Protein AF-0000000071183618 (afdb_homodimer)

Foldseek 3Di:
DCLPPPFPCPPDPPDPPPDDDDDDDDDDDDDDDDDDDPPDPPDCPPPPPPPPPPPPPVPLCVLLEADFDADPQLETEHEPVPRDPDDDDPLRSVVVNLVVSVVVVRFKYKYKAAPVRVVCVVSCVVVPWDWADADPVRRITMIMDTNDPPGDDSDDHDDFEWEKEFEFEAEPVQWTKWFFWDDDPAGAIATFITGDDPPHDRQRRHQVRCCQFWVWGKGWFAWQDWDWAACPPPRGIYIYTYTYIYTPDDHTDGDPVTTPDIDTGHLVCQLPPPRYDPVRSVSSVSVVVCVVQQKGFGWDWDADPPPRDIDIDTDIDGRD/DCLPQPFPPPVPPDPDDPDDPDPDDPPPDDDDDDDDDDDDDPDPPPPPPPPPPPPPPVPLVVLLEADFDADPQLETEHEPVPRDPDDDDPLRSVVVNLVVSVVVVRFKYKYKAAPVRVVCVVSCVVVPWDWADADPVRRITMIMDTNDPPGDDSDDHDDFEWEKEFEFEAEPVQWTKWFFWDDDPAGAIATFITGDDPPHDRQRRHQVRCCQFWVWGKGWFAWQDWDWAACPPPRGIYIYTYTYIYTPDDDTDGDPVTTPDIDTGHLVCQLPPPRYDPVRSVSSVSVVVCVVQQKGFGWDWDADPPPRDIDIDTDIDGRD

Organism: Bemisia tabaci (NCBI:txid7038)

pLDDT: mean 79.9, std 28.64, range [15.19, 98.81]

Secondary structur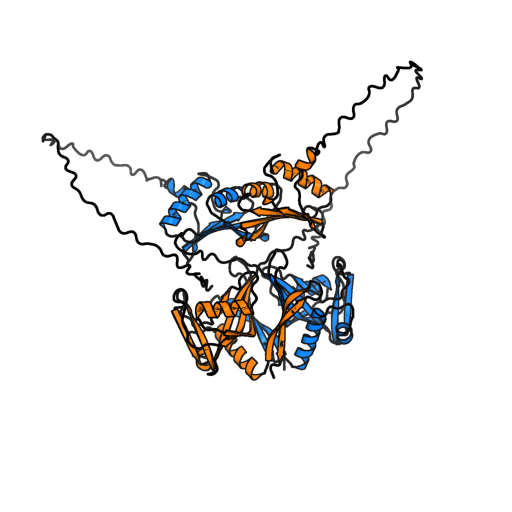e (DSSP, 8-state):
-----------------------------------------------------------TTTTTSPP-EE-TTS-EEEEGGGS-SSSS-HHHHHHHHHHHHHHTT--EEEEEEEGGGTTHHHHHHHTT-EEEEEETTTTEEEEEEE--SSS---PPPPP-EEEEEEEEEB-TTSEEEEEEESS-SS--EE--EEEPPTT--HHHHHHHHHHHHH---EEEEEEEEEEEESS-GGG-EEEEEEEEEEES-------TTTEEEEEEEEHHHHHH-TTB-HHHHHHHHHHHHHHHHTEEEEEEEEE-TTT--EEEEEEEEE--/-----------------------------------------------------------TTTTTSPP-EE-TTS-EEEEGGGS-SSSS-HHHHHHHHHHHHHHTT--EEEEEEEGGGTTHHHHHHHTT-EEEEEETTTTEEEEEEE--SSS---PPPPP-EEEEEEEEEB-TTSEEEEEEESS-SS--EE--EEEPPTT--HHHHHHHHHHHHH---EEEEEEEEEEEESS-GGG-EEEEEEEEEEES-------TTTEEEEEEEEHHHHHH-TTB-HHHHHHHHHHHHHHHHTEEEEEEEEE-TTT--EEEEEEEEE--

Solvent-accessible surface area (backbone atoms only — not comparable to full-atom values): 36632 Å² total; per-residue (Å²): 133,77,77,70,66,78,74,79,78,74,83,74,88,77,82,74,87,74,75,90,76,86,85,83,74,90,72,88,82,83,90,84,89,84,83,76,82,78,65,80,78,74,80,77,74,78,72,77,72,71,73,69,69,71,62,73,63,66,50,76,61,65,75,37,44,73,75,61,48,74,47,99,78,37,25,38,37,29,55,52,85,75,53,71,84,73,75,71,57,63,66,60,25,48,54,53,30,51,54,50,37,54,75,69,61,34,33,42,39,33,38,41,35,34,67,90,46,32,74,49,51,35,53,42,40,75,70,64,33,38,43,43,40,37,33,59,91,72,31,24,39,32,33,37,33,66,59,55,85,91,49,83,79,71,77,76,81,66,44,44,30,37,50,33,30,31,36,51,32,43,48,94,83,51,22,33,47,34,28,25,53,58,83,53,98,65,84,34,52,39,58,41,43,41,67,55,55,86,75,52,51,71,60,58,33,37,40,49,30,33,29,63,49,29,49,32,45,56,42,74,66,30,47,55,36,39,34,43,35,54,72,39,78,96,65,17,20,33,38,39,35,30,27,36,30,38,56,76,50,81,66,74,46,65,27,76,87,56,35,64,43,69,45,79,34,45,47,70,55,51,65,66,36,87,48,37,52,69,68,62,36,48,54,54,48,48,50,54,51,27,61,74,66,35,42,41,31,36,67,42,79,47,59,37,89,82,80,58,42,62,31,33,42,29,31,77,40,76,57,126,133,82,73,74,59,76,72,77,80,74,81,74,77,82,78,83,82,84,73,78,83,75,81,80,79,78,80,73,80,89,84,86,79,80,74,80,72,86,72,82,80,77,80,77,76,77,71,76,72,71,74,68,71,72,61,74,62,67,50,76,60,66,75,36,44,73,75,60,49,74,48,99,80,37,24,37,38,29,55,51,86,73,54,72,84,73,74,70,57,63,67,59,26,48,53,52,30,49,54,51,36,54,76,66,60,34,32,41,41,33,39,43,35,34,67,91,46,32,74,48,50,35,54,42,40,75,69,62,32,40,44,45,40,38,33,58,89,72,32,24,40,34,32,37,32,67,59,54,83,89,49,76,74,60,77,75,80,65,46,45,31,36,50,33,29,30,37,50,33,43,47,96,83,51,23,33,47,33,30,22,53,59,86,51,99,62,86,36,51,39,59,40,42,37,67,55,54,84,76,52,51,70,60,58,33,37,41,49,29,32,29,63,48,30,50,32,45,55,42,75,66,30,47,54,34,39,34,43,36,53,71,39,78,97,65,15,20,33,37,38,35,30,28,36,30,38,56,78,49,82,68,76,47,64,28,74,87,52,34,66,43,70,47,77,34,46,48,72,53,51,66,66,35,88,48,39,51,68,66,62,36,47,54,54,48,48,50,54,49,28,62,74,67,34,41,41,31,37,66,44,82,49,59,37,89,82,82,58,43,64,30,33,43,28,32,76,40,74,58,124

Nearest PDB structures (foldseek):
  2b0v-assembly1_A  TM=8.229E-01  e=2.351E-10  Nitrosomonas europaea
  4dyw-assembly1_A  TM=8.103E-01  e=3.765E-10  Burkholderia pseudomallei 1710b
  3i7u-assembly1_B  TM=8.218E-01  e=3.765E-10  Aquifex aeolicus VF5
  7r0d-assembly1_AAA  TM=7.259E-01  e=2.313E-08  Homo sapiens
  5hzx-assembly2_B  TM=6.938E-01  e=1.814E-07  Danio rerio

Structure (mmCIF, N/CA/C/O backbone):
data_AF-0000000071183618-model_v1
#
loop_
_entity.id
_entity.type
_entity.pdbx_description
1 polymer 'Nudix hydrolase domain-containing protein'
#
loop_
_atom_site.group_PDB
_atom_site.id
_atom_site.type_symbol
_atom_site.label_atom_id
_atom_site.label_alt_id
_atom_sit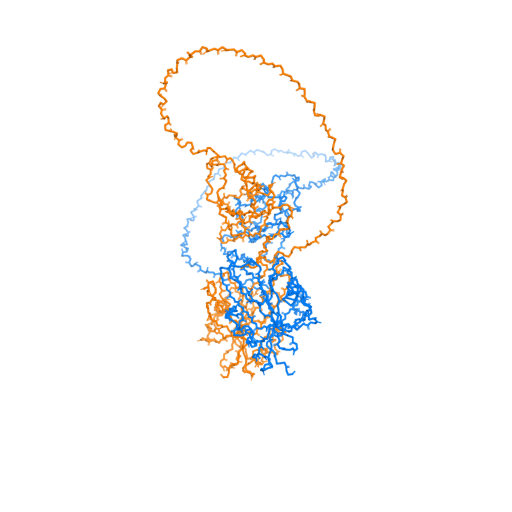e.label_comp_id
_atom_site.label_asym_id
_atom_site.label_entity_id
_atom_site.label_seq_id
_atom_site.pdbx_PDB_ins_code
_atom_site.Cartn_x
_atom_site.Cartn_y
_atom_site.Cartn_z
_atom_site.occupancy
_atom_site.B_iso_or_equiv
_atom_site.auth_seq_id
_atom_site.auth_comp_id
_atom_site.auth_asym_id
_atom_site.auth_atom_id
_atom_site.pdbx_PDB_model_num
ATOM 1 N N . MET A 1 1 ? 16.75 -2.088 4.363 1 19.55 1 MET A N 1
ATOM 2 C CA . MET A 1 1 ? 15.836 -1.023 3.967 1 19.55 1 MET A CA 1
ATOM 3 C C . MET A 1 1 ? 16.484 -0.1 2.941 1 19.55 1 MET A C 1
ATOM 5 O O . MET A 1 1 ? 17.312 0.74 3.293 1 19.55 1 MET A O 1
ATOM 9 N N . VAL A 1 2 ? 16.891 -0.734 1.795 1 20.14 2 VAL A N 1
ATOM 10 C CA . VAL A 1 2 ? 17.906 -0.373 0.812 1 20.14 2 VAL A CA 1
ATOM 11 C C . VAL A 1 2 ? 17.453 0.867 0.04 1 20.14 2 VAL A C 1
ATOM 13 O O . VAL A 1 2 ? 16.469 0.823 -0.701 1 20.14 2 VAL A O 1
ATOM 16 N N . PHE A 1 3 ? 17.438 2.074 0.747 1 21.05 3 PHE A N 1
ATOM 17 C CA . PHE A 1 3 ? 17.047 3.396 0.271 1 21.05 3 PHE A CA 1
ATOM 18 C C . PHE A 1 3 ? 17.844 3.779 -0.972 1 21.05 3 PHE A C 1
ATOM 20 O O . PHE A 1 3 ? 18.984 4.215 -0.872 1 21.05 3 PHE A O 1
ATOM 27 N N . LEU A 1 4 ? 17.828 2.947 -1.972 1 22.39 4 LEU A N 1
ATOM 28 C CA . LEU A 1 4 ? 18.672 3.193 -3.141 1 22.39 4 LEU A CA 1
ATOM 29 C C . LEU A 1 4 ? 18.219 4.453 -3.873 1 22.39 4 LEU A C 1
ATOM 31 O O . LEU A 1 4 ? 17.062 4.547 -4.312 1 22.39 4 LEU A O 1
ATOM 35 N N . LEU A 1 5 ? 18.75 5.602 -3.449 1 22.02 5 LEU A N 1
ATOM 36 C CA . LEU A 1 5 ? 18.625 6.984 -3.895 1 22.02 5 LEU A CA 1
ATOM 37 C C . LEU A 1 5 ? 18.969 7.109 -5.375 1 22.02 5 LEU A C 1
ATOM 39 O O . LEU A 1 5 ? 20.062 6.734 -5.801 1 22.02 5 LEU A O 1
ATOM 43 N N . SER A 1 6 ? 18.078 6.785 -6.176 1 22.16 6 SER A N 1
ATOM 44 C CA . SER A 1 6 ? 18.281 6.977 -7.609 1 22.16 6 SER A CA 1
ATOM 45 C C . SER A 1 6 ? 18.578 8.438 -7.938 1 22.16 6 SER A C 1
ATOM 47 O O . SER A 1 6 ? 17.766 9.32 -7.66 1 22.16 6 SER A O 1
ATOM 49 N N . LEU A 1 7 ? 19.781 8.945 -7.613 1 23.47 7 LEU A N 1
ATOM 50 C CA . LEU A 1 7 ? 20.266 10.305 -7.855 1 23.47 7 LEU A CA 1
ATOM 51 C C . LEU A 1 7 ? 20.172 10.648 -9.336 1 23.47 7 LEU A C 1
ATOM 53 O O . LEU A 1 7 ? 20.719 9.938 -10.18 1 23.47 7 LEU A O 1
ATOM 57 N N . ARG A 1 8 ? 19.047 11.219 -9.75 1 21.84 8 ARG A N 1
ATOM 58 C CA . ARG A 1 8 ? 18.938 11.812 -11.078 1 21.84 8 ARG A CA 1
ATOM 59 C C . ARG A 1 8 ? 19.984 12.906 -11.281 1 21.84 8 ARG A C 1
ATOM 61 O O . ARG A 1 8 ? 20.047 13.859 -10.5 1 21.84 8 ARG A O 1
ATOM 68 N N . THR A 1 9 ? 21.25 12.656 -11.633 1 22.17 9 THR A N 1
ATOM 69 C CA . THR A 1 9 ? 22.438 13.469 -11.922 1 22.17 9 THR A CA 1
ATOM 70 C C . THR A 1 9 ? 22.078 14.586 -12.906 1 22.17 9 THR A C 1
ATOM 72 O O . THR A 1 9 ? 21.797 14.328 -14.07 1 22.17 9 THR A O 1
ATOM 75 N N . THR A 1 10 ? 21.156 15.516 -12.539 1 20.42 10 THR A N 1
ATOM 76 C CA . THR A 1 10 ? 21.062 16.625 -13.484 1 20.42 10 THR A CA 1
ATOM 77 C C . THR A 1 10 ? 22.375 17.391 -13.547 1 20.42 10 THR A C 1
ATOM 79 O O . THR A 1 10 ? 22.922 17.781 -12.516 1 20.42 10 THR A O 1
ATOM 82 N N . PHE A 1 11 ? 23.281 17.219 -14.438 1 19.95 11 PHE A N 1
ATOM 83 C CA . PHE A 1 11 ? 24.609 17.703 -14.805 1 19.95 11 PHE A CA 1
ATOM 84 C C . PHE A 1 11 ? 24.609 19.219 -14.969 1 19.95 11 PHE A C 1
ATOM 86 O O . PHE A 1 11 ? 24.234 19.719 -16.031 1 19.95 11 PHE A O 1
ATOM 93 N N . GLN A 1 12 ? 23.969 20.016 -14.008 1 18.56 12 GLN A N 1
ATOM 94 C CA . GLN A 1 12 ? 24.078 21.422 -14.43 1 18.56 12 GLN A CA 1
ATOM 95 C C . GLN A 1 12 ? 25.516 21.906 -14.32 1 18.56 12 GLN A C 1
ATOM 97 O O . GLN A 1 12 ? 26.234 21.531 -13.398 1 18.56 12 GLN A O 1
ATOM 102 N N . SER A 1 13 ? 26.172 22.594 -15.328 1 19.38 13 SER A N 1
ATOM 103 C CA . SER A 1 13 ? 27.453 23.156 -15.797 1 19.38 13 SER A CA 1
ATOM 104 C C . SER A 1 13 ? 27.906 24.312 -14.906 1 19.38 13 SER A C 1
ATOM 106 O O . SER A 1 13 ? 27.25 25.359 -14.852 1 19.38 13 SER A O 1
ATOM 108 N N . HIS A 1 14 ? 28.219 24.016 -13.594 1 19.69 14 HIS A N 1
ATOM 109 C CA . HIS A 1 14 ? 28.609 25.031 -12.633 1 19.69 14 HIS A CA 1
ATOM 110 C C . HIS A 1 14 ? 29.906 25.719 -13.047 1 19.69 14 HIS A C 1
ATOM 112 O O . HIS A 1 14 ? 30.922 25.062 -13.273 1 19.69 14 HIS A O 1
ATOM 118 N N . HIS A 1 15 ? 29.875 26.938 -13.656 1 18.53 15 HIS A N 1
ATOM 119 C CA . HIS A 1 15 ? 31 27.75 -14.094 1 18.53 15 HIS A CA 1
ATOM 120 C C . HIS A 1 15 ? 31.781 28.297 -12.906 1 18.53 15 HIS A C 1
ATOM 122 O O . HIS A 1 15 ? 31.188 28.734 -11.914 1 18.53 15 HIS A O 1
ATOM 128 N N . SER A 1 16 ? 33.031 27.906 -12.578 1 17.59 16 SER A N 1
ATOM 129 C CA . SER A 1 16 ? 34.094 27.984 -11.594 1 17.59 16 SER A CA 1
ATOM 130 C C . SER A 1 16 ? 34.625 29.406 -11.492 1 17.59 16 SER A C 1
ATOM 132 O O . SER A 1 16 ? 35.719 29.625 -10.969 1 17.59 16 SER A O 1
ATOM 134 N N . ARG A 1 17 ? 33.812 30.531 -11.273 1 17.3 17 ARG A N 1
ATOM 135 C CA . ARG A 1 17 ? 34.594 31.766 -11.438 1 17.3 17 ARG A CA 1
ATOM 136 C C . ARG A 1 17 ? 35.531 31.969 -10.273 1 17.3 17 ARG A C 1
ATOM 138 O O . ARG A 1 17 ? 35.125 31.984 -9.117 1 17.3 17 ARG A O 1
ATOM 145 N N . PHE A 1 18 ? 36.906 31.828 -10.305 1 17.12 18 PHE A N 1
ATOM 146 C CA . PHE A 1 18 ? 38.125 31.766 -9.508 1 17.12 18 PHE A CA 1
ATOM 147 C C . PHE A 1 18 ? 38.5 33.125 -8.93 1 17.12 18 PHE A C 1
ATOM 149 O O . PHE A 1 18 ? 39.281 33.219 -7.996 1 17.12 18 PHE A O 1
ATOM 156 N N . HIS A 1 19 ? 37.875 34.312 -9.219 1 15.19 19 HIS A N 1
ATOM 157 C CA . HIS A 1 19 ? 38.969 35.281 -9.367 1 15.19 19 HIS A CA 1
ATOM 158 C C . HIS A 1 19 ? 39.562 35.625 -8.016 1 15.19 19 HIS A C 1
ATOM 160 O O . HIS A 1 19 ? 40.781 35.594 -7.848 1 15.19 19 HIS A O 1
ATOM 166 N N . LYS A 1 20 ? 39 36.656 -7.148 1 16.36 20 LYS A N 1
ATOM 167 C CA . LYS A 1 20 ? 39.719 37.938 -6.984 1 16.36 20 LYS A CA 1
ATOM 168 C C . LYS A 1 20 ? 40.531 37.938 -5.691 1 16.36 20 LYS A C 1
ATOM 170 O O . LYS A 1 20 ? 39.969 37.812 -4.598 1 16.36 20 LYS A O 1
ATOM 175 N N . PHE A 1 21 ? 41.844 37.688 -5.637 1 16.64 21 PHE A N 1
ATOM 176 C CA . PHE A 1 21 ? 42.906 37.5 -4.652 1 16.64 21 PHE A CA 1
ATOM 177 C C . PHE A 1 21 ? 43.219 38.781 -3.896 1 16.64 21 PHE A C 1
ATOM 179 O O . PHE A 1 21 ? 43.906 38.781 -2.887 1 16.64 21 PHE A O 1
ATOM 186 N N . PHE A 1 22 ? 42.656 40.062 -4.184 1 15.56 22 PHE A N 1
ATOM 187 C CA . PHE A 1 22 ? 43.75 41.031 -4.008 1 15.56 22 PHE A CA 1
ATOM 188 C C . PHE A 1 22 ? 44.125 41.156 -2.541 1 15.56 22 PHE A C 1
ATOM 190 O O . PHE A 1 22 ? 43.344 40.812 -1.653 1 15.56 22 PHE A O 1
ATOM 197 N N . PRO A 1 23 ? 45.188 42.062 -2.244 1 15.72 23 PRO A N 1
ATOM 198 C CA . PRO A 1 23 ? 46.5 42.219 -1.602 1 15.72 23 PRO A CA 1
ATOM 199 C C . PRO A 1 23 ? 46.406 42.75 -0.174 1 15.72 23 PRO A C 1
ATOM 201 O O . PRO A 1 23 ? 46.969 42.156 0.75 1 15.72 23 PRO A O 1
ATOM 204 N N . TYR A 1 24 ? 46.219 44.156 -0.044 1 15.38 24 TYR A N 1
ATOM 205 C CA . TYR A 1 24 ? 47.312 45.031 0.382 1 15.38 24 TYR A CA 1
ATOM 206 C C . TYR A 1 24 ? 47.312 45.219 1.895 1 15.38 24 TYR A C 1
ATOM 208 O O . TYR A 1 24 ? 46.312 44.938 2.555 1 15.38 24 TYR A O 1
ATOM 216 N N . LEU A 1 25 ? 47.844 46.344 2.428 1 16.86 25 LEU A N 1
ATOM 217 C CA . LEU A 1 25 ? 49 46.875 3.146 1 16.86 25 LEU A CA 1
ATOM 218 C C . LEU A 1 25 ? 48.562 47.531 4.457 1 16.86 25 LEU A C 1
ATOM 220 O O . LEU A 1 25 ? 49.406 48.125 5.156 1 16.86 25 LEU A O 1
ATOM 224 N N . PHE A 1 26 ? 47.281 47.156 5.008 1 15.77 26 PHE A N 1
ATOM 225 C CA . PHE A 1 26 ? 46.969 48.375 5.789 1 15.77 26 PHE A CA 1
ATOM 226 C C . PHE A 1 26 ? 47.969 48.531 6.93 1 15.77 26 PHE A C 1
ATOM 228 O O . PHE A 1 26 ? 48.344 47.562 7.598 1 15.77 26 PHE A O 1
ATOM 235 N N . LYS A 1 27 ? 48.438 49.781 7.148 1 16.66 27 LYS A N 1
ATOM 236 C CA . LYS A 1 27 ? 49.5 50.594 7.699 1 16.66 27 LYS A CA 1
ATOM 237 C C . LYS A 1 27 ? 49.375 50.719 9.219 1 16.66 27 LYS A C 1
ATOM 239 O O . LYS A 1 27 ? 50.406 50.781 9.914 1 16.66 27 LYS A O 1
ATOM 244 N N . SER A 1 28 ? 48.094 50.781 9.828 1 15.9 28 SER A N 1
ATOM 245 C CA . SER A 1 28 ? 48.156 52 10.633 1 15.9 28 SER A CA 1
ATOM 246 C C . SER A 1 28 ? 48.969 51.812 11.898 1 15.9 28 SER A C 1
ATOM 248 O O . SER A 1 28 ? 49.125 50.656 12.367 1 15.9 28 SER A O 1
ATOM 250 N N . GLN A 1 29 ? 49.219 52.906 12.617 1 15.84 29 GLN A N 1
ATOM 251 C CA . GLN A 1 29 ? 50.25 53.688 13.297 1 15.84 29 GLN A CA 1
ATOM 252 C C . GLN A 1 29 ? 50.312 53.344 14.781 1 15.84 29 GLN A C 1
ATOM 254 O O . GLN A 1 29 ? 51.406 53.031 15.297 1 15.84 29 GLN A O 1
ATOM 259 N N . SER A 1 30 ? 49.562 54.031 15.695 1 15.55 30 SER A N 1
ATOM 260 C CA . SER A 1 30 ? 50.281 55 16.516 1 15.55 30 SER A CA 1
ATOM 261 C C . SER A 1 30 ? 50.594 54.406 17.891 1 15.55 30 SER A C 1
ATOM 263 O O . SER A 1 30 ? 51.75 54.438 18.312 1 15.55 30 SER A O 1
ATOM 265 N N . SER A 1 31 ? 49.688 54.531 19 1 16.66 31 SER A N 1
ATOM 266 C CA . SER A 1 31 ? 50 55.5 20.031 1 16.66 31 SER A CA 1
ATOM 267 C C . SER A 1 31 ? 50.719 54.875 21.219 1 16.66 31 SER A C 1
ATOM 269 O O . SER A 1 31 ? 50.75 53.656 21.359 1 16.66 31 SER A O 1
ATOM 271 N N . ILE A 1 32 ? 50.406 55.406 22.531 1 17.36 32 ILE A N 1
ATOM 272 C CA . ILE A 1 32 ? 51.156 56.156 23.516 1 17.36 32 ILE A CA 1
ATOM 273 C C . ILE A 1 32 ? 51.594 55.219 24.656 1 17.36 32 ILE A C 1
ATOM 275 O O . ILE A 1 32 ? 52.781 55.094 24.953 1 17.36 32 ILE A O 1
ATOM 279 N N . PRO A 1 33 ? 51.094 55.438 26.016 1 19.41 33 PRO A N 1
ATOM 280 C CA . PRO A 1 33 ? 51.906 56 27.094 1 19.41 33 PRO A CA 1
ATOM 281 C C . PRO A 1 33 ? 52.469 54.938 28.031 1 19.41 33 PRO A C 1
ATOM 283 O O . PRO A 1 33 ? 52.031 53.781 27.984 1 19.41 33 PRO A O 1
ATOM 286 N N . ILE A 1 34 ? 52.781 55.438 29.344 1 21.05 34 ILE A N 1
ATOM 287 C CA . ILE A 1 34 ? 53.875 55.469 30.312 1 21.05 34 ILE A CA 1
ATOM 288 C C . ILE A 1 34 ? 53.688 54.312 31.297 1 21.05 34 ILE A C 1
ATOM 290 O O . ILE A 1 34 ? 52.594 53.875 31.578 1 21.05 34 ILE A O 1
ATOM 294 N N . PRO A 1 35 ? 54.781 54.031 32.125 1 21.19 35 PRO A N 1
ATOM 295 C CA . PRO A 1 35 ? 55.375 52.812 32.688 1 21.19 35 PRO A CA 1
ATOM 296 C C . PRO A 1 35 ? 54.781 52.438 34.031 1 21.19 35 PRO A C 1
ATOM 298 O O . PRO A 1 35 ? 55.062 51.344 34.562 1 21.19 35 PRO A O 1
ATOM 301 N N . LEU A 1 36 ? 53.781 53.25 34.594 1 22.48 36 LEU A N 1
ATOM 302 C CA . LEU A 1 36 ? 54.156 53.5 36 1 22.48 36 LEU A CA 1
ATOM 303 C C . LEU A 1 36 ? 54.062 52.219 36.812 1 22.48 36 LEU A C 1
ATOM 305 O O . LEU A 1 36 ? 53.281 51.312 36.469 1 22.48 36 LEU A O 1
ATOM 309 N N . ASN A 1 37 ? 54.812 52.188 38 1 21.25 37 ASN A N 1
ATOM 310 C CA . ASN A 1 37 ? 55.531 51.25 38.875 1 21.25 37 ASN A CA 1
ATOM 311 C C . ASN A 1 37 ? 54.562 50.531 39.812 1 21.25 37 ASN A C 1
ATOM 313 O O . ASN A 1 37 ? 54.125 51.094 40.812 1 21.25 37 ASN A O 1
ATOM 317 N N . LYS A 1 38 ? 53.531 49.844 39.406 1 19.75 38 LYS A N 1
ATOM 318 C CA . LYS A 1 38 ? 52.312 49.5 40.156 1 19.75 38 LYS A CA 1
ATOM 319 C C . LYS A 1 38 ? 52.594 48.406 41.188 1 19.75 38 LYS A C 1
ATOM 321 O O . LYS A 1 38 ? 52.25 47.25 41 1 19.75 38 LYS A O 1
ATOM 326 N N . ASN A 1 39 ? 53.719 48.594 42 1 19.7 39 ASN A N 1
ATOM 327 C CA . ASN A 1 39 ? 54.062 47.344 42.625 1 19.7 39 ASN A CA 1
ATOM 328 C C . ASN A 1 39 ? 52.969 46.844 43.594 1 19.7 39 ASN A C 1
ATOM 330 O O . ASN A 1 39 ? 53.062 45.719 44.094 1 19.7 39 ASN A O 1
ATOM 334 N N . GLN A 1 40 ? 52.281 47.75 44.188 1 23.31 40 GLN A N 1
ATOM 335 C CA . GLN A 1 40 ? 51.969 47.531 45.594 1 23.31 40 GLN A CA 1
ATOM 336 C C . GLN A 1 40 ? 51.125 46.25 45.75 1 23.31 40 GLN A C 1
ATOM 338 O O . GLN A 1 40 ? 50.031 46.125 45.156 1 23.31 40 GLN A O 1
ATOM 343 N N . LEU A 1 41 ? 51.75 45.125 46.156 1 21.5 41 LEU A N 1
ATOM 344 C CA . LEU A 1 41 ? 51.219 43.75 46.25 1 21.5 41 LEU A CA 1
ATOM 345 C C . LEU A 1 41 ? 50.031 43.719 47.219 1 21.5 41 LEU A C 1
ATOM 347 O O . LEU A 1 41 ? 50.188 44.031 48.406 1 21.5 41 LEU A O 1
ATOM 351 N N . CYS A 1 42 ? 48.844 44.156 46.781 1 20.69 42 CYS A N 1
ATOM 352 C CA . CYS A 1 42 ? 47.594 44.094 47.562 1 20.69 42 CYS A CA 1
ATOM 353 C C . CYS A 1 42 ? 47.375 42.688 48.094 1 20.69 42 CYS A C 1
ATOM 355 O O . CYS A 1 42 ? 47.438 41.719 47.344 1 20.69 42 CYS A O 1
ATOM 357 N N . THR A 1 43 ? 47.531 42.5 49.438 1 24.47 43 THR A N 1
ATOM 358 C CA . THR A 1 43 ? 47.344 41.344 50.312 1 24.47 43 THR A CA 1
ATOM 359 C C . THR A 1 43 ? 46.062 40.625 50 1 24.47 43 THR A C 1
ATOM 361 O O . THR A 1 43 ? 45 41.25 49.844 1 24.47 43 THR A O 1
ATOM 364 N N . SER A 1 44 ? 46.062 39.375 49.438 1 21.95 44 SER A N 1
ATOM 365 C CA . SER A 1 44 ? 45.062 38.469 48.844 1 21.95 44 SER A CA 1
ATOM 366 C C . SER A 1 44 ? 44.094 37.969 49.875 1 21.95 44 SER A C 1
ATOM 368 O O . SER A 1 44 ? 44.469 37.219 50.781 1 21.95 44 SER A O 1
ATOM 370 N N . SER A 1 45 ? 43.438 38.844 50.688 1 24.42 45 SER A N 1
ATOM 371 C CA . SER A 1 45 ? 42.438 38.219 51.562 1 24.42 45 SER A CA 1
ATOM 372 C C . SER A 1 45 ? 41.625 37.188 50.781 1 24.42 45 SER A C 1
ATOM 374 O O . SER A 1 45 ? 41.031 37.5 49.75 1 24.42 45 SER A O 1
ATOM 376 N N . ALA A 1 46 ? 41.906 35.906 50.969 1 24.09 46 ALA A N 1
ATOM 377 C CA . ALA A 1 46 ? 41.25 34.781 50.312 1 24.09 46 ALA A CA 1
ATOM 378 C C . ALA A 1 46 ? 39.75 34.781 50.625 1 24.09 46 ALA A C 1
ATOM 380 O O . ALA A 1 46 ? 39.375 34.562 51.75 1 24.09 46 ALA A O 1
ATOM 381 N N . LEU A 1 47 ? 38.938 35.75 50.156 1 26.27 47 LEU A N 1
ATOM 382 C CA . LEU A 1 47 ? 37.5 35.562 50.281 1 26.27 47 LEU A CA 1
ATOM 383 C C . LEU A 1 47 ? 37.094 34.125 49.906 1 26.27 47 LEU A C 1
ATOM 385 O O . LEU A 1 47 ? 37.5 33.656 48.844 1 26.27 47 LEU A O 1
ATOM 389 N N . SER A 1 48 ? 36.875 33.312 50.875 1 27.88 48 SER A N 1
ATOM 390 C CA . SER A 1 48 ? 36.312 31.953 50.719 1 27.88 48 SER A CA 1
ATOM 391 C C . SER A 1 48 ? 35.156 31.969 49.75 1 27.88 48 SER A C 1
ATOM 393 O O . SER A 1 48 ? 34.156 32.688 49.938 1 27.88 48 SER A O 1
ATOM 395 N N . PHE A 1 49 ? 35.406 31.859 48.469 1 26.55 49 PHE A N 1
ATOM 396 C CA . PHE A 1 49 ? 34.344 31.75 47.469 1 26.55 49 PHE A CA 1
ATOM 397 C C . PHE A 1 49 ? 33.406 30.609 47.812 1 26.55 49 PHE A C 1
ATOM 399 O O . PHE A 1 49 ? 33.812 29.453 47.844 1 26.55 49 PHE A O 1
ATOM 406 N N . ARG A 1 50 ? 32.469 30.875 48.75 1 29.42 50 ARG A N 1
ATOM 407 C CA . ARG A 1 50 ? 31.312 30 48.812 1 29.42 50 ARG A CA 1
ATOM 408 C C . ARG A 1 50 ? 30.891 29.547 47.406 1 29.42 50 ARG A C 1
ATOM 410 O O . ARG A 1 50 ? 30.734 30.375 46.5 1 29.42 50 ARG A O 1
ATOM 417 N N . ASN A 1 51 ? 31.344 28.406 47.062 1 29.67 51 ASN A N 1
ATOM 418 C CA . ASN A 1 51 ? 30.953 27.766 45.812 1 29.67 51 ASN A CA 1
ATOM 419 C C . ASN A 1 51 ? 29.453 27.953 45.531 1 29.67 51 ASN A C 1
ATOM 421 O O . ASN A 1 51 ? 28.609 27.5 46.312 1 29.67 51 ASN A O 1
ATOM 425 N N . PHE A 1 52 ? 29.031 29.203 45.188 1 27.56 52 PHE A N 1
ATOM 426 C CA . PHE A 1 52 ? 27.703 29.203 44.594 1 27.56 52 PHE A CA 1
ATOM 427 C C . PHE A 1 52 ? 27.484 27.953 43.75 1 27.56 52 PHE A C 1
ATOM 429 O O . PHE A 1 52 ? 28.266 27.672 42.812 1 27.56 52 PHE A O 1
ATOM 436 N N . SER A 1 53 ? 27.062 26.859 44.344 1 29.58 53 SER A N 1
ATOM 437 C CA . SER A 1 53 ? 26.547 25.781 43.531 1 29.58 53 SER A CA 1
ATOM 438 C C . SER A 1 53 ? 25.953 26.312 42.219 1 29.58 53 SER A C 1
ATOM 440 O O . SER A 1 53 ? 25.172 27.281 42.25 1 29.58 53 SER A O 1
ATOM 442 N N . SER A 1 54 ? 26.844 26.5 41.281 1 32.5 54 SER A N 1
ATOM 443 C CA . SER A 1 54 ? 26.297 26.797 39.938 1 32.5 54 SER A CA 1
ATOM 444 C C . SER A 1 54 ? 24.906 26.188 39.781 1 32.5 54 SER A C 1
ATOM 446 O O . SER A 1 54 ? 24.75 24.969 39.75 1 32.5 54 SER A O 1
ATOM 448 N N . GLY A 1 55 ? 23.938 26.656 40.5 1 33.22 55 GLY A N 1
ATOM 449 C CA . GLY A 1 55 ? 22.641 26.312 39.938 1 33.22 55 GLY A CA 1
ATOM 450 C C . GLY A 1 55 ? 22.672 26.016 38.438 1 33.22 55 GLY A C 1
ATOM 451 O O . GLY A 1 55 ? 23.328 26.75 37.688 1 33.22 55 GLY A O 1
ATOM 452 N N . ARG A 1 56 ? 22.734 24.766 38.156 1 34.03 56 ARG A N 1
ATOM 453 C CA . ARG A 1 56 ? 22.5 24.422 36.781 1 34.03 56 ARG A CA 1
ATOM 454 C C . ARG A 1 56 ? 21.688 25.516 36.062 1 34.03 56 ARG A C 1
ATOM 456 O O . ARG A 1 56 ? 20.5 25.703 36.375 1 34.03 56 ARG A O 1
ATOM 463 N N . ILE A 1 57 ? 22.297 26.672 35.969 1 34.09 57 ILE A N 1
ATOM 464 C CA . ILE A 1 57 ? 21.656 27.297 34.812 1 34.09 57 ILE A CA 1
ATOM 465 C C . ILE A 1 57 ? 21.328 26.234 33.781 1 34.09 57 ILE A C 1
ATOM 467 O O . ILE A 1 57 ? 22.234 25.641 33.188 1 34.09 57 ILE A O 1
ATOM 471 N N . MET A 1 58 ? 20.578 25.25 34.094 1 36.94 58 MET A N 1
ATOM 472 C CA . MET A 1 58 ? 19.984 24.703 32.875 1 36.94 58 MET A CA 1
ATOM 473 C C . MET A 1 58 ? 20.062 25.719 31.734 1 36.94 58 MET A C 1
ATOM 475 O O . MET A 1 58 ? 19.438 26.781 31.797 1 36.94 58 MET A O 1
ATOM 479 N N . SER A 1 59 ? 21.25 26.062 31.266 1 38.62 59 SER A N 1
ATOM 480 C CA . SER A 1 59 ? 21.438 27.016 30.172 1 38.62 59 SER A CA 1
ATOM 481 C C . SER A 1 59 ? 20.141 27.25 29.422 1 38.62 59 SER A C 1
ATOM 483 O O . SER A 1 59 ? 19.406 26.312 29.109 1 38.62 59 SER A O 1
ATOM 485 N N . SER A 1 60 ? 19.562 28.375 29.625 1 46.19 60 SER A N 1
ATOM 486 C CA . SER A 1 60 ? 18.422 28.953 28.906 1 46.19 60 SER A CA 1
ATOM 487 C C . SER A 1 60 ? 18.344 28.406 27.484 1 46.19 60 SER A C 1
ATOM 489 O O . SER A 1 60 ? 17.281 28.469 26.859 1 46.19 60 SER A O 1
ATOM 491 N N . GLN A 1 61 ? 19.484 28.078 26.953 1 52 61 GLN A N 1
ATOM 492 C CA . GLN A 1 61 ? 19.562 27.594 25.578 1 52 61 GLN A CA 1
ATOM 493 C C . GLN A 1 61 ? 18.938 26.203 25.453 1 52 61 GLN A C 1
ATOM 495 O O . GLN A 1 61 ? 18.453 25.828 24.391 1 52 61 GLN A O 1
ATOM 500 N N . GLU A 1 62 ? 19.125 25.438 26.469 1 56.09 62 GLU A N 1
ATOM 501 C CA . GLU A 1 62 ? 18.688 24.047 26.406 1 56.09 62 GLU A CA 1
ATOM 502 C C . GLU A 1 62 ? 17.188 23.953 26.188 1 56.09 62 GLU A C 1
ATOM 504 O O . GLU A 1 62 ? 16.719 23.047 25.5 1 56.09 62 GLU A O 1
ATOM 509 N N . ASN A 1 63 ? 16.5 24.984 26.594 1 68 63 ASN A N 1
ATOM 510 C CA . ASN A 1 63 ? 15.047 24.969 26.438 1 68 63 ASN A CA 1
ATOM 511 C C . ASN A 1 63 ? 14.617 25.516 25.078 1 68 63 ASN A C 1
ATOM 513 O O . ASN A 1 63 ? 13.43 25.516 24.75 1 68 63 ASN A O 1
ATOM 517 N N . LEU A 1 64 ? 15.703 25.844 24.312 1 83.38 64 LEU A N 1
ATOM 518 C CA . LEU A 1 64 ? 15.43 26.5 23.031 1 83.38 64 LEU A CA 1
ATOM 519 C C . LEU A 1 64 ? 15.375 25.484 21.891 1 83.38 64 LEU A C 1
ATOM 521 O O . LEU A 1 64 ? 14.633 25.672 20.938 1 83.38 64 LEU A O 1
ATOM 525 N N . ILE A 1 65 ? 16.078 24.469 22.125 1 91.69 65 ILE A N 1
ATOM 526 C CA . ILE A 1 65 ? 16.203 23.531 21.016 1 91.69 65 ILE A CA 1
ATOM 527 C C . ILE A 1 65 ? 15.234 22.375 21.219 1 91.69 65 ILE A C 1
ATOM 529 O O . ILE A 1 65 ? 15.156 21.781 22.297 1 91.69 65 ILE A O 1
ATOM 533 N N . LEU A 1 66 ? 14.547 22.109 20.172 1 94.69 66 LEU A N 1
ATOM 534 C CA . LEU A 1 66 ? 13.625 20.984 20.203 1 94.69 66 LEU A CA 1
ATOM 535 C C . LEU A 1 66 ? 14.383 19.672 20.328 1 94.69 66 LEU A C 1
ATOM 537 O O . LEU A 1 66 ? 15.414 19.469 19.688 1 94.69 66 LEU A O 1
ATOM 541 N N . LYS A 1 67 ? 13.859 18.844 21.141 1 92.25 67 LYS A N 1
ATOM 542 C CA . LYS A 1 67 ? 14.477 17.547 21.344 1 92.25 67 LYS A CA 1
ATOM 543 C C . LYS A 1 67 ? 13.867 16.5 20.406 1 92.25 67 LYS A C 1
ATOM 545 O O . LYS A 1 67 ? 12.648 16.391 20.297 1 92.25 67 LYS A O 1
ATOM 550 N N . GLY A 1 68 ? 14.766 15.812 19.703 1 94.31 68 GLY A N 1
ATOM 551 C CA . GLY A 1 68 ? 14.336 14.75 18.812 1 94.31 68 GLY A CA 1
ATOM 552 C C . GLY A 1 68 ? 15.266 13.547 18.828 1 94.31 68 GLY A C 1
ATOM 553 O O . GLY A 1 68 ? 16.141 13.445 19.688 1 94.31 68 GLY A O 1
ATOM 554 N N . LYS A 1 69 ? 14.953 12.609 18.062 1 94.88 69 LYS A N 1
ATOM 555 C CA . LYS A 1 69 ? 15.75 11.398 17.938 1 94.88 69 LYS A CA 1
ATOM 556 C C . LYS A 1 69 ? 16.469 11.344 16.594 1 94.88 69 LYS A C 1
ATOM 558 O O . LYS A 1 69 ? 15.836 11.516 15.547 1 94.88 69 LYS A O 1
ATOM 563 N N . LEU A 1 70 ? 17.734 11.031 16.656 1 93.12 70 LEU A N 1
ATOM 564 C CA . LEU A 1 70 ? 18.531 10.891 15.453 1 93.12 70 LEU A CA 1
ATOM 565 C C . LEU A 1 70 ? 18.547 9.445 14.977 1 93.12 70 LEU A C 1
ATOM 567 O O . LEU A 1 70 ? 18.656 8.516 15.781 1 93.12 70 LEU A O 1
ATOM 571 N N . ASP A 1 71 ? 18.469 9.289 13.688 1 86.62 71 ASP A N 1
ATOM 572 C CA . ASP A 1 71 ? 18.547 7.934 13.148 1 86.62 71 ASP A CA 1
ATOM 573 C C . ASP A 1 71 ? 19.891 7.703 12.461 1 86.62 71 ASP A C 1
ATOM 575 O O . ASP A 1 71 ? 20.781 8.57 12.5 1 86.62 71 ASP A O 1
ATOM 579 N N . HIS A 1 72 ? 20.078 6.508 11.914 1 81.94 72 HIS A N 1
ATOM 580 C CA . HIS A 1 72 ? 21.375 6.117 11.375 1 81.94 72 HIS A CA 1
ATOM 581 C C . HIS A 1 72 ? 21.656 6.844 10.062 1 81.94 72 HIS A C 1
ATOM 583 O O . HIS A 1 72 ? 22.781 6.801 9.555 1 81.94 72 HIS A O 1
ATOM 589 N N . TYR A 1 73 ? 20.734 7.598 9.477 1 81.12 73 TYR A N 1
ATOM 590 C CA . TYR A 1 73 ? 20.922 8.375 8.258 1 81.12 73 TYR A CA 1
ATOM 591 C C . TYR A 1 73 ? 21.109 9.852 8.578 1 81.12 73 TYR A C 1
ATOM 593 O O . TYR A 1 73 ? 21.062 10.703 7.684 1 81.12 73 TYR A O 1
ATOM 601 N N . ASN A 1 74 ? 21.172 10.117 9.828 1 89.5 74 ASN A N 1
ATOM 602 C CA . ASN A 1 74 ? 21.281 11.484 10.336 1 89.5 74 ASN A CA 1
ATOM 603 C C . ASN A 1 74 ? 20 12.273 10.117 1 89.5 74 ASN A C 1
ATOM 605 O O . ASN A 1 74 ? 20.047 13.461 9.797 1 89.5 74 ASN A O 1
ATOM 609 N N . GLY A 1 75 ? 18.984 11.594 10.195 1 93.12 75 GLY A N 1
ATOM 610 C CA . GLY A 1 75 ? 17.672 12.211 10.219 1 93.12 75 GLY A CA 1
ATOM 611 C C . GLY A 1 75 ? 17.172 12.508 11.617 1 93.12 75 GLY A C 1
ATOM 612 O O . GLY A 1 75 ? 17.438 11.742 12.547 1 93.12 75 GLY A O 1
ATOM 613 N N . MET A 1 76 ? 16.484 13.602 11.773 1 96.06 76 MET A N 1
ATOM 614 C CA . MET A 1 76 ? 15.961 14.016 13.07 1 96.06 76 MET A CA 1
ATOM 615 C C . MET A 1 76 ? 14.445 13.891 13.109 1 96.06 76 MET A C 1
ATOM 617 O O . MET A 1 76 ? 13.758 14.375 12.211 1 96.06 76 MET A O 1
ATOM 621 N N . THR A 1 77 ? 13.938 13.18 14.117 1 96.88 77 THR A N 1
ATOM 622 C CA . THR A 1 77 ? 12.492 13.023 14.266 1 96.88 77 THR A CA 1
ATOM 623 C C . THR A 1 77 ? 12.016 13.617 15.586 1 96.88 77 THR A C 1
ATOM 625 O O . THR A 1 77 ? 12.562 13.312 16.641 1 96.88 77 THR A O 1
ATOM 628 N N . ILE A 1 78 ? 11.023 14.445 15.5 1 96.44 78 ILE A N 1
ATOM 629 C CA . ILE A 1 78 ? 10.453 15.086 16.672 1 96.44 78 ILE A CA 1
ATOM 630 C C . ILE A 1 78 ? 9.008 14.625 16.859 1 96.44 78 ILE A C 1
ATOM 632 O O . ILE A 1 78 ? 8.195 14.711 15.938 1 96.44 78 ILE A O 1
ATOM 636 N N . ASP A 1 79 ? 8.703 14.133 18 1 93.94 79 ASP A N 1
ATOM 637 C CA . ASP A 1 79 ? 7.324 13.93 18.422 1 93.94 79 ASP A CA 1
ATOM 638 C C . ASP A 1 79 ? 6.766 15.18 19.094 1 93.94 79 ASP A C 1
ATOM 640 O O . ASP A 1 79 ? 7.125 15.492 20.219 1 93.94 79 ASP A O 1
ATOM 644 N N . CYS A 1 80 ? 5.82 15.734 18.5 1 92.06 80 CYS A N 1
ATOM 645 C CA . CYS A 1 80 ? 5.375 17.047 18.922 1 92.06 80 CYS A CA 1
ATOM 646 C C . CYS A 1 80 ? 4.652 16.984 20.266 1 92.06 80 CYS A C 1
ATOM 648 O O . CYS A 1 80 ? 4.652 17.953 21.031 1 92.06 80 CYS A O 1
ATOM 650 N N . ASP A 1 81 ? 4.082 15.867 20.516 1 92.25 81 ASP A N 1
ATOM 651 C CA . ASP A 1 81 ? 3.361 15.742 21.781 1 92.25 81 ASP A CA 1
ATOM 652 C C . ASP A 1 81 ? 4.328 15.656 22.953 1 92.25 81 ASP A C 1
ATOM 654 O O . ASP A 1 81 ? 3.93 15.867 24.109 1 92.25 81 ASP A O 1
ATOM 658 N N . SER A 1 82 ? 5.562 15.383 22.688 1 89.75 82 SER A N 1
ATOM 659 C CA . SER A 1 82 ? 6.566 15.297 23.75 1 89.75 82 SER A CA 1
ATOM 660 C C . SER A 1 82 ? 7.195 16.656 24.031 1 89.75 82 SER A C 1
ATOM 662 O O . SER A 1 82 ? 7.918 16.812 25.016 1 89.75 82 SER A O 1
ATOM 664 N N . VAL A 1 83 ? 6.969 17.594 23.219 1 89.81 83 VAL A N 1
ATOM 665 C CA . VAL A 1 83 ? 7.539 18.938 23.391 1 89.81 83 VAL A CA 1
ATOM 666 C C . VAL A 1 83 ? 6.738 19.703 24.438 1 89.81 83 VAL A C 1
ATOM 668 O O . VAL A 1 83 ? 5.523 19.859 24.312 1 89.81 83 VAL A O 1
ATOM 671 N N . PRO A 1 84 ? 7.34 20.188 25.375 1 87.31 84 PRO A N 1
ATOM 672 C CA . PRO A 1 84 ? 6.625 20.922 26.422 1 87.31 84 PRO A CA 1
ATOM 673 C C . PRO A 1 84 ? 5.949 22.188 25.906 1 87.31 84 PRO A C 1
ATOM 675 O O . PRO A 1 84 ? 6.492 22.859 25.031 1 87.31 84 PRO A O 1
ATOM 678 N N . GLU A 1 85 ? 4.82 22.516 26.406 1 81.94 85 GLU A N 1
ATOM 679 C CA . GLU A 1 85 ? 4.059 23.688 26.016 1 81.94 85 GLU A CA 1
ATOM 680 C C . GLU A 1 85 ? 4.676 24.969 26.578 1 81.94 85 GLU A C 1
ATOM 682 O O . GLU A 1 85 ? 4.562 26.047 25.984 1 81.94 85 GLU A O 1
ATOM 687 N N . GLU A 1 86 ? 5.273 24.75 27.719 1 81.56 86 GLU A N 1
ATOM 688 C CA . GLU A 1 86 ? 5.887 25.891 28.406 1 81.56 86 GLU A CA 1
ATOM 689 C C . GLU A 1 86 ? 7.18 26.312 27.719 1 81.56 86 GLU A C 1
ATOM 691 O O . GLU A 1 86 ? 7.879 25.484 27.125 1 81.56 86 GLU A O 1
ATOM 696 N N . GLY A 1 87 ? 7.391 27.641 27.75 1 79.69 87 GLY A N 1
ATOM 697 C CA . GLY A 1 87 ? 8.633 28.141 27.172 1 79.69 87 GLY A CA 1
ATOM 698 C C . GLY A 1 87 ? 8.414 29.062 25.984 1 79.69 87 GLY A C 1
ATOM 699 O O . GLY A 1 87 ? 7.383 29.734 25.891 1 79.69 87 GLY A O 1
ATOM 700 N N . LEU A 1 88 ? 9.445 29.141 25.125 1 87.88 88 LEU A N 1
ATOM 701 C CA . LEU A 1 88 ? 9.414 30 23.953 1 87.88 88 LEU A CA 1
ATOM 702 C C . LEU A 1 88 ? 8.422 29.484 22.922 1 87.88 88 LEU A C 1
ATOM 704 O O . LEU A 1 88 ? 8.141 28.281 22.859 1 87.88 88 LEU A O 1
ATOM 708 N N . PRO A 1 89 ? 7.902 30.391 22.172 1 91.56 89 PRO A N 1
ATOM 709 C CA . PRO A 1 89 ? 6.988 29.984 21.094 1 91.56 89 PRO A CA 1
ATOM 710 C C . PRO A 1 89 ? 7.609 28.969 20.156 1 91.56 89 PRO A C 1
ATOM 712 O O . PRO A 1 89 ? 8.812 29.016 19.891 1 91.56 89 PRO A O 1
ATOM 715 N N . PHE A 1 90 ? 6.824 28.125 19.719 1 94.31 90 PHE A N 1
ATOM 716 C CA . PHE A 1 90 ? 7.258 27.031 18.859 1 94.31 90 PHE A CA 1
ATOM 717 C C . PHE A 1 90 ? 8.031 27.562 17.656 1 94.31 90 PHE A C 1
ATOM 719 O O . PHE A 1 90 ? 9.07 27 17.281 1 94.31 90 PHE A O 1
ATOM 726 N N . ALA A 1 91 ? 7.531 28.594 17.062 1 95.44 91 ALA A N 1
ATOM 727 C CA . ALA A 1 91 ? 8.164 29.156 15.875 1 95.44 91 ALA A CA 1
ATOM 728 C C . ALA A 1 91 ? 9.617 29.516 16.141 1 95.44 91 ALA A C 1
ATOM 730 O O . ALA A 1 91 ? 10.492 29.266 15.305 1 95.44 91 ALA A O 1
ATOM 731 N N . GLN A 1 92 ? 9.852 30.078 17.234 1 94.88 92 GLN A N 1
ATOM 732 C CA . GLN A 1 92 ? 11.203 30.484 17.594 1 94.88 92 GLN A CA 1
ATOM 733 C C . GLN A 1 92 ? 12.086 29.266 17.875 1 94.88 92 GLN A C 1
ATOM 735 O O . GLN A 1 92 ? 13.234 29.219 17.406 1 94.88 92 GLN A O 1
ATOM 740 N N . ARG A 1 93 ? 11.547 28.359 18.609 1 95.31 93 ARG A N 1
ATOM 741 C CA . ARG A 1 93 ? 12.281 27.141 18.906 1 95.31 93 ARG A CA 1
ATOM 742 C C . ARG A 1 93 ? 12.617 26.391 17.625 1 95.31 93 ARG A C 1
ATOM 744 O O . ARG A 1 93 ? 13.703 25.812 17.484 1 95.31 93 ARG A O 1
ATOM 751 N N . LEU A 1 94 ? 11.695 26.359 16.703 1 96.88 94 LEU A N 1
ATOM 752 C CA . LEU A 1 94 ? 11.898 25.688 15.414 1 96.88 94 LEU A CA 1
ATOM 753 C C . LEU A 1 94 ? 13.039 26.328 14.641 1 96.88 94 LEU A C 1
ATOM 755 O O . LEU A 1 94 ? 13.922 25.641 14.141 1 96.88 94 LEU A O 1
ATOM 759 N N . GLU A 1 95 ? 13.023 27.609 14.547 1 96.44 95 GLU A N 1
ATOM 760 C CA . GLU A 1 95 ? 14.047 28.344 13.797 1 96.44 95 GLU A CA 1
ATOM 761 C C . GLU A 1 95 ? 15.438 28.062 14.359 1 96.44 95 GLU A C 1
ATOM 763 O O . GLU A 1 95 ? 16.375 27.781 13.602 1 96.44 95 GLU A O 1
ATOM 768 N N . GLU A 1 96 ? 15.523 28.125 15.672 1 95.75 96 GLU A N 1
ATOM 769 C CA . GLU A 1 96 ? 16.812 27.875 16.312 1 95.75 96 GLU A CA 1
ATOM 770 C C . GLU A 1 96 ? 17.25 26.422 16.125 1 95.75 96 GLU A C 1
ATOM 772 O O . GLU A 1 96 ? 18.438 26.141 15.93 1 95.75 96 GLU A O 1
ATOM 777 N N . SER A 1 97 ? 16.312 25.547 16.219 1 96.94 97 SER A N 1
ATOM 778 C CA . SER A 1 97 ? 16.609 24.141 16.047 1 96.94 97 SER A CA 1
ATOM 779 C C . SER A 1 97 ? 17.078 23.844 14.617 1 96.94 97 SER A C 1
ATOM 781 O O . SER A 1 97 ? 18.031 23.094 14.414 1 96.94 97 SER A O 1
ATOM 783 N N . LEU A 1 98 ? 16.438 24.469 13.672 1 97.06 98 LEU A N 1
ATOM 784 C CA . LEU A 1 98 ? 16.797 24.25 12.266 1 97.06 98 LEU A CA 1
ATOM 785 C C . LEU A 1 98 ? 18.219 24.734 11.984 1 97.06 98 LEU A C 1
ATOM 787 O O . LEU A 1 98 ? 18.953 24.094 11.242 1 97.06 98 LEU A O 1
ATOM 791 N N . LYS A 1 99 ? 18.578 25.844 12.539 1 95.69 99 LYS A N 1
ATOM 792 C CA . LYS A 1 99 ? 19.938 26.359 12.398 1 95.69 99 LYS A CA 1
ATOM 793 C C . LYS A 1 99 ? 20.953 25.359 12.969 1 95.69 99 LYS A C 1
ATOM 795 O O . LYS A 1 99 ? 21.953 25.047 12.328 1 95.69 99 LYS A O 1
ATOM 800 N N . LYS A 1 100 ? 20.609 24.906 14.109 1 96.12 100 LYS A N 1
ATOM 801 C CA . LYS A 1 100 ? 21.5 23.953 14.766 1 96.12 100 LYS A CA 1
ATOM 802 C C . LYS A 1 100 ? 21.609 22.672 13.953 1 96.12 100 LYS A C 1
ATOM 804 O O . LYS A 1 100 ? 22.719 22.156 13.75 1 96.12 100 LYS A O 1
ATOM 809 N N . TRP A 1 101 ? 20.5 22.156 13.523 1 96.44 101 TRP A N 1
ATOM 810 C CA . TRP A 1 101 ? 20.484 20.906 12.781 1 96.44 101 TRP A CA 1
ATOM 811 C C . TRP A 1 101 ? 21.234 21.047 11.453 1 96.44 101 TRP A C 1
ATOM 813 O O . TRP A 1 101 ? 21.938 20.125 11.031 1 96.44 101 TRP A O 1
ATOM 823 N N . ALA A 1 102 ? 21.094 22.141 10.852 1 94.81 102 ALA A N 1
ATOM 824 C CA . ALA A 1 102 ? 21.828 22.391 9.617 1 94.81 102 ALA A CA 1
ATOM 825 C C . ALA A 1 102 ? 23.344 22.391 9.867 1 94.81 102 ALA A C 1
ATOM 827 O O . ALA A 1 102 ? 24.109 21.812 9.094 1 94.81 102 ALA A O 1
ATOM 828 N N . ALA A 1 103 ? 23.734 22.984 10.914 1 94.31 103 ALA A N 1
ATOM 829 C CA . ALA A 1 103 ? 25.156 23.062 11.281 1 94.31 103 ALA A CA 1
ATOM 830 C C . ALA A 1 103 ? 25.703 21.672 11.617 1 94.31 103 ALA A C 1
ATOM 832 O O . ALA A 1 103 ? 26.891 21.406 11.406 1 94.31 103 ALA A O 1
ATOM 833 N N . GLU A 1 104 ? 24.828 20.828 12.07 1 95.12 104 GLU A N 1
ATOM 834 C CA . GLU A 1 104 ? 25.234 19.484 12.461 1 95.12 104 GLU A CA 1
ATOM 835 C C . GLU A 1 104 ? 25.062 18.5 11.312 1 95.12 104 GLU A C 1
ATOM 837 O O . GLU A 1 104 ? 25.141 17.281 11.508 1 95.12 104 GLU A O 1
ATOM 842 N N . ASN A 1 105 ? 24.641 18.969 10.195 1 93.25 105 ASN A N 1
ATOM 843 C CA . ASN A 1 105 ? 24.531 18.203 8.961 1 93.25 105 ASN A CA 1
ATOM 844 C C . ASN A 1 105 ? 23.422 17.156 9.062 1 93.25 105 ASN A C 1
ATOM 846 O O . ASN A 1 105 ? 23.578 16.031 8.562 1 93.25 105 ASN A O 1
ATOM 850 N N . VAL A 1 106 ? 22.453 17.609 9.82 1 95.12 106 VAL A N 1
ATOM 851 C CA . VAL A 1 106 ? 21.234 16.797 9.797 1 95.12 106 VAL A CA 1
ATOM 852 C C . VAL A 1 106 ? 20.625 16.812 8.398 1 95.12 106 VAL A C 1
ATOM 854 O O . VAL A 1 106 ? 20.609 17.844 7.734 1 95.12 106 VAL A O 1
ATOM 857 N N . ARG A 1 107 ? 20.109 15.664 7.938 1 93.56 107 ARG A N 1
ATOM 858 C CA . ARG A 1 107 ? 19.594 15.555 6.578 1 93.56 107 ARG A CA 1
ATOM 859 C C . ARG A 1 107 ? 18.078 15.766 6.535 1 93.56 107 ARG A C 1
ATOM 861 O O . ARG A 1 107 ? 17.609 16.875 6.281 1 93.56 107 ARG A O 1
ATOM 868 N N . GLY A 1 108 ? 17.375 14.711 6.859 1 95.25 108 GLY A N 1
ATOM 869 C CA . GLY A 1 108 ? 15.922 14.852 6.914 1 95.25 108 GLY A CA 1
ATOM 870 C C . GLY A 1 108 ? 15.406 15.133 8.312 1 95.25 108 GLY A C 1
ATOM 871 O O . GLY A 1 108 ? 15.836 14.492 9.281 1 95.25 108 GLY A O 1
ATOM 872 N N . VAL A 1 109 ? 14.523 16.141 8.445 1 97.38 109 VAL A N 1
ATOM 873 C CA . VAL A 1 109 ? 13.883 16.453 9.719 1 97.38 109 VAL A CA 1
ATOM 874 C C . VAL A 1 109 ? 12.391 16.109 9.641 1 97.38 109 VAL A C 1
ATOM 876 O O . VAL A 1 109 ? 11.703 16.547 8.711 1 97.38 109 VAL A O 1
ATOM 879 N N . TRP A 1 110 ? 11.93 15.367 10.617 1 97.31 110 TRP A N 1
ATOM 880 C CA . TRP A 1 110 ? 10.562 14.859 10.625 1 97.31 110 TRP A CA 1
ATOM 881 C C . TRP A 1 110 ? 9.812 15.344 11.867 1 97.31 110 TRP A C 1
ATOM 883 O O . TRP A 1 110 ? 10.336 15.273 12.977 1 97.31 110 TRP A O 1
ATOM 893 N N . PHE A 1 111 ? 8.609 15.812 11.664 1 98.12 111 PHE A N 1
ATOM 894 C CA . PHE A 1 111 ? 7.715 16.141 12.766 1 98.12 111 PHE A CA 1
ATOM 895 C C . PHE A 1 111 ? 6.457 15.289 12.719 1 98.12 111 PHE A C 1
ATOM 897 O O . PHE A 1 111 ? 5.789 15.211 11.688 1 98.12 111 PHE A O 1
ATOM 904 N N . HIS A 1 112 ? 6.141 14.617 13.742 1 97.88 112 HIS A N 1
ATOM 905 C CA . HIS A 1 112 ? 4.844 13.977 13.953 1 97.88 112 HIS A CA 1
ATOM 906 C C . HIS A 1 112 ? 3.91 14.875 14.758 1 97.88 112 HIS A C 1
ATOM 908 O O . HIS A 1 112 ? 4.086 15.039 15.961 1 97.88 112 HIS A O 1
ATOM 914 N N . VAL A 1 113 ? 2.934 15.391 14.086 1 98.19 113 VAL A N 1
ATOM 915 C CA . VAL A 1 113 ? 2.053 16.391 14.688 1 98.19 113 VAL A CA 1
ATOM 916 C C . VAL A 1 113 ? 0.661 15.789 14.883 1 98.19 113 VAL A C 1
ATOM 918 O O . VAL A 1 113 ? -0.014 15.438 13.914 1 98.19 113 VAL A O 1
ATOM 921 N N . SER A 1 114 ? 0.218 15.68 16.109 1 97.62 114 SER A N 1
ATOM 922 C CA . SER A 1 114 ? -1.143 15.227 16.375 1 97.62 114 SER A CA 1
ATOM 923 C C . SER A 1 114 ? -2.148 16.359 16.203 1 97.62 114 SER A C 1
ATOM 925 O O . SER A 1 114 ? -1.765 17.516 16.062 1 97.62 114 SER A O 1
ATOM 927 N N . THR A 1 115 ? -3.393 15.984 16.219 1 97.19 115 THR A N 1
ATOM 928 C CA . THR A 1 115 ? -4.449 16.984 16.094 1 97.19 115 THR A CA 1
ATOM 929 C C . THR A 1 115 ? -4.387 17.984 17.25 1 97.19 115 THR A C 1
ATOM 931 O O . THR A 1 115 ? -4.789 19.141 17.094 1 97.19 115 THR A O 1
ATOM 934 N N . LYS A 1 116 ? -3.811 17.641 18.375 1 95.56 116 LYS A N 1
ATOM 935 C CA . LYS A 1 116 ? -3.682 18.516 19.531 1 95.56 116 LYS A CA 1
ATOM 936 C C . LYS A 1 116 ? -2.738 19.688 19.234 1 95.56 116 LYS A C 1
ATOM 938 O O . LYS A 1 116 ? -2.828 20.734 19.875 1 95.56 116 LYS A O 1
ATOM 943 N N . ARG A 1 117 ? -1.844 19.469 18.344 1 96.81 117 ARG A N 1
ATOM 944 C CA . ARG A 1 117 ? -0.851 20.484 17.984 1 96.81 117 ARG A CA 1
ATOM 945 C C . ARG A 1 117 ? -1.03 20.953 16.547 1 96.81 117 ARG A C 1
ATOM 947 O O . ARG A 1 117 ? -0.061 21.328 15.891 1 96.81 117 ARG A O 1
ATOM 954 N N . ALA A 1 118 ? -2.221 20.906 16.078 1 97.81 118 ALA A N 1
ATOM 955 C CA . ALA A 1 118 ? -2.496 21.25 14.68 1 97.81 118 ALA A CA 1
ATOM 956 C C . ALA A 1 118 ? -2.039 22.672 14.367 1 97.81 118 ALA A C 1
ATOM 958 O O . ALA A 1 118 ? -1.712 22.984 13.219 1 97.81 118 ALA A O 1
ATOM 959 N N . ASP A 1 119 ? -1.941 23.547 15.336 1 96.88 119 ASP A N 1
ATOM 960 C CA . ASP A 1 119 ? -1.537 24.938 15.148 1 96.88 119 ASP A CA 1
ATOM 961 C C . ASP A 1 119 ? -0.064 25.031 14.758 1 96.88 119 ASP A C 1
ATOM 963 O O . ASP A 1 119 ? 0.393 26.078 14.297 1 96.88 119 ASP A O 1
ATOM 967 N N . TRP A 1 120 ? 0.67 23.984 14.906 1 97.62 120 TRP A N 1
ATOM 968 C CA . TRP A 1 120 ? 2.084 23.984 14.547 1 97.62 120 TRP A CA 1
ATOM 969 C C . TRP A 1 120 ? 2.26 23.766 13.047 1 97.62 120 TRP A C 1
ATOM 971 O O . TRP A 1 120 ? 3.318 24.062 12.492 1 97.62 120 TRP A O 1
ATOM 981 N N . ILE A 1 121 ? 1.233 23.219 12.422 1 98.44 121 ILE A N 1
ATOM 982 C CA . ILE A 1 121 ? 1.354 22.781 11.031 1 98.44 121 ILE A CA 1
ATOM 983 C C . ILE A 1 121 ? 1.637 23.984 10.133 1 98.44 121 ILE A C 1
ATOM 985 O O . ILE A 1 121 ? 2.584 23.953 9.344 1 98.44 121 ILE A O 1
ATOM 989 N N . PRO A 1 122 ? 0.924 25.094 10.258 1 98.31 122 PRO A N 1
ATOM 990 C CA . PRO A 1 122 ? 1.256 26.25 9.414 1 98.31 122 PRO A CA 1
ATOM 991 C C . PRO A 1 122 ? 2.668 26.781 9.656 1 98.31 122 PRO A C 1
ATOM 993 O O . PRO A 1 122 ? 3.32 27.266 8.727 1 98.31 122 PRO A O 1
ATOM 996 N N . VAL A 1 123 ? 3.131 26.703 10.859 1 98.12 123 VAL A N 1
ATOM 997 C CA . VAL A 1 123 ? 4.473 27.172 11.203 1 98.12 123 VAL A CA 1
ATOM 998 C C . VAL A 1 123 ? 5.512 26.297 10.5 1 98.12 123 VAL A C 1
ATOM 1000 O O . VAL A 1 123 ? 6.477 26.812 9.93 1 98.12 123 VAL A O 1
ATOM 1003 N N . LEU A 1 124 ? 5.312 25.031 10.562 1 98.56 124 LEU A N 1
ATOM 1004 C CA . LEU A 1 124 ? 6.215 24.094 9.906 1 98.56 124 LEU A CA 1
ATOM 1005 C C . LEU A 1 124 ? 6.242 24.328 8.406 1 98.56 124 LEU A C 1
ATOM 1007 O O . LEU A 1 124 ? 7.316 24.391 7.797 1 98.56 124 LEU A O 1
ATOM 1011 N N . VAL A 1 125 ? 5.066 24.484 7.824 1 98.44 125 VAL A N 1
ATOM 1012 C CA . VAL A 1 125 ? 4.953 24.688 6.387 1 98.44 125 VAL A CA 1
ATOM 1013 C C . VAL A 1 125 ? 5.68 25.969 5.996 1 98.44 125 VAL A C 1
ATOM 1015 O O . VAL A 1 125 ? 6.414 26 5.008 1 98.44 125 VAL A O 1
ATOM 1018 N N . LYS A 1 126 ? 5.484 27.016 6.734 1 97.56 126 LYS A N 1
ATOM 1019 C CA . LYS A 1 126 ? 6.145 28.281 6.48 1 97.56 126 LYS A CA 1
ATOM 1020 C C . LYS A 1 126 ? 7.66 28.141 6.535 1 97.56 126 LYS A C 1
ATOM 1022 O O . LYS A 1 126 ? 8.383 28.922 5.906 1 97.56 126 LYS A O 1
ATOM 1027 N N . ASN A 1 127 ? 8.102 27.188 7.281 1 97.56 127 ASN A N 1
ATOM 1028 C CA . ASN A 1 127 ? 9.539 26.969 7.422 1 97.56 127 ASN A CA 1
ATOM 1029 C C . ASN A 1 127 ? 10.039 25.875 6.488 1 97.56 127 ASN A C 1
ATOM 1031 O O . ASN A 1 127 ? 11.078 25.266 6.742 1 97.56 127 ASN A O 1
ATOM 1035 N N . GLY A 1 128 ? 9.297 25.531 5.512 1 96.25 128 GLY A N 1
ATOM 1036 C CA . GLY A 1 128 ? 9.805 24.719 4.418 1 96.25 128 GLY A CA 1
ATOM 1037 C C . GLY A 1 128 ? 9.43 23.25 4.543 1 96.25 128 GLY A C 1
ATOM 1038 O O . GLY A 1 128 ? 9.859 22.422 3.74 1 96.25 128 GLY A O 1
ATOM 1039 N N . PHE A 1 129 ? 8.664 22.906 5.551 1 97.94 129 PHE A N 1
ATOM 1040 C CA . PHE A 1 129 ? 8.234 21.516 5.688 1 97.94 129 PHE A CA 1
ATOM 1041 C C . PHE A 1 129 ? 7.074 21.203 4.746 1 97.94 129 PHE A C 1
ATOM 1043 O O . PHE A 1 129 ? 6.254 22.078 4.461 1 97.94 129 PHE A O 1
ATOM 1050 N N . ASN A 1 130 ? 7.027 19.953 4.305 1 97.44 130 ASN A N 1
ATOM 1051 C CA . ASN A 1 130 ? 5.961 19.453 3.443 1 97.44 130 ASN A CA 1
ATOM 1052 C C . ASN A 1 130 ? 5.223 18.281 4.078 1 97.44 130 ASN A C 1
ATOM 1054 O O . ASN A 1 130 ? 5.77 17.609 4.949 1 97.44 130 ASN A O 1
ATOM 1058 N N . PHE A 1 131 ? 3.998 18.109 3.625 1 98.19 131 PHE A N 1
ATOM 1059 C CA . PHE A 1 131 ? 3.223 16.969 4.082 1 98.19 131 PHE A CA 1
ATOM 1060 C C . PHE A 1 131 ? 3.814 15.664 3.553 1 98.19 131 PHE A C 1
ATOM 1062 O O . PHE A 1 131 ? 4.16 15.562 2.373 1 98.19 131 PHE A O 1
ATOM 1069 N N . HIS A 1 132 ? 3.93 14.688 4.414 1 97 132 HIS A N 1
ATOM 1070 C CA . HIS A 1 132 ? 4.473 13.406 3.969 1 97 132 HIS A CA 1
ATOM 1071 C C . HIS A 1 132 ? 3.42 12.305 4.035 1 97 132 HIS A C 1
ATOM 1073 O O . HIS A 1 132 ? 3.129 11.664 3.025 1 97 132 HIS A O 1
ATOM 1079 N N . HIS A 1 133 ? 2.861 12.031 5.191 1 97.06 133 HIS A N 1
ATOM 1080 C CA . HIS A 1 133 ? 1.79 11.055 5.363 1 97.06 133 HIS A CA 1
ATOM 1081 C C . HIS A 1 133 ? 0.987 11.336 6.629 1 97.06 133 HIS A C 1
ATOM 1083 O O . HIS A 1 133 ? 1.406 12.125 7.473 1 97.06 133 HIS A O 1
ATOM 1089 N N . ALA A 1 134 ? -0.18 10.695 6.703 1 97.12 134 ALA A N 1
ATOM 1090 C CA . ALA A 1 134 ? -1.047 10.828 7.871 1 97.12 134 ALA A CA 1
ATOM 1091 C C . ALA A 1 134 ? -1.505 9.469 8.375 1 97.12 134 ALA A C 1
ATOM 1093 O O . ALA A 1 134 ? -1.512 8.492 7.621 1 97.12 134 ALA A O 1
ATOM 1094 N N . SER A 1 135 ? -1.765 9.469 9.648 1 91.5 135 SER A N 1
ATOM 1095 C CA . SER A 1 135 ? -2.332 8.281 10.273 1 91.5 135 SER A CA 1
ATOM 1096 C C . SER A 1 135 ? -3.686 8.586 10.914 1 91.5 135 SER A C 1
ATOM 1098 O O . SER A 1 135 ? -3.777 9.398 11.828 1 91.5 135 SER A O 1
ATOM 1100 N N . ILE A 1 136 ? -4.656 7.875 10.414 1 88.81 136 ILE A N 1
ATOM 1101 C CA . ILE A 1 136 ? -5.996 8.055 10.961 1 88.81 136 ILE A CA 1
ATOM 1102 C C . ILE A 1 136 ? -6.039 7.531 12.391 1 88.81 136 ILE A C 1
ATOM 1104 O O . ILE A 1 136 ? -6.609 8.172 13.281 1 88.81 136 ILE A O 1
ATOM 1108 N N . ASP A 1 137 ? -5.434 6.461 12.648 1 87.19 137 ASP A N 1
ATOM 1109 C CA . ASP A 1 137 ? -5.488 5.766 13.93 1 87.19 137 ASP A CA 1
ATOM 1110 C C . ASP A 1 137 ? -4.891 6.617 15.047 1 87.19 137 ASP A C 1
ATOM 1112 O O . ASP A 1 137 ? -5.43 6.664 16.156 1 87.19 137 ASP A O 1
ATOM 1116 N N . THR A 1 138 ? -3.846 7.277 14.727 1 90.81 138 THR A N 1
ATOM 1117 C CA . THR A 1 138 ? -3.176 8.055 15.766 1 90.81 138 THR A CA 1
ATOM 1118 C C . THR A 1 138 ? -3.498 9.539 15.617 1 90.81 138 THR A C 1
ATOM 1120 O O . THR A 1 138 ? -3 10.367 16.375 1 90.81 138 THR A O 1
ATOM 1123 N N . SER A 1 139 ? -4.297 9.859 14.586 1 95.38 139 SER A N 1
ATOM 1124 C CA . SER A 1 139 ? -4.625 11.25 14.312 1 95.38 139 SER A CA 1
ATOM 1125 C C . SER A 1 139 ? -3.369 12.109 14.227 1 95.38 139 SER A C 1
ATOM 1127 O O . SER A 1 139 ? -3.275 13.156 14.875 1 95.38 139 SER A O 1
ATOM 1129 N N . THR A 1 140 ? -2.482 11.656 13.438 1 97.38 140 THR A N 1
ATOM 1130 C CA . THR A 1 140 ? -1.184 12.312 13.344 1 97.38 140 THR A CA 1
ATOM 1131 C C . THR A 1 140 ? -0.835 12.625 11.891 1 97.38 140 THR A C 1
ATOM 1133 O O . THR A 1 140 ? -1.107 11.82 10.992 1 97.38 140 THR A O 1
ATOM 1136 N N . LEU A 1 141 ? -0.289 13.773 11.703 1 98.38 141 LEU A N 1
ATOM 1137 C CA . LEU A 1 141 ? 0.295 14.18 10.43 1 98.38 141 LEU A CA 1
ATOM 1138 C C . LEU A 1 141 ? 1.816 14.25 10.523 1 98.38 141 LEU A C 1
ATOM 1140 O O . LEU A 1 141 ? 2.359 14.859 11.445 1 98.38 141 LEU A O 1
ATOM 1144 N N . THR A 1 142 ? 2.443 13.609 9.609 1 98.12 142 THR A N 1
ATOM 1145 C CA . THR A 1 142 ? 3.898 13.68 9.531 1 98.12 142 THR A CA 1
ATOM 1146 C C . THR A 1 142 ? 4.336 14.672 8.453 1 98.12 142 THR A C 1
ATOM 1148 O O . THR A 1 142 ? 3.867 14.609 7.316 1 98.12 142 THR A O 1
ATOM 1151 N N . LEU A 1 143 ? 5.145 15.602 8.836 1 98.31 143 LEU A N 1
ATOM 1152 C CA . LEU A 1 143 ? 5.781 16.547 7.926 1 98.31 143 LEU A CA 1
ATOM 1153 C C . LEU A 1 143 ? 7.289 16.328 7.875 1 98.31 143 LEU A C 1
ATOM 1155 O O . LEU A 1 143 ? 7.891 15.891 8.859 1 98.31 143 LEU A O 1
ATOM 1159 N N . CYS A 1 144 ? 7.879 16.656 6.758 1 97.25 144 CYS A N 1
ATOM 1160 C CA . CYS A 1 144 ? 9.312 16.438 6.609 1 97.25 144 CYS A CA 1
ATOM 1161 C C . CYS A 1 144 ? 9.953 17.547 5.781 1 97.25 144 CYS A C 1
ATOM 1163 O O . CYS A 1 144 ? 9.297 18.156 4.941 1 97.25 144 CYS A O 1
ATOM 1165 N N . ARG A 1 145 ? 11.18 17.781 6.062 1 96.56 145 ARG A N 1
ATOM 1166 C CA . ARG A 1 145 ? 12.016 18.703 5.305 1 96.56 145 ARG A CA 1
ATOM 1167 C C . ARG A 1 145 ? 13.43 18.156 5.133 1 96.56 145 ARG A C 1
ATOM 1169 O O . ARG A 1 145 ? 14.047 17.703 6.102 1 96.56 145 ARG A O 1
ATOM 1176 N N . TRP A 1 146 ? 13.898 18.109 3.887 1 95.56 146 TRP A N 1
ATOM 1177 C CA . TRP A 1 146 ? 15.281 17.781 3.576 1 95.56 146 TRP A CA 1
ATOM 1178 C C . TRP A 1 146 ? 16.172 19.016 3.719 1 95.56 146 TRP A C 1
ATOM 1180 O O . TRP A 1 146 ? 15.969 20.016 3.033 1 95.56 146 TRP A O 1
ATOM 1190 N N . LEU A 1 147 ? 17.125 19.016 4.547 1 94.25 147 LEU A N 1
ATOM 1191 C CA . LEU A 1 147 ? 17.859 20.219 4.91 1 94.25 147 LEU A CA 1
ATOM 1192 C C . LEU A 1 147 ? 19 20.469 3.926 1 94.25 147 LEU A C 1
ATOM 1194 O O . LEU A 1 147 ? 19.234 21.609 3.533 1 94.25 147 LEU A O 1
ATOM 1198 N N . PRO A 1 148 ? 19.703 19.391 3.521 1 90.69 148 PRO A N 1
ATOM 1199 C CA . PRO A 1 148 ? 20.812 19.672 2.609 1 90.69 148 PRO A CA 1
ATOM 1200 C C . PRO A 1 148 ? 20.359 20.312 1.302 1 90.69 148 PRO A C 1
ATOM 1202 O O . PRO A 1 148 ? 19.359 19.906 0.726 1 90.69 148 PRO A O 1
ATOM 1205 N N . GLN A 1 149 ? 21.031 21.234 0.833 1 84.25 149 GLN A N 1
ATOM 1206 C CA . GLN A 1 149 ? 20.672 21.953 -0.378 1 84.25 149 GLN A CA 1
ATOM 1207 C C . GLN A 1 149 ? 21.438 21.422 -1.589 1 84.25 149 GLN A C 1
ATOM 1209 O O . GLN A 1 149 ? 21.016 21.625 -2.73 1 84.25 149 GLN A O 1
ATOM 1214 N N . ASP A 1 150 ? 22.516 20.734 -1.389 1 83.31 150 ASP A N 1
ATOM 1215 C CA . ASP A 1 150 ? 23.422 20.297 -2.459 1 83.31 150 ASP A CA 1
ATOM 1216 C C . ASP A 1 150 ? 23.172 18.844 -2.818 1 83.31 150 ASP A C 1
ATOM 1218 O O . ASP A 1 150 ? 23.953 18.25 -3.568 1 83.31 150 ASP A O 1
ATOM 1222 N N . ALA A 1 151 ? 22.219 18.312 -2.203 1 80.12 151 ALA A N 1
ATOM 1223 C CA . ALA A 1 151 ? 21.938 16.906 -2.479 1 80.12 151 ALA A CA 1
ATOM 1224 C C . ALA A 1 151 ? 20.453 16.672 -2.705 1 80.12 151 ALA A C 1
ATOM 1226 O O . ALA A 1 151 ? 19.609 17.297 -2.049 1 80.12 151 ALA A O 1
ATOM 1227 N N . ALA A 1 152 ? 20.234 15.875 -3.631 1 81.12 152 ALA A N 1
ATOM 1228 C CA . ALA A 1 152 ? 18.844 15.508 -3.9 1 81.12 152 ALA A CA 1
ATOM 1229 C C . ALA A 1 152 ? 18.203 14.844 -2.684 1 81.12 152 ALA A C 1
ATOM 1231 O O . ALA A 1 152 ? 18.891 14.148 -1.922 1 81.12 152 ALA A O 1
ATOM 1232 N N . SER A 1 153 ? 16.922 15.109 -2.525 1 84.19 153 SER A N 1
ATOM 1233 C CA . SER A 1 153 ? 16.188 14.539 -1.405 1 84.19 153 SER A CA 1
ATOM 1234 C C . SER A 1 153 ? 16.078 13.023 -1.532 1 84.19 153 SER A C 1
ATOM 1236 O O . SER A 1 153 ? 15.836 12.5 -2.623 1 84.19 153 SER A O 1
ATOM 1238 N N . HIS A 1 154 ? 16.234 12.336 -0.44 1 81.38 154 HIS A N 1
ATOM 1239 C CA . HIS A 1 154 ? 16.094 10.883 -0.388 1 81.38 154 HIS A CA 1
ATOM 1240 C C . HIS A 1 154 ? 14.953 10.469 0.532 1 81.38 154 HIS A C 1
ATOM 1242 O O . HIS A 1 154 ? 14.969 9.367 1.091 1 81.38 154 HIS A O 1
ATOM 1248 N N . ILE A 1 155 ? 14.102 11.469 0.688 1 85.81 155 ILE A N 1
ATOM 1249 C CA . ILE A 1 155 ? 12.938 11.148 1.507 1 85.81 155 ILE A CA 1
ATOM 1250 C C . ILE A 1 155 ? 12.117 10.055 0.826 1 85.81 155 ILE A C 1
ATOM 1252 O O . ILE A 1 155 ? 11.703 10.203 -0.324 1 85.81 155 ILE A O 1
ATOM 1256 N N . PRO A 1 156 ? 11.93 9 1.478 1 87.69 156 PRO A N 1
ATOM 1257 C CA . PRO A 1 156 ? 11.172 7.914 0.854 1 87.69 156 PRO A CA 1
ATOM 1258 C C . PRO A 1 156 ? 9.688 8.25 0.69 1 87.69 156 PRO A C 1
ATOM 1260 O O . PRO A 1 156 ? 9.117 8.953 1.521 1 87.69 156 PRO A O 1
ATOM 1263 N N . VAL A 1 157 ? 9.125 7.684 -0.301 1 91.19 157 VAL A N 1
ATOM 1264 C CA . VAL A 1 157 ? 7.691 7.844 -0.533 1 91.19 157 VAL A CA 1
ATOM 1265 C C . VAL A 1 157 ? 6.906 6.965 0.438 1 91.19 157 VAL A C 1
ATOM 1267 O O . VAL A 1 157 ? 7.414 5.945 0.908 1 91.19 157 VAL A O 1
ATOM 1270 N N . TYR A 1 158 ? 5.738 7.43 0.791 1 95.31 158 TYR A N 1
ATOM 1271 C CA . TYR A 1 158 ? 4.848 6.652 1.646 1 95.31 158 TYR A CA 1
ATOM 1272 C C . TYR A 1 158 ? 4.059 5.637 0.83 1 95.31 158 TYR A C 1
ATOM 1274 O O . TYR A 1 158 ? 4.133 5.629 -0.401 1 95.31 158 TYR A O 1
ATOM 1282 N N . ALA A 1 159 ? 3.334 4.734 1.56 1 96.88 159 ALA A N 1
ATOM 1283 C CA . ALA A 1 159 ? 2.467 3.746 0.922 1 96.88 159 ALA A CA 1
ATOM 1284 C C . ALA A 1 159 ? 1.507 4.41 -0.06 1 96.88 159 ALA A C 1
ATOM 1286 O O . ALA A 1 159 ? 0.953 5.477 0.228 1 96.88 159 ALA A O 1
ATOM 1287 N N . HIS A 1 160 ? 1.32 3.785 -1.206 1 96.88 160 HIS A N 1
ATOM 1288 C CA . HIS A 1 160 ? 0.502 4.375 -2.26 1 96.88 160 HIS A CA 1
ATOM 1289 C C . HIS A 1 160 ? -0.287 3.305 -3.008 1 96.88 160 HIS A C 1
ATOM 1291 O O . HIS A 1 160 ? -0.655 3.496 -4.168 1 96.88 160 HIS A O 1
ATOM 1297 N N . THR A 1 161 ? -0.466 2.188 -2.428 1 96.81 161 THR A N 1
ATOM 1298 C CA . THR A 1 161 ? -1.195 1.09 -3.053 1 96.81 161 THR A CA 1
ATOM 1299 C C . THR A 1 161 ? -2.246 0.527 -2.102 1 96.81 161 THR A C 1
ATOM 1301 O O . THR A 1 161 ? -1.922 0.103 -0.99 1 96.81 161 THR A O 1
ATOM 1304 N N . MET A 1 162 ? -3.471 0.595 -2.586 1 97.5 162 MET A N 1
ATOM 1305 C CA . MET A 1 162 ? -4.539 -0.066 -1.842 1 97.5 162 MET A CA 1
ATOM 1306 C C . MET A 1 162 ? -4.461 -1.58 -2.006 1 97.5 162 MET A C 1
ATOM 1308 O O . MET A 1 162 ? -3.953 -2.074 -3.016 1 97.5 162 MET A O 1
ATOM 1312 N N . VAL A 1 163 ? -4.969 -2.311 -0.995 1 98.19 163 VAL A N 1
ATOM 1313 C CA . VAL A 1 163 ? -4.902 -3.766 -1.057 1 98.19 163 VAL A CA 1
ATOM 1314 C C . VAL A 1 163 ? -6.277 -4.363 -0.772 1 98.19 163 VAL A C 1
ATOM 1316 O O . VAL A 1 163 ? -6.852 -4.129 0.294 1 98.19 163 VAL A O 1
ATOM 1319 N N . GLY A 1 164 ? -6.812 -5.047 -1.725 1 98.06 164 GLY A N 1
ATOM 1320 C CA . GLY A 1 164 ? -8.016 -5.848 -1.575 1 98.06 164 GLY A CA 1
ATOM 1321 C C . GLY A 1 164 ? -7.777 -7.328 -1.803 1 98.06 164 GLY A C 1
ATOM 1322 O O . GLY A 1 164 ? -6.738 -7.723 -2.34 1 98.06 164 GLY A O 1
ATOM 1323 N N . ILE A 1 165 ? -8.781 -8.094 -1.392 1 98.62 165 ILE A N 1
ATOM 1324 C CA . ILE A 1 165 ? -8.648 -9.539 -1.576 1 98.62 165 ILE A CA 1
ATOM 1325 C C . ILE A 1 165 ? -10.039 -10.164 -1.73 1 98.62 165 ILE A C 1
ATOM 1327 O O . ILE A 1 165 ? -10.984 -9.766 -1.05 1 98.62 165 ILE A O 1
ATOM 1331 N N . GLY A 1 166 ? -10.156 -11.023 -2.676 1 98.5 166 GLY A N 1
ATOM 1332 C CA . GLY A 1 166 ? -11.344 -11.828 -2.912 1 98.5 166 GLY A CA 1
ATOM 1333 C C . GLY A 1 166 ? -11.117 -13.312 -2.693 1 98.5 166 GLY A C 1
ATOM 1334 O O . GLY A 1 166 ? -9.977 -13.773 -2.645 1 98.5 166 GLY A O 1
ATOM 1335 N N . ALA A 1 167 ? -12.25 -14.016 -2.582 1 98.81 167 ALA A N 1
ATOM 1336 C CA . ALA A 1 167 ? -12.164 -15.422 -2.201 1 98.81 167 ALA A CA 1
ATOM 1337 C C . ALA A 1 167 ? -12.891 -16.312 -3.211 1 98.81 167 ALA A C 1
ATOM 1339 O O . ALA A 1 167 ? -14.062 -16.078 -3.527 1 98.81 167 ALA A O 1
ATOM 1340 N N . VAL A 1 168 ? -12.18 -17.234 -3.697 1 98.81 168 VAL A N 1
ATOM 1341 C CA . VAL A 1 168 ? -12.789 -18.391 -4.348 1 98.81 168 VAL A CA 1
ATOM 1342 C C . VAL A 1 168 ? -12.961 -19.516 -3.338 1 98.81 168 VAL A C 1
ATOM 1344 O O . VAL A 1 168 ? -12.023 -20.266 -3.064 1 98.81 168 VAL A O 1
ATOM 1347 N N . VAL A 1 169 ? -14.164 -19.594 -2.82 1 98.81 169 VAL A N 1
ATOM 1348 C CA . VAL A 1 169 ? -14.5 -20.625 -1.851 1 98.81 169 VAL A CA 1
ATOM 1349 C C . VAL A 1 169 ? -15.234 -21.766 -2.549 1 98.81 169 VAL A C 1
ATOM 1351 O O . VAL A 1 169 ? -16.344 -21.594 -3.053 1 98.81 169 VAL A O 1
ATOM 1354 N N . VAL A 1 170 ? -14.648 -22.953 -2.537 1 98.56 170 VAL A N 1
ATOM 1355 C CA . VAL A 1 170 ? -15.242 -24.078 -3.244 1 98.56 170 VAL A CA 1
ATOM 1356 C C . VAL A 1 170 ? -15.523 -25.219 -2.26 1 98.56 170 VAL A C 1
ATOM 1358 O O . VAL A 1 170 ? -14.641 -25.625 -1.5 1 98.56 170 VAL A O 1
ATOM 1361 N N . ASN A 1 171 ? -16.75 -25.688 -2.268 1 97.88 171 ASN A N 1
ATOM 1362 C CA . ASN A 1 171 ? -17.125 -26.766 -1.351 1 97.88 171 ASN A CA 1
ATOM 1363 C C . ASN A 1 171 ? -16.953 -28.141 -1.998 1 97.88 171 ASN A C 1
ATOM 1365 O O . ASN A 1 171 ? -16.453 -28.25 -3.119 1 97.88 171 ASN A O 1
ATOM 1369 N N . GLU A 1 172 ? -17.312 -29.172 -1.293 1 96.12 172 GLU A N 1
ATOM 1370 C CA . GLU A 1 172 ? -17.094 -30.547 -1.721 1 96.12 172 GLU A CA 1
ATOM 1371 C C . GLU A 1 172 ? -17.953 -30.891 -2.926 1 96.12 172 GLU A C 1
ATOM 1373 O O . GLU A 1 172 ? -17.656 -31.828 -3.666 1 96.12 172 GLU A O 1
ATOM 1378 N N . ASP A 1 173 ? -19.016 -30.188 -3.139 1 96.75 173 ASP A N 1
ATOM 1379 C CA . ASP A 1 173 ? -19.922 -30.438 -4.25 1 96.75 173 ASP A CA 1
ATOM 1380 C C . ASP A 1 173 ? -19.516 -29.641 -5.492 1 96.75 173 ASP A C 1
ATOM 1382 O O . ASP A 1 173 ? -20.312 -29.484 -6.422 1 96.75 173 ASP A O 1
ATOM 1386 N N . ASN A 1 174 ? -18.375 -29.047 -5.453 1 97.5 174 ASN A N 1
ATOM 1387 C CA . ASN A 1 174 ? -17.828 -28.266 -6.559 1 97.5 174 ASN A CA 1
ATOM 1388 C C . ASN A 1 174 ? -18.672 -27.016 -6.836 1 97.5 174 ASN A C 1
ATOM 1390 O O . ASN A 1 174 ? -18.938 -26.688 -7.992 1 97.5 174 ASN A O 1
ATOM 1394 N N . GLU A 1 175 ? -19.094 -26.438 -5.789 1 98.31 175 GLU A N 1
ATOM 1395 C CA . GLU A 1 175 ? -19.797 -25.172 -5.855 1 98.31 175 GLU A CA 1
ATOM 1396 C C . GLU A 1 175 ? -18.938 -24.031 -5.316 1 98.31 175 GLU A C 1
ATOM 1398 O O . GLU A 1 175 ? -18.203 -24.203 -4.352 1 98.31 175 GLU A O 1
ATOM 1403 N N . VAL A 1 176 ? -19.109 -22.875 -5.941 1 98.56 176 VAL A N 1
ATOM 1404 C CA . VAL A 1 176 ? -18.375 -21.688 -5.52 1 98.56 176 VAL A CA 1
ATOM 1405 C C . VAL A 1 176 ? -19.312 -20.75 -4.777 1 98.56 176 VAL A C 1
ATOM 1407 O O . VAL A 1 176 ? -20.453 -20.547 -5.184 1 98.56 176 VAL A O 1
ATOM 1410 N N . LEU A 1 177 ? -18.844 -20.203 -3.656 1 98.38 177 LEU A N 1
ATOM 1411 C CA . LEU A 1 177 ? -19.594 -19.219 -2.887 1 98.38 177 LEU A CA 1
ATOM 1412 C C . LEU A 1 177 ? -19.656 -17.875 -3.615 1 98.38 177 LEU A C 1
ATOM 1414 O O . LEU A 1 177 ? -18.609 -17.312 -3.938 1 98.38 177 LEU A O 1
ATOM 1418 N N . THR A 1 178 ? -20.859 -17.406 -3.855 1 97 178 THR A N 1
ATOM 1419 C CA . THR A 1 178 ? -21.016 -16.203 -4.66 1 97 178 THR A CA 1
ATOM 1420 C C . THR A 1 178 ? -21.969 -15.219 -3.975 1 97 178 THR A C 1
ATOM 1422 O O . THR A 1 178 ? -22.953 -15.625 -3.354 1 97 178 THR A O 1
ATOM 1425 N N . VAL A 1 179 ? -21.625 -13.898 -4.176 1 95.25 179 VAL A N 1
ATOM 1426 C CA . VAL A 1 179 ? -22.438 -12.883 -3.498 1 95.25 179 VAL A CA 1
ATOM 1427 C C . VAL A 1 179 ? -22.906 -11.836 -4.508 1 95.25 179 VAL A C 1
ATOM 1429 O O . VAL A 1 179 ? -22.312 -11.695 -5.582 1 95.25 179 VAL A O 1
ATOM 1432 N N . LYS A 1 180 ? -24 -11.227 -4.172 1 91.56 180 LYS A N 1
ATOM 1433 C CA . LYS A 1 180 ? -24.516 -10.055 -4.867 1 91.56 180 LYS A CA 1
ATOM 1434 C C . LYS A 1 180 ? -24.688 -8.875 -3.908 1 91.56 180 LYS A C 1
ATOM 1436 O O . LYS A 1 180 ? -25.281 -9.023 -2.834 1 91.56 180 LYS A O 1
ATOM 1441 N N . GLU A 1 181 ? -24.125 -7.758 -4.316 1 83.38 181 GLU A N 1
ATOM 1442 C CA . GLU A 1 181 ? -24.188 -6.605 -3.426 1 83.38 181 GLU A CA 1
ATOM 1443 C C . GLU A 1 181 ? -25.531 -5.887 -3.547 1 83.38 181 GLU A C 1
ATOM 1445 O O . GLU A 1 181 ? -26.188 -5.945 -4.59 1 83.38 181 GLU A O 1
ATOM 1450 N N . LYS A 1 182 ? -25.859 -5.219 -2.475 1 77.19 182 LYS A N 1
ATOM 1451 C CA . LYS A 1 182 ? -27.141 -4.512 -2.418 1 77.19 182 LYS A CA 1
ATOM 1452 C C . LYS A 1 182 ? -27.094 -3.219 -3.229 1 77.19 182 LYS A C 1
ATOM 1454 O O . LYS A 1 182 ? -28.047 -2.877 -3.924 1 77.19 182 LYS A O 1
ATOM 1459 N N . TYR A 1 183 ? -25.922 -2.555 -3.004 1 65.31 183 TYR A N 1
ATOM 1460 C CA . TYR A 1 183 ? -25.828 -1.221 -3.586 1 65.31 183 TYR A CA 1
ATOM 1461 C C . TYR A 1 183 ? -24.828 -1.191 -4.723 1 65.31 183 TYR A C 1
ATOM 1463 O O . TYR A 1 183 ? -23.688 -1.635 -4.559 1 65.31 183 TYR A O 1
ATOM 1471 N N . GLY A 1 184 ? -25.219 -1.592 -5.953 1 61.06 184 GLY A N 1
ATOM 1472 C CA . GLY A 1 184 ? -24.328 -1.478 -7.105 1 61.06 184 GLY A CA 1
ATOM 1473 C C . GLY A 1 184 ? -25.062 -1.113 -8.383 1 61.06 184 GLY A C 1
ATOM 1474 O O . GLY A 1 184 ? -26.281 -1.216 -8.453 1 61.06 184 GLY A O 1
ATOM 1475 N N . GLN A 1 185 ? -24.391 -0.328 -9.086 1 58.25 185 GLN A N 1
ATOM 1476 C CA . GLN A 1 185 ? -25 0.097 -10.344 1 58.25 185 GLN A CA 1
ATOM 1477 C C . GLN A 1 185 ? -25.531 -1.098 -11.125 1 58.25 185 GLN A C 1
ATOM 1479 O O . GLN A 1 185 ? -26.562 -0.991 -11.812 1 58.25 185 GLN A O 1
ATOM 1484 N N . ARG A 1 186 ? -24.703 -2.197 -11.094 1 59.5 186 ARG A N 1
ATOM 1485 C CA . ARG A 1 186 ? -25.109 -3.391 -11.828 1 59.5 186 ARG A CA 1
ATOM 1486 C C . ARG A 1 186 ? -25.125 -4.613 -10.922 1 59.5 186 ARG A C 1
ATOM 1488 O O . ARG A 1 186 ? -24.172 -4.844 -10.164 1 59.5 186 ARG A O 1
ATOM 1495 N N . ILE A 1 187 ? -26.25 -5.191 -10.852 1 66.62 187 ILE A N 1
ATOM 1496 C CA . ILE A 1 187 ? -26.5 -6.395 -10.062 1 66.62 187 ILE A CA 1
ATOM 1497 C C . ILE A 1 187 ? -25.688 -7.559 -10.633 1 66.62 187 ILE A C 1
ATOM 1499 O O . ILE A 1 187 ? -26.062 -8.148 -11.648 1 66.62 187 ILE A O 1
ATOM 1503 N N . GLN A 1 188 ? -24.375 -7.672 -10.18 1 85.5 188 GLN A N 1
ATOM 1504 C CA . GLN A 1 188 ? -23.562 -8.766 -10.672 1 85.5 188 GLN A CA 1
ATOM 1505 C C . GLN A 1 188 ? -23.094 -9.672 -9.531 1 85.5 188 GLN A C 1
ATOM 1507 O O . GLN A 1 188 ? -22.938 -9.211 -8.398 1 85.5 188 GLN A O 1
ATOM 1512 N N . TRP A 1 189 ? -23.141 -10.977 -9.898 1 92.81 189 TRP A N 1
ATOM 1513 C CA . TRP A 1 189 ? -22.531 -11.953 -9 1 92.81 189 TRP A CA 1
ATOM 1514 C C . TRP A 1 189 ? -21.016 -11.781 -8.945 1 92.81 189 TRP A C 1
ATOM 1516 O O . TRP A 1 189 ? -20.375 -11.57 -9.977 1 92.81 189 TRP A O 1
ATOM 1526 N N . LYS A 1 190 ? -20.562 -11.766 -7.746 1 94.25 190 LYS A N 1
ATOM 1527 C CA . LYS A 1 190 ? -19.109 -11.625 -7.574 1 94.25 190 LYS A CA 1
ATOM 1528 C C . LYS A 1 190 ? -18.609 -12.5 -6.434 1 94.25 190 LYS A C 1
ATOM 1530 O O . LYS A 1 190 ? -19.391 -13.211 -5.797 1 94.25 190 LYS A O 1
ATOM 1535 N N . LEU A 1 191 ? -17.344 -12.531 -6.297 1 97.44 191 LEU A N 1
ATOM 1536 C CA . LEU A 1 191 ? -16.703 -13.266 -5.207 1 97.44 191 LEU A CA 1
ATOM 1537 C C . LEU A 1 191 ? -16.703 -12.438 -3.924 1 97.44 191 LEU A C 1
ATOM 1539 O O . LEU A 1 191 ? -16.531 -11.219 -3.967 1 97.44 191 LEU A O 1
ATOM 1543 N N . PRO A 1 192 ? -16.969 -13.102 -2.789 1 97.38 192 PRO A N 1
ATOM 1544 C CA . PRO A 1 192 ? -16.844 -12.344 -1.544 1 97.38 192 PRO A CA 1
ATOM 1545 C C . PRO A 1 192 ? -15.43 -11.805 -1.322 1 97.38 192 PRO A C 1
ATOM 1547 O O . PRO A 1 192 ? -14.461 -12.414 -1.771 1 97.38 192 PRO A O 1
ATOM 1550 N N . GLY A 1 193 ? -15.281 -10.734 -0.691 1 97 193 GLY A N 1
ATOM 1551 C CA . GLY A 1 193 ? -13.992 -10.117 -0.443 1 97 193 GLY A CA 1
ATOM 1552 C C . GLY A 1 193 ? -14.094 -8.703 0.094 1 97 193 GLY A C 1
ATOM 1553 O O . GLY A 1 193 ? -15.18 -8.266 0.5 1 97 193 GLY A O 1
ATOM 1554 N N . GLY A 1 194 ? -12.945 -8.039 0.173 1 96 194 GLY A N 1
ATOM 1555 C CA . GLY A 1 194 ? -12.875 -6.676 0.681 1 96 194 GLY A CA 1
ATOM 1556 C C . GLY A 1 194 ? -11.453 -6.188 0.874 1 96 194 GLY A C 1
ATOM 1557 O O . GLY A 1 194 ? -10.516 -6.738 0.287 1 96 194 GLY A O 1
ATOM 1558 N N . TYR A 1 195 ? -11.375 -5.176 1.627 1 96 195 TYR A N 1
ATOM 1559 C CA . TYR A 1 195 ? -10.062 -4.555 1.831 1 96 195 TYR A CA 1
ATOM 1560 C C . TYR A 1 195 ? -9.289 -5.27 2.93 1 96 195 TYR A C 1
ATOM 1562 O O . TYR A 1 195 ? -9.883 -5.797 3.875 1 96 195 TYR A O 1
ATOM 1570 N N . VAL A 1 196 ? -8.016 -5.242 2.762 1 97.69 196 VAL A N 1
ATOM 1571 C CA . VAL A 1 196 ? -7.113 -5.703 3.807 1 97.69 196 VAL A CA 1
ATOM 1572 C C . VAL A 1 196 ? -6.871 -4.586 4.816 1 97.69 196 VAL A C 1
ATOM 1574 O O . VAL A 1 196 ? -6.57 -3.451 4.434 1 97.69 196 VAL A O 1
ATOM 1577 N N . GLU A 1 197 ? -6.988 -4.859 6.09 1 95.75 197 GLU A N 1
ATOM 1578 C CA . GLU A 1 197 ? -6.777 -3.861 7.133 1 95.75 197 GLU A CA 1
ATOM 1579 C C . GLU A 1 197 ? -5.297 -3.709 7.457 1 95.75 197 GLU A C 1
ATOM 1581 O O . GLU A 1 197 ? -4.504 -4.621 7.211 1 95.75 197 GLU A O 1
ATOM 1586 N N . PRO A 1 198 ? -4.941 -2.59 8.031 1 94.94 198 PRO A N 1
ATOM 1587 C CA . PRO A 1 198 ? -3.541 -2.398 8.414 1 94.94 198 PRO A CA 1
ATOM 1588 C C . PRO A 1 198 ? -3.031 -3.49 9.359 1 94.94 198 PRO A C 1
ATOM 1590 O O . PRO A 1 198 ? -3.662 -3.775 10.375 1 94.94 198 PRO A O 1
ATOM 1593 N N . GLY A 1 199 ? -1.854 -4.082 8.977 1 95.56 199 GLY A N 1
ATOM 1594 C CA . GLY A 1 199 ? -1.227 -5.078 9.828 1 95.56 199 GLY A CA 1
ATOM 1595 C C . GLY A 1 199 ? -1.865 -6.449 9.711 1 95.56 199 GLY A C 1
ATOM 1596 O O . GLY A 1 199 ? -1.518 -7.367 10.461 1 95.56 199 GLY A O 1
ATOM 1597 N N . GLU A 1 200 ? -2.748 -6.625 8.805 1 96.94 200 GLU A N 1
ATOM 1598 C CA . GLU A 1 200 ? -3.477 -7.879 8.641 1 96.94 200 GLU A CA 1
ATOM 1599 C C . GLU A 1 200 ? -2.83 -8.758 7.57 1 96.94 200 GLU A C 1
ATOM 1601 O O . GLU A 1 200 ? -2.477 -8.273 6.492 1 96.94 200 GLU A O 1
ATOM 1606 N N . ASP A 1 201 ? -2.678 -10.031 7.891 1 97.5 201 ASP A N 1
ATOM 1607 C CA . ASP A 1 201 ? -2.223 -10.977 6.875 1 97.5 201 ASP A CA 1
ATOM 1608 C C . ASP A 1 201 ? -3.289 -11.188 5.805 1 97.5 201 ASP A C 1
ATOM 1610 O O . ASP A 1 201 ? -4.488 -11.164 6.102 1 97.5 201 ASP A O 1
ATOM 1614 N N . LEU A 1 202 ? -2.816 -11.445 4.566 1 98.19 202 LEU A N 1
ATOM 1615 C CA . LEU A 1 202 ? -3.744 -11.703 3.469 1 98.19 202 LEU A CA 1
ATOM 1616 C C . LEU A 1 202 ? -4.707 -12.828 3.822 1 98.19 202 LEU A C 1
ATOM 1618 O O . LEU A 1 202 ? -5.914 -12.719 3.605 1 98.19 202 LEU A O 1
ATOM 1622 N N . ALA A 1 203 ? -4.168 -13.867 4.387 1 98.06 203 ALA A N 1
ATOM 1623 C CA . ALA A 1 203 ? -4.969 -15.039 4.738 1 98.06 203 ALA A CA 1
ATOM 1624 C C . ALA A 1 203 ? -6.047 -14.68 5.754 1 98.06 203 ALA A C 1
ATOM 1626 O O . ALA A 1 203 ? -7.207 -15.07 5.602 1 98.06 203 ALA A O 1
ATOM 1627 N N . ASP A 1 204 ? -5.672 -13.906 6.77 1 98.12 204 ASP A N 1
ATOM 1628 C CA . ASP A 1 204 ? -6.621 -13.516 7.805 1 98.12 204 ASP A CA 1
ATOM 1629 C C . ASP A 1 204 ? -7.684 -12.57 7.246 1 98.12 204 ASP A C 1
ATOM 1631 O O . ASP A 1 204 ? -8.859 -12.672 7.605 1 98.12 204 ASP A O 1
ATOM 1635 N N . ALA A 1 205 ? -7.277 -11.688 6.406 1 98.38 205 ALA A N 1
ATOM 1636 C CA . ALA A 1 205 ? -8.188 -10.711 5.82 1 98.38 205 ALA A CA 1
ATOM 1637 C C . ALA A 1 205 ? -9.297 -11.398 5.023 1 98.38 205 ALA A C 1
ATOM 1639 O O . ALA A 1 205 ? -10.477 -11.07 5.188 1 98.38 205 ALA A O 1
ATOM 1640 N N . VAL A 1 206 ? -8.93 -12.312 4.184 1 98.62 206 VAL A N 1
ATOM 1641 C CA . VAL A 1 206 ? -9.914 -12.922 3.291 1 98.62 206 VAL A CA 1
ATOM 1642 C C . VAL A 1 206 ? -10.859 -13.812 4.094 1 98.62 206 VAL A C 1
ATOM 1644 O O . VAL A 1 206 ? -12.055 -13.883 3.801 1 98.62 206 VAL A O 1
ATOM 1647 N N . VAL A 1 207 ? -10.328 -14.508 5.066 1 98.69 207 VAL A N 1
ATOM 1648 C CA . VAL A 1 207 ? -11.172 -15.32 5.941 1 98.69 207 VAL A CA 1
ATOM 1649 C C . VAL A 1 207 ? -12.172 -14.43 6.672 1 98.69 207 VAL A C 1
ATOM 1651 O O . VAL A 1 207 ? -13.359 -14.758 6.754 1 98.69 207 VAL A O 1
ATOM 1654 N N . ARG A 1 208 ? -11.703 -13.32 7.184 1 98.31 208 ARG A N 1
ATOM 1655 C CA . ARG A 1 208 ? -12.562 -12.375 7.883 1 98.31 208 ARG A CA 1
ATOM 1656 C C . ARG A 1 208 ? -13.648 -11.836 6.953 1 98.31 208 ARG A C 1
ATOM 1658 O O . ARG A 1 208 ? -14.82 -11.773 7.328 1 98.31 208 ARG A O 1
ATOM 1665 N N . GLU A 1 209 ? -13.266 -11.43 5.75 1 97.44 209 GLU A N 1
ATOM 1666 C CA . GLU A 1 209 ? -14.211 -10.844 4.797 1 97.44 209 GLU A CA 1
ATOM 1667 C C . GLU A 1 209 ? -15.312 -11.836 4.434 1 97.44 209 GLU A C 1
ATOM 1669 O O . GLU A 1 209 ? -16.484 -11.461 4.324 1 97.44 209 GLU A O 1
ATOM 1674 N N . VAL A 1 210 ? -14.953 -13.078 4.195 1 98.06 210 VAL A N 1
ATOM 1675 C CA . VAL A 1 210 ? -15.945 -14.102 3.867 1 98.06 210 VAL A CA 1
ATOM 1676 C C . VAL A 1 210 ? -16.906 -14.281 5.043 1 98.06 210 VAL A C 1
ATOM 1678 O O . VAL A 1 210 ? -18.125 -14.352 4.855 1 98.06 210 VAL A O 1
ATOM 1681 N N . MET A 1 211 ? -16.328 -14.344 6.223 1 97.69 211 MET A N 1
ATOM 1682 C CA . MET A 1 211 ? -17.141 -14.484 7.422 1 97.69 211 MET A CA 1
ATOM 1683 C C . MET A 1 211 ? -18.094 -13.312 7.574 1 97.69 211 MET A C 1
ATOM 1685 O O . MET A 1 211 ? -19.281 -13.508 7.84 1 97.69 211 MET A O 1
ATOM 1689 N N . GLU A 1 212 ? -17.625 -12.133 7.379 1 95.31 212 GLU A N 1
ATOM 1690 C CA . GLU A 1 212 ? -18.438 -10.93 7.547 1 95.31 212 GLU A CA 1
ATOM 1691 C C . GLU A 1 212 ? -19.578 -10.883 6.543 1 95.31 212 GLU A C 1
ATOM 1693 O O . GLU A 1 212 ? -20.703 -10.516 6.891 1 95.31 212 GLU A O 1
ATOM 1698 N N . GLU A 1 213 ? -19.297 -11.305 5.332 1 95.19 213 GLU A N 1
ATOM 1699 C CA . GLU A 1 213 ? -20.281 -11.133 4.266 1 95.19 213 GLU A CA 1
ATOM 1700 C C . GLU A 1 213 ? -21.234 -12.32 4.207 1 95.19 213 GLU A C 1
ATOM 1702 O O . GLU A 1 213 ? -22.391 -12.172 3.787 1 95.19 213 GLU A O 1
ATOM 1707 N N . THR A 1 214 ? -20.828 -13.531 4.617 1 96.44 214 THR A N 1
ATOM 1708 C CA . THR A 1 214 ? -21.609 -14.727 4.305 1 96.44 214 THR A CA 1
ATOM 1709 C C . THR A 1 214 ? -21.812 -15.586 5.551 1 96.44 214 THR A C 1
ATOM 1711 O O . THR A 1 214 ? -22.641 -16.5 5.555 1 96.44 214 THR A O 1
ATOM 1714 N N . HIS A 1 215 ? -21.062 -15.43 6.586 1 96.31 215 HIS A N 1
ATOM 1715 C CA . HIS A 1 215 ? -21.047 -16.188 7.828 1 96.31 215 HIS A CA 1
ATOM 1716 C C . HIS A 1 215 ? -20.516 -17.609 7.594 1 96.31 215 HIS A C 1
ATOM 1718 O O . HIS A 1 215 ? -20.75 -18.5 8.406 1 96.31 215 HIS A O 1
ATOM 1724 N N . ILE A 1 216 ? -19.906 -17.828 6.551 1 97.69 216 ILE A N 1
ATOM 1725 C CA . ILE A 1 216 ? -19.266 -19.109 6.289 1 97.69 216 ILE A CA 1
ATOM 1726 C C . ILE A 1 216 ? -17.844 -19.109 6.875 1 97.69 216 ILE A C 1
ATOM 1728 O O . ILE A 1 216 ? -17.047 -18.219 6.59 1 97.69 216 ILE A O 1
ATOM 1732 N N . GLU A 1 217 ? -17.594 -20.062 7.707 1 98.06 217 GLU A N 1
ATOM 1733 C CA . GLU A 1 217 ? -16.234 -20.266 8.18 1 98.06 217 GLU A CA 1
ATOM 1734 C C . GLU A 1 217 ? -15.367 -20.938 7.113 1 98.06 217 GLU A C 1
ATOM 1736 O O . GLU A 1 217 ? -15.805 -21.875 6.445 1 98.06 217 GLU A O 1
ATOM 1741 N N . THR A 1 218 ? -14.148 -20.391 6.961 1 98.62 218 THR A N 1
ATOM 1742 C CA . THR A 1 218 ? -13.305 -20.922 5.895 1 98.62 218 THR A CA 1
ATOM 1743 C C . THR A 1 218 ? -11.859 -21.062 6.367 1 98.62 218 THR A C 1
ATOM 1745 O O . THR A 1 218 ? -11.492 -20.547 7.426 1 98.62 218 THR A O 1
ATOM 1748 N N . LYS A 1 219 ? -11.117 -21.797 5.621 1 98.5 219 LYS A N 1
ATOM 1749 C CA . LYS A 1 219 ? -9.672 -21.906 5.777 1 98.5 219 LYS A CA 1
ATOM 1750 C C . LYS A 1 219 ? -8.945 -21.484 4.504 1 98.5 219 LYS A C 1
ATOM 1752 O O . LYS A 1 219 ? -9.32 -21.891 3.402 1 98.5 219 LYS A O 1
ATOM 1757 N N . PHE A 1 220 ? -7.949 -20.688 4.719 1 98.44 220 PHE A N 1
ATOM 1758 C CA . PHE A 1 220 ? -7.117 -20.234 3.611 1 98.44 220 PHE A CA 1
ATOM 1759 C C . PHE A 1 220 ? -6.25 -21.375 3.084 1 98.44 220 PHE A C 1
ATOM 1761 O O . PHE A 1 220 ? -5.668 -22.125 3.863 1 98.44 220 PHE A O 1
ATOM 1768 N N . VAL A 1 221 ? -6.121 -21.5 1.726 1 98.12 221 VAL A N 1
ATOM 1769 C CA . VAL A 1 221 ? -5.32 -22.562 1.136 1 98.12 221 VAL A CA 1
ATOM 1770 C C . VAL A 1 221 ? -4.164 -21.953 0.34 1 98.12 221 VAL A C 1
ATOM 1772 O O . VAL A 1 221 ? -2.998 -22.25 0.605 1 98.12 221 VAL A O 1
ATOM 1775 N N . SER A 1 222 ? -4.473 -21.078 -0.627 1 98.31 222 SER A N 1
ATOM 1776 C CA . SER A 1 222 ? -3.445 -20.531 -1.507 1 98.31 222 SER A CA 1
ATOM 1777 C C . SER A 1 222 ? -3.92 -19.25 -2.191 1 98.31 222 SER A C 1
ATOM 1779 O O . SER A 1 222 ? -5.098 -18.906 -2.115 1 98.31 222 SER A O 1
ATOM 1781 N N . LEU A 1 223 ? -2.949 -18.547 -2.818 1 98.25 223 LEU A N 1
ATOM 1782 C CA . LEU A 1 223 ? -3.293 -17.453 -3.729 1 98.25 223 LEU A CA 1
ATOM 1783 C C . LEU A 1 223 ? -3.482 -17.969 -5.148 1 98.25 223 LEU A C 1
ATOM 1785 O O . LEU A 1 223 ? -2.732 -18.844 -5.602 1 98.25 223 LEU A O 1
ATOM 1789 N N . LEU A 1 224 ? -4.508 -17.406 -5.812 1 98.44 224 LEU A N 1
ATOM 1790 C CA . LEU A 1 224 ? -4.82 -17.844 -7.168 1 98.44 224 LEU A CA 1
ATOM 1791 C C . LEU A 1 224 ? -4.359 -16.828 -8.195 1 98.44 224 LEU A C 1
ATOM 1793 O O . LEU A 1 224 ? -3.953 -17.188 -9.305 1 98.44 224 LEU A O 1
ATOM 1797 N N . SER A 1 225 ? -4.523 -15.594 -7.84 1 98.19 225 SER A N 1
ATOM 1798 C CA . SER A 1 225 ? -4.305 -14.531 -8.812 1 98.19 225 SER A CA 1
ATOM 1799 C C . SER A 1 225 ? -4.035 -13.195 -8.125 1 98.19 225 SER A C 1
ATOM 1801 O O . SER A 1 225 ? -4.25 -13.055 -6.918 1 98.19 225 SER A O 1
ATOM 1803 N N . LEU A 1 226 ? -3.449 -12.297 -8.852 1 98.19 226 LEU A N 1
ATOM 1804 C CA . LEU A 1 226 ? -3.201 -10.914 -8.453 1 98.19 226 LEU A CA 1
ATOM 1805 C C . LEU A 1 226 ? -3.531 -9.953 -9.594 1 98.19 226 LEU A C 1
ATOM 1807 O O . LEU A 1 226 ? -3.006 -10.086 -10.695 1 98.19 226 LEU A O 1
ATOM 1811 N N . ARG A 1 227 ? -4.398 -9.031 -9.336 1 97.88 227 ARG A N 1
ATOM 1812 C CA . ARG A 1 227 ? -4.66 -7.949 -10.281 1 97.88 227 ARG A CA 1
ATOM 1813 C C . ARG A 1 227 ? -4.008 -6.652 -9.82 1 97.88 227 ARG A C 1
ATOM 1815 O O . ARG A 1 227 ? -4.133 -6.266 -8.656 1 97.88 227 ARG A O 1
ATOM 1822 N N . HIS A 1 228 ? -3.279 -6.074 -10.648 1 97.56 228 HIS A N 1
ATOM 1823 C CA . HIS A 1 228 ? -2.637 -4.789 -10.406 1 97.56 228 HIS A CA 1
ATOM 1824 C C . HIS A 1 228 ? -3.207 -3.707 -11.32 1 97.56 228 HIS A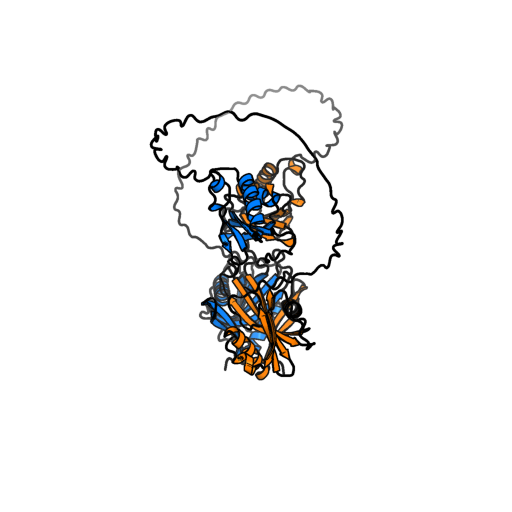 C 1
ATOM 1826 O O . HIS A 1 228 ? -3.201 -3.855 -12.547 1 97.56 228 HIS A O 1
ATOM 1832 N N . MET A 1 229 ? -3.758 -2.666 -10.719 1 96.94 229 MET A N 1
ATOM 1833 C CA . MET A 1 229 ? -4.324 -1.537 -11.453 1 96.94 229 MET A CA 1
ATOM 1834 C C . MET A 1 229 ? -3.857 -0.213 -10.859 1 96.94 229 MET A C 1
ATOM 1836 O O . MET A 1 229 ? -3.389 -0.172 -9.719 1 96.94 229 MET A O 1
ATOM 1840 N N . HIS A 1 230 ? -4.012 0.814 -11.688 1 95.62 230 HIS A N 1
ATOM 1841 C CA . HIS A 1 230 ? -3.629 2.145 -11.227 1 95.62 230 HIS A CA 1
ATOM 1842 C C . HIS A 1 230 ? -4.809 3.107 -11.281 1 95.62 230 HIS A C 1
ATOM 1844 O O . HIS A 1 230 ? -5.895 2.742 -11.742 1 95.62 230 HIS A O 1
ATOM 1850 N N . GLN A 1 231 ? -4.57 4.363 -10.633 1 91.44 231 GLN A N 1
ATOM 1851 C CA . GLN A 1 231 ? -5.578 5.418 -10.578 1 91.44 231 GLN A CA 1
ATOM 1852 C C . GLN A 1 231 ? -6.852 4.93 -9.898 1 91.44 231 GLN A C 1
ATOM 1854 O O . GLN A 1 231 ? -7.953 5.117 -10.422 1 91.44 231 GLN A O 1
ATOM 1859 N N . ALA A 1 232 ? -6.609 4.211 -8.875 1 90.94 232 ALA A N 1
ATOM 1860 C CA . ALA A 1 232 ? -7.727 3.74 -8.062 1 90.94 232 ALA A CA 1
ATOM 1861 C C . ALA A 1 232 ? -8.109 4.773 -7.008 1 90.94 232 ALA A C 1
ATOM 1863 O O . ALA A 1 232 ? -8.023 5.98 -7.246 1 90.94 232 ALA A O 1
ATOM 1864 N N . LYS A 1 233 ? -8.68 4.281 -5.988 1 88.31 233 LYS A N 1
ATOM 1865 C CA . LYS A 1 233 ? -9.164 5.156 -4.922 1 88.31 233 LYS A CA 1
ATOM 1866 C C . LYS A 1 233 ? -8.047 6.062 -4.406 1 88.31 233 LYS A C 1
ATOM 1868 O O . LYS A 1 233 ? -6.914 5.609 -4.211 1 88.31 233 LYS A O 1
ATOM 1873 N N . PHE A 1 234 ? -8.312 7.41 -4.262 1 90.88 234 PHE A N 1
ATOM 1874 C CA . PHE A 1 234 ? -7.422 8.43 -3.734 1 90.88 234 PHE A CA 1
ATOM 1875 C C . PHE A 1 234 ? -6.199 8.594 -4.633 1 90.88 234 PHE A C 1
ATOM 1877 O O . PHE A 1 234 ? -5.137 9.016 -4.168 1 90.88 234 PHE A O 1
ATOM 1884 N N . GLY A 1 235 ? -6.32 8.094 -5.84 1 91.31 235 GLY A N 1
ATOM 1885 C CA . GLY A 1 235 ? -5.215 8.211 -6.781 1 91.31 235 GLY A CA 1
ATOM 1886 C C . GLY A 1 235 ? -4.152 7.145 -6.59 1 91.31 235 GLY A C 1
ATOM 1887 O O . GLY A 1 235 ? -3.082 7.211 -7.195 1 91.31 235 GLY A O 1
ATOM 1888 N N . CYS A 1 236 ? -4.438 6.16 -5.836 1 95.81 236 CYS A N 1
ATOM 1889 C CA . CYS A 1 236 ? -3.496 5.094 -5.508 1 95.81 236 CYS A CA 1
ATOM 1890 C C . CYS A 1 236 ? -3.537 3.988 -6.555 1 95.81 236 CYS A C 1
ATOM 1892 O O . CYS A 1 236 ? -4.469 3.924 -7.359 1 95.81 236 CYS A O 1
ATOM 1894 N N . SER A 1 237 ? -2.482 3.186 -6.566 1 97 237 SER A N 1
ATOM 1895 C CA . SER A 1 237 ? -2.566 1.871 -7.195 1 97 237 SER A CA 1
ATOM 1896 C C . SER A 1 237 ? -3.408 0.911 -6.363 1 97 237 SER A C 1
ATOM 1898 O O . SER A 1 237 ? -3.791 1.229 -5.234 1 97 237 SER A O 1
ATOM 1900 N N . ASP A 1 238 ? -3.719 -0.208 -7.035 1 97.25 238 ASP A N 1
ATOM 1901 C CA . ASP A 1 238 ? -4.59 -1.18 -6.383 1 97.25 238 ASP A CA 1
ATOM 1902 C C . ASP A 1 238 ? -4.129 -2.607 -6.664 1 97.25 238 ASP A C 1
ATOM 1904 O O . ASP A 1 238 ? -3.963 -2.994 -7.824 1 97.25 238 ASP A O 1
ATOM 1908 N N . PHE A 1 239 ? -3.865 -3.307 -5.574 1 98.31 239 PHE A N 1
ATOM 1909 C CA . PHE A 1 239 ? -3.705 -4.754 -5.668 1 98.31 239 PHE A CA 1
ATOM 1910 C C . PHE A 1 239 ? -4.98 -5.469 -5.238 1 98.31 239 PHE A C 1
ATOM 1912 O O . PHE A 1 239 ? -5.527 -5.188 -4.172 1 98.31 239 PHE A O 1
ATOM 1919 N N . TYR A 1 240 ? -5.477 -6.27 -6.09 1 98.19 240 TYR A N 1
ATOM 1920 C CA . TYR A 1 240 ? -6.574 -7.172 -5.758 1 98.19 240 TYR A CA 1
ATOM 1921 C C . TYR A 1 240 ? -6.121 -8.625 -5.824 1 98.19 240 TYR A C 1
ATOM 1923 O O . TYR A 1 240 ? -5.965 -9.188 -6.91 1 98.19 240 TYR A O 1
ATOM 1931 N N . PHE A 1 241 ? -5.914 -9.219 -4.652 1 98.75 241 PHE A N 1
ATOM 1932 C CA . PHE A 1 241 ? -5.531 -10.625 -4.562 1 98.75 241 PHE A CA 1
ATOM 1933 C C . PHE A 1 241 ? -6.758 -11.531 -4.621 1 98.75 241 PHE A C 1
ATOM 1935 O O . PHE A 1 241 ? -7.832 -11.148 -4.156 1 98.75 241 PHE A O 1
ATOM 1942 N N . ILE A 1 242 ? -6.586 -12.672 -5.211 1 98.81 242 ILE A N 1
ATOM 1943 C CA . ILE A 1 242 ? -7.613 -13.711 -5.199 1 98.81 242 ILE A CA 1
ATOM 1944 C C . ILE A 1 242 ? -7.078 -14.953 -4.5 1 98.81 242 ILE A C 1
ATOM 1946 O O . ILE A 1 242 ? -6.012 -15.461 -4.852 1 98.81 242 ILE A O 1
ATOM 1950 N N . ALA A 1 243 ? -7.855 -15.438 -3.576 1 98.81 243 ALA A N 1
ATOM 1951 C CA . ALA A 1 243 ? -7.402 -16.578 -2.779 1 98.81 243 ALA A CA 1
ATOM 1952 C C . ALA A 1 243 ? -8.352 -17.766 -2.932 1 98.81 243 ALA A C 1
ATOM 1954 O O . ALA A 1 243 ? -9.555 -17.578 -3.131 1 98.81 243 ALA A O 1
ATOM 1955 N N . HIS A 1 244 ? -7.762 -18.906 -2.811 1 98.81 244 HIS A N 1
ATOM 1956 C CA . HIS A 1 244 ? -8.523 -20.141 -2.691 1 98.81 244 HIS A CA 1
ATOM 1957 C C . HIS A 1 244 ? -8.75 -20.5 -1.229 1 98.81 244 HIS A C 1
ATOM 1959 O O . HIS A 1 244 ? -7.797 -20.609 -0.453 1 98.81 244 HIS A O 1
ATOM 1965 N N . LEU A 1 245 ? -10.023 -20.672 -0.887 1 98.75 245 LEU A N 1
ATOM 1966 C CA . LEU A 1 245 ? -10.391 -21.109 0.454 1 98.75 245 LEU A CA 1
ATOM 1967 C C . LEU A 1 245 ? -11.25 -22.375 0.395 1 98.75 245 LEU A C 1
ATOM 1969 O O . LEU A 1 245 ? -11.898 -22.641 -0.621 1 98.75 245 LEU A O 1
ATOM 1973 N N . VAL A 1 246 ? -11.258 -23.078 1.521 1 98.5 246 VAL A N 1
ATOM 1974 C CA . VAL A 1 246 ? -12.172 -24.203 1.705 1 98.5 246 VAL A CA 1
ATOM 1975 C C . VAL A 1 246 ? -13.133 -23.906 2.854 1 98.5 246 VAL A C 1
ATOM 1977 O O . VAL A 1 246 ? -12.727 -23.359 3.885 1 98.5 246 VAL A O 1
ATOM 1980 N N . PRO A 1 247 ? -14.398 -24.203 2.627 1 98.44 247 PRO A N 1
ATOM 1981 C CA . PRO A 1 247 ? -15.367 -23.938 3.695 1 98.44 247 PRO A CA 1
ATOM 1982 C C . PRO A 1 247 ? -15.297 -24.969 4.82 1 98.44 247 PRO A C 1
ATOM 1984 O O . PRO A 1 247 ? -15.07 -26.156 4.562 1 98.44 247 PRO A O 1
ATOM 1987 N N . LEU A 1 248 ? -15.492 -24.5 5.996 1 97.88 248 LEU A N 1
ATOM 1988 C CA . LEU A 1 248 ? -15.57 -25.359 7.176 1 97.88 248 LEU A CA 1
ATOM 1989 C C . LEU A 1 248 ? -17.016 -25.484 7.652 1 97.88 248 LEU A C 1
ATOM 1991 O O . LEU A 1 248 ? -17.312 -26.297 8.523 1 97.88 248 LEU A O 1
ATOM 1995 N N . SER A 1 249 ? -17.906 -24.625 7.141 1 95.06 249 SER A N 1
ATOM 1996 C CA . SER A 1 249 ? -19.344 -24.672 7.352 1 95.06 249 SER A CA 1
ATOM 1997 C C . SER A 1 249 ? -20.109 -24.516 6.039 1 95.06 249 SER A C 1
ATOM 1999 O O . SER A 1 249 ? -19.516 -24.156 5.016 1 95.06 249 SER A O 1
ATOM 2001 N N . LYS A 1 250 ? -21.422 -24.797 6.109 1 91.56 250 LYS A N 1
ATOM 2002 C CA . LYS A 1 250 ? -22.141 -24.828 4.84 1 91.56 250 LYS A CA 1
ATOM 2003 C C . LYS A 1 250 ? -23.312 -23.844 4.848 1 91.56 250 LYS A C 1
ATOM 2005 O O . LYS A 1 250 ? -23.734 -23.359 3.797 1 91.56 250 LYS A O 1
ATOM 2010 N N . ASP A 1 251 ? -23.75 -23.5 5.973 1 92.62 251 ASP A N 1
ATOM 2011 C CA . ASP A 1 251 ? -24.969 -22.719 6.062 1 92.62 251 ASP A CA 1
ATOM 2012 C C . ASP A 1 251 ? -24.688 -21.219 5.91 1 92.62 251 ASP A C 1
ATOM 2014 O O . ASP A 1 251 ? -24.078 -20.609 6.789 1 92.62 251 ASP A O 1
ATOM 2018 N N . ILE A 1 252 ? -25.25 -20.719 4.891 1 93.19 252 ILE A N 1
ATOM 2019 C CA . ILE A 1 252 ? -25.047 -19.297 4.574 1 93.19 252 ILE A CA 1
ATOM 2020 C C . ILE A 1 252 ? -25.969 -18.438 5.449 1 93.19 252 ILE A C 1
ATOM 2022 O O . ILE A 1 252 ? -27.156 -18.734 5.586 1 93.19 252 ILE A O 1
ATOM 2026 N N . LYS A 1 253 ? -25.469 -17.484 6.027 1 90.5 253 LYS A N 1
ATOM 2027 C CA . LYS A 1 253 ? -26.203 -16.344 6.598 1 90.5 253 LYS A CA 1
ATOM 2028 C C . LYS A 1 253 ? -25.625 -15.023 6.098 1 90.5 253 LYS A C 1
ATOM 2030 O O . LYS A 1 253 ? -24.609 -14.547 6.605 1 90.5 253 LYS A O 1
ATOM 2035 N N . LYS A 1 254 ? -26.344 -14.445 5.172 1 84.12 254 LYS A N 1
ATOM 2036 C CA . LYS A 1 254 ? -25.812 -13.258 4.508 1 84.12 254 LYS A CA 1
ATOM 2037 C C . LYS A 1 254 ? -25.859 -12.039 5.43 1 84.12 254 LYS A C 1
ATOM 2039 O O . LYS A 1 254 ? -26.734 -11.953 6.301 1 84.12 254 LYS A O 1
ATOM 2044 N N . CYS A 1 255 ? -24.953 -11.172 5.223 1 82.56 255 CYS A N 1
ATOM 2045 C CA . CYS A 1 255 ? -25.031 -9.859 5.855 1 82.56 255 CYS A CA 1
ATOM 2046 C C . CYS A 1 255 ? -26.078 -8.984 5.188 1 82.56 255 CYS A C 1
ATOM 2048 O O . CYS A 1 255 ? -25.922 -8.586 4.031 1 82.56 255 CYS A O 1
ATOM 2050 N N . ASP A 1 256 ? -27.047 -8.547 5.832 1 80.38 256 ASP A N 1
ATOM 2051 C CA . ASP A 1 256 ? -28.188 -7.852 5.246 1 80.38 256 ASP A CA 1
ATOM 2052 C C . ASP A 1 256 ? -27.828 -6.406 4.906 1 80.38 256 ASP A C 1
ATOM 2054 O O . ASP A 1 256 ? -28.484 -5.781 4.066 1 80.38 256 ASP A O 1
ATOM 2058 N N . ARG A 1 257 ? -26.859 -5.957 5.469 1 75.75 257 ARG A N 1
ATOM 2059 C CA . ARG A 1 257 ? -26.5 -4.562 5.242 1 75.75 257 ARG A CA 1
ATOM 2060 C C . ARG A 1 257 ? -25.797 -4.387 3.9 1 75.75 257 ARG A C 1
ATOM 2062 O O . ARG A 1 257 ? -26.031 -3.404 3.195 1 75.75 257 ARG A O 1
ATOM 2069 N N . GLU A 1 258 ? -25 -5.379 3.438 1 76.75 258 GLU A N 1
ATOM 2070 C CA . GLU A 1 258 ? -24.109 -5.211 2.303 1 76.75 258 GLU A CA 1
ATOM 2071 C C . GLU A 1 258 ? -24.5 -6.117 1.143 1 76.75 258 GLU A C 1
ATOM 2073 O O . GLU A 1 258 ? -24.219 -5.809 -0.018 1 76.75 258 GLU A O 1
ATOM 2078 N N . ILE A 1 259 ? -25.141 -7.207 1.507 1 84.31 259 ILE A N 1
ATOM 2079 C CA . ILE A 1 259 ? -25.297 -8.273 0.522 1 84.31 259 ILE A CA 1
ATOM 2080 C C . ILE A 1 259 ? -26.781 -8.492 0.226 1 84.31 259 ILE A C 1
ATOM 2082 O O . ILE A 1 259 ? -27.578 -8.641 1.146 1 84.31 259 ILE A O 1
ATOM 2086 N N . GLU A 1 260 ? -27.062 -8.43 -0.992 1 87.81 260 GLU A N 1
ATOM 2087 C CA . GLU A 1 260 ? -28.422 -8.688 -1.456 1 87.81 260 GLU A CA 1
ATOM 2088 C C . GLU A 1 260 ? -28.719 -10.188 -1.498 1 87.81 260 GLU A C 1
ATOM 2090 O O . GLU A 1 260 ? -29.797 -10.625 -1.103 1 87.81 260 GLU A O 1
ATOM 2095 N N . ASP A 1 261 ? -27.734 -10.891 -1.965 1 92.12 261 ASP A N 1
ATOM 2096 C CA . ASP A 1 261 ? -27.891 -12.328 -2.104 1 92.12 261 ASP A CA 1
ATOM 2097 C C . ASP A 1 261 ? -26.547 -13.055 -1.986 1 92.12 261 ASP A C 1
ATOM 2099 O O . ASP A 1 261 ? -25.5 -12.453 -2.213 1 92.12 261 ASP A O 1
ATOM 2103 N N . CYS A 1 262 ? -26.656 -14.273 -1.54 1 95.06 262 CYS A N 1
ATOM 2104 C CA . CYS A 1 262 ? -25.484 -15.141 -1.392 1 95.06 262 CYS A CA 1
ATOM 2105 C C . CYS A 1 262 ? -25.859 -16.594 -1.632 1 95.06 262 CYS A C 1
ATOM 2107 O O . CYS A 1 262 ? -26.781 -17.125 -0.995 1 95.06 262 CYS A O 1
ATOM 2109 N N . VAL A 1 263 ? -25.141 -17.25 -2.564 1 96.5 263 VAL A N 1
ATOM 2110 C CA . VAL A 1 263 ? -25.516 -18.609 -2.906 1 96.5 263 VAL A CA 1
ATOM 2111 C C . VAL A 1 263 ? -24.266 -19.438 -3.189 1 96.5 263 VAL A C 1
ATOM 2113 O O . VAL A 1 263 ? -23.203 -18.891 -3.484 1 96.5 263 VAL A O 1
ATOM 2116 N N . TRP A 1 264 ? -24.516 -20.75 -3.002 1 97.75 264 TRP A N 1
ATOM 2117 C CA . TRP A 1 264 ? -23.609 -21.703 -3.619 1 97.75 264 TRP A CA 1
ATOM 2118 C C . TRP A 1 264 ? -23.984 -21.953 -5.078 1 97.75 264 TRP A C 1
ATOM 2120 O O . TRP A 1 264 ? -25.109 -22.328 -5.379 1 97.75 264 TRP A O 1
ATOM 2130 N N . MET A 1 265 ? -23.016 -21.719 -5.938 1 97.56 265 MET A N 1
ATOM 2131 C CA . MET A 1 265 ? -23.25 -21.906 -7.367 1 97.56 265 MET A CA 1
ATOM 2132 C C . MET A 1 265 ? -22.312 -22.953 -7.949 1 97.56 265 MET A C 1
ATOM 2134 O O . MET A 1 265 ? -21.109 -22.938 -7.668 1 97.56 265 MET A O 1
ATOM 2138 N N . LYS A 1 266 ? -22.891 -23.859 -8.719 1 98.31 266 LYS A N 1
ATOM 2139 C CA . LYS A 1 266 ? -22 -24.797 -9.398 1 98.31 266 LYS A CA 1
ATOM 2140 C C . LYS A 1 266 ? -20.953 -24.062 -10.234 1 98.31 266 LYS A C 1
ATOM 2142 O O . LYS A 1 266 ? -21.266 -23.078 -10.891 1 98.31 266 LYS A O 1
ATOM 2147 N N . ILE A 1 267 ? -19.781 -24.578 -10.273 1 98.25 267 ILE A N 1
ATOM 2148 C CA . ILE A 1 267 ? -18.672 -23.938 -10.961 1 98.25 267 ILE A CA 1
ATOM 2149 C C . ILE A 1 267 ? -19.016 -23.75 -12.438 1 98.25 267 ILE A C 1
ATOM 2151 O O . ILE A 1 267 ? -18.812 -22.672 -13.008 1 98.25 267 ILE A O 1
ATOM 2155 N N . ASP A 1 268 ? -19.578 -24.781 -13.008 1 97.88 268 ASP A N 1
ATOM 2156 C CA . ASP A 1 268 ? -19.938 -24.703 -14.422 1 97.88 268 ASP A CA 1
ATOM 2157 C C . ASP A 1 268 ? -20.969 -23.594 -14.656 1 97.88 268 ASP A C 1
ATOM 2159 O O . ASP A 1 268 ? -20.891 -22.875 -15.648 1 97.88 268 ASP A O 1
ATOM 2163 N N . GLU A 1 269 ? -21.875 -23.5 -13.836 1 97.62 269 GLU A N 1
ATOM 2164 C CA . GLU A 1 269 ? -22.891 -22.453 -13.922 1 97.62 269 GLU A CA 1
ATOM 2165 C C . GLU A 1 269 ? -22.25 -21.078 -13.766 1 97.62 269 GLU A C 1
ATOM 2167 O O . GLU A 1 269 ? -22.562 -20.156 -14.523 1 97.62 269 GLU A O 1
ATOM 2172 N N . TYR A 1 270 ? -21.391 -20.953 -12.82 1 97.69 270 TYR A N 1
ATOM 2173 C CA . TYR A 1 270 ? -20.703 -19.688 -12.562 1 97.69 270 TYR A CA 1
ATOM 2174 C C . TYR A 1 270 ? -19.922 -19.234 -13.789 1 97.69 270 TYR A C 1
ATOM 2176 O O . TYR A 1 270 ? -19.984 -18.062 -14.172 1 97.69 270 TYR A O 1
ATOM 2184 N N . LEU A 1 271 ? -19.234 -20.125 -14.43 1 97.56 271 LEU A N 1
ATOM 2185 C CA . LEU A 1 271 ? -18.344 -19.828 -15.547 1 97.56 271 LEU A CA 1
ATOM 2186 C C . 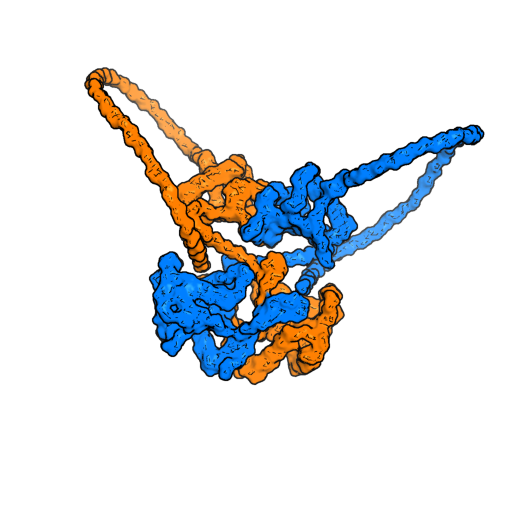LEU A 1 271 ? -19.141 -19.422 -16.781 1 97.56 271 LEU A C 1
ATOM 2188 O O . LEU A 1 271 ? -18.594 -18.812 -17.703 1 97.56 271 LEU A O 1
ATOM 2192 N N . ASN A 1 272 ? -20.406 -19.703 -16.766 1 96.69 272 ASN A N 1
ATOM 2193 C CA . ASN A 1 272 ? -21.234 -19.406 -17.922 1 96.69 272 ASN A CA 1
ATOM 2194 C C . ASN A 1 272 ? -22.344 -18.406 -17.578 1 96.69 272 ASN A C 1
ATOM 2196 O O . ASN A 1 272 ? -23.188 -18.094 -18.422 1 96.69 272 ASN A O 1
ATOM 2200 N N . HIS A 1 273 ? -22.344 -17.938 -16.422 1 95.31 273 HIS A N 1
ATOM 2201 C CA . HIS A 1 273 ? -23.422 -17.078 -15.969 1 95.31 273 HIS A CA 1
ATOM 2202 C C . HIS A 1 273 ? -23.344 -15.695 -16.625 1 95.31 273 HIS A C 1
ATOM 2204 O O . HIS A 1 273 ? -22.297 -15.062 -16.641 1 95.31 273 HIS A O 1
ATOM 2210 N N . PRO A 1 274 ? -24.391 -15.172 -17.062 1 93.12 274 PRO A N 1
ATOM 2211 C CA . PRO A 1 274 ? -24.359 -13.898 -17.781 1 93.12 274 PRO A CA 1
ATOM 2212 C C . PRO A 1 274 ? -24.109 -12.703 -16.875 1 93.12 274 PRO A C 1
ATOM 2214 O O . PRO A 1 274 ? -23.656 -11.648 -17.328 1 93.12 274 PRO A O 1
ATOM 2217 N N . GLU A 1 275 ? -24.359 -12.883 -15.625 1 92.38 275 GLU A N 1
ATOM 2218 C CA . GLU A 1 275 ? -24.219 -11.773 -14.695 1 92.38 275 GLU A CA 1
ATOM 2219 C C . GLU A 1 275 ? -22.906 -11.875 -13.922 1 92.38 275 GLU A C 1
ATOM 2221 O O . GLU A 1 275 ? -22.766 -11.305 -12.836 1 92.38 275 GLU A O 1
ATOM 2226 N N . VAL A 1 276 ? -21.984 -12.648 -14.422 1 93.06 276 VAL A N 1
ATOM 2227 C CA . VAL A 1 276 ? -20.641 -12.711 -13.852 1 93.06 276 VAL A CA 1
ATOM 2228 C C . VAL A 1 276 ? -19.641 -12.109 -14.836 1 93.06 276 VAL A C 1
ATOM 2230 O O . VAL A 1 276 ? -19.578 -12.516 -16 1 93.06 276 VAL A O 1
ATOM 2233 N N . HIS A 1 277 ? -18.891 -11.203 -14.312 1 90.31 277 HIS A N 1
ATOM 2234 C CA . HIS A 1 277 ? -17.938 -10.555 -15.195 1 90.31 277 HIS A CA 1
ATOM 2235 C C . HIS A 1 277 ? -16.766 -11.477 -15.523 1 90.31 277 HIS A C 1
ATOM 2237 O O . HIS A 1 277 ? -16.453 -12.383 -14.75 1 90.31 277 HIS A O 1
ATOM 2243 N N . ILE A 1 278 ? -16.078 -11.133 -16.594 1 92.31 278 ILE A N 1
ATOM 2244 C CA . ILE A 1 278 ? -15.078 -12 -17.203 1 92.31 278 ILE A CA 1
ATOM 2245 C C . ILE A 1 278 ? -13.914 -12.195 -16.234 1 92.31 278 ILE A C 1
ATOM 2247 O O . ILE A 1 278 ? -13.352 -13.289 -16.141 1 92.31 278 ILE A O 1
ATOM 2251 N N . ASN A 1 279 ? -13.523 -11.219 -15.5 1 93.94 279 ASN A N 1
ATOM 2252 C CA . ASN A 1 279 ? -12.422 -11.352 -14.555 1 93.94 279 ASN A CA 1
ATOM 2253 C C . ASN A 1 279 ? -12.742 -12.383 -13.469 1 93.94 279 ASN A C 1
ATOM 2255 O O . ASN A 1 279 ? -11.891 -13.203 -13.125 1 93.94 279 ASN A O 1
ATOM 2259 N N . ASN A 1 280 ? -13.945 -12.297 -12.992 1 95.5 280 ASN A N 1
ATOM 2260 C CA . ASN A 1 280 ? -14.336 -13.234 -11.953 1 95.5 280 ASN A CA 1
ATOM 2261 C C . ASN A 1 280 ? -14.383 -14.664 -12.477 1 95.5 280 ASN A C 1
ATOM 2263 O O . ASN A 1 280 ? -14.008 -15.609 -11.773 1 95.5 280 ASN A O 1
ATOM 2267 N N . LYS A 1 281 ? -14.891 -14.805 -13.719 1 96.75 281 LYS A N 1
ATOM 2268 C CA . LYS A 1 281 ? -14.844 -16.109 -14.352 1 96.75 281 LYS A CA 1
ATOM 2269 C C . LYS A 1 281 ? -13.406 -16.609 -14.484 1 96.75 281 LYS A C 1
ATOM 2271 O O . LYS A 1 281 ? -13.125 -17.781 -14.227 1 96.75 281 LYS A O 1
ATOM 2276 N N . PHE A 1 282 ? -12.586 -15.734 -14.852 1 97.19 282 PHE A N 1
ATOM 2277 C CA . PHE A 1 282 ? -11.172 -16.062 -15.023 1 97.19 282 PHE A CA 1
ATOM 2278 C C . PHE A 1 282 ? -10.586 -16.609 -13.727 1 97.19 282 PHE A C 1
ATOM 2280 O O . PHE A 1 282 ? -9.844 -17.594 -13.742 1 97.19 282 PHE A O 1
ATOM 2287 N N . PHE A 1 283 ? -10.852 -16.016 -12.602 1 97.94 283 PHE A N 1
ATOM 2288 C CA . PHE A 1 283 ? -10.297 -16.422 -11.32 1 97.94 283 PHE A CA 1
ATOM 2289 C C . PHE A 1 283 ? -10.734 -17.828 -10.961 1 97.94 283 PHE A C 1
ATOM 2291 O O . PHE A 1 283 ? -9.93 -18.641 -10.508 1 97.94 283 PHE A O 1
ATOM 2298 N N . VAL A 1 284 ? -11.984 -18.094 -11.188 1 98.44 284 VAL A N 1
ATOM 2299 C CA . VAL A 1 284 ? -12.5 -19.422 -10.883 1 98.44 284 VAL A CA 1
ATOM 2300 C C . VAL A 1 284 ? -11.914 -20.438 -11.852 1 98.44 284 VAL A C 1
ATOM 2302 O O . VAL A 1 284 ? -11.602 -21.578 -11.469 1 98.44 284 VAL A O 1
ATOM 2305 N N . GLN A 1 285 ? -11.766 -20.047 -13.055 1 98.12 285 GLN A N 1
ATOM 2306 C CA . GLN A 1 285 ? -11.117 -20.906 -14.039 1 98.12 285 GLN A CA 1
ATOM 2307 C C . GLN A 1 285 ? -9.695 -21.266 -13.609 1 98.12 285 GLN A C 1
ATOM 2309 O O . GLN A 1 285 ? -9.258 -22.391 -13.773 1 98.12 285 GLN A O 1
ATOM 2314 N N . LYS A 1 286 ? -9.016 -20.312 -13.125 1 97.69 286 LYS A N 1
ATOM 2315 C CA . LYS A 1 286 ? -7.652 -20.562 -12.672 1 97.69 286 LYS A CA 1
ATOM 2316 C C . LYS A 1 286 ? -7.625 -21.516 -11.492 1 97.69 286 LYS A C 1
ATOM 2318 O O . LYS A 1 286 ? -6.703 -22.328 -11.359 1 97.69 286 LYS A O 1
ATOM 2323 N N . TYR A 1 287 ? -8.633 -21.406 -10.656 1 98.31 287 TYR A N 1
ATOM 2324 C CA . TYR A 1 287 ? -8.758 -22.406 -9.586 1 98.31 287 TYR A CA 1
ATOM 2325 C C . TYR A 1 287 ? -8.844 -23.812 -10.164 1 98.31 287 TYR A C 1
ATOM 2327 O O . TYR A 1 287 ? -8.133 -24.719 -9.719 1 98.31 287 TYR A O 1
ATOM 2335 N N . VAL A 1 288 ? -9.688 -23.969 -11.117 1 98.06 288 VAL A N 1
ATOM 2336 C CA . VAL A 1 288 ? -9.914 -25.281 -11.734 1 98.06 288 VAL A CA 1
ATOM 2337 C C . VAL A 1 288 ? -8.625 -25.781 -12.375 1 98.06 288 VAL A C 1
ATOM 2339 O O . VAL A 1 288 ? -8.25 -26.938 -12.203 1 98.06 288 VAL A O 1
ATOM 2342 N N . GLU A 1 289 ? -7.953 -24.938 -13.039 1 97 289 GLU A N 1
ATOM 2343 C CA . GLU A 1 289 ? -6.719 -25.297 -13.727 1 97 289 GLU A CA 1
ATOM 2344 C C . GLU A 1 289 ? -5.625 -25.672 -12.734 1 97 289 GLU A C 1
ATOM 2346 O O . GLU A 1 289 ? -4.906 -26.656 -12.938 1 97 289 GLU A O 1
ATOM 2351 N N . ASN A 1 290 ? -5.469 -24.875 -11.711 1 97.31 290 ASN A N 1
ATOM 2352 C CA . ASN A 1 290 ? -4.457 -25.172 -10.703 1 97.31 290 ASN A CA 1
ATOM 2353 C C . ASN A 1 290 ? -4.703 -26.531 -10.047 1 97.31 290 ASN A C 1
ATOM 2355 O O . ASN A 1 290 ? -3.764 -27.281 -9.797 1 97.31 290 ASN A O 1
ATOM 2359 N N . LYS A 1 291 ? -5.953 -26.75 -9.734 1 95.94 291 LYS A N 1
ATOM 2360 C CA . LYS A 1 291 ? -6.316 -28.031 -9.141 1 95.94 291 LYS A CA 1
ATOM 2361 C C . LYS A 1 291 ? -5.961 -29.188 -10.07 1 95.94 291 LYS A C 1
ATOM 2363 O O . LYS A 1 291 ? -5.375 -30.188 -9.641 1 95.94 291 LYS A O 1
ATOM 2368 N N . LYS A 1 292 ? -6.305 -29.047 -11.305 1 95.44 292 LYS A N 1
ATOM 2369 C CA . LYS A 1 292 ? -6.039 -30.062 -12.312 1 95.44 292 LYS A CA 1
ATOM 2370 C C . LYS A 1 292 ? -4.539 -30.312 -12.453 1 95.44 292 LYS A C 1
ATOM 2372 O O . LYS A 1 292 ? -4.105 -31.453 -12.617 1 95.44 292 LYS A O 1
ATOM 2377 N N . ASN A 1 293 ? -3.736 -29.266 -12.391 1 94.94 293 ASN A N 1
ATOM 2378 C CA . ASN A 1 293 ? -2.301 -29.359 -12.641 1 94.94 293 ASN A CA 1
ATOM 2379 C C . ASN A 1 293 ? -1.525 -29.594 -11.344 1 94.94 293 ASN A C 1
ATOM 2381 O O . ASN A 1 293 ? -0.296 -29.672 -11.359 1 94.94 293 ASN A O 1
ATOM 2385 N N . ASN A 1 294 ? -2.145 -29.656 -10.258 1 95.44 294 ASN A N 1
ATOM 2386 C CA . ASN A 1 294 ? -1.548 -29.891 -8.945 1 95.44 294 ASN A CA 1
ATOM 2387 C C . ASN A 1 294 ? -0.484 -28.859 -8.617 1 95.44 294 ASN A C 1
ATOM 2389 O O . ASN A 1 294 ? 0.636 -29.203 -8.234 1 95.44 294 ASN A O 1
ATOM 2393 N N . VAL A 1 295 ? -0.878 -27.578 -8.836 1 96.5 295 VAL A N 1
ATOM 2394 C CA . VAL A 1 295 ? 0.004 -26.453 -8.508 1 96.5 295 VAL A CA 1
ATOM 2395 C C . VAL A 1 295 ? -0.76 -25.422 -7.684 1 96.5 295 VAL A C 1
ATOM 2397 O O . VAL A 1 295 ? -1.983 -25.312 -7.789 1 96.5 295 VAL A O 1
ATOM 2400 N N . ALA A 1 296 ? -0.084 -24.719 -6.844 1 97.5 296 ALA A N 1
ATOM 2401 C CA . ALA A 1 296 ? -0.665 -23.656 -6.039 1 97.5 296 ALA A CA 1
ATOM 2402 C C . ALA A 1 296 ? 0.399 -22.641 -5.613 1 97.5 296 ALA A C 1
ATOM 2404 O O . ALA A 1 296 ? 1.584 -22.984 -5.535 1 97.5 296 ALA A O 1
ATOM 2405 N N . PHE A 1 297 ? -0.014 -21.469 -5.465 1 97.31 297 PHE A N 1
ATOM 2406 C CA . PHE A 1 297 ? 0.834 -20.438 -4.895 1 97.31 297 PHE A CA 1
ATOM 2407 C C . PHE A 1 297 ? 0.657 -20.359 -3.381 1 97.31 297 PHE A C 1
ATOM 2409 O O . PHE A 1 297 ? -0.213 -19.641 -2.889 1 97.31 297 PHE A O 1
ATOM 2416 N N . ILE A 1 298 ? 1.552 -20.984 -2.656 1 96.31 298 ILE A N 1
ATOM 2417 C CA . ILE A 1 298 ? 1.349 -21.281 -1.242 1 96.31 298 ILE A CA 1
ATOM 2418 C C . ILE A 1 298 ? 2.209 -20.344 -0.394 1 96.31 298 ILE A C 1
ATOM 2420 O O . ILE A 1 298 ? 3.367 -20.094 -0.726 1 96.31 298 ILE A O 1
ATOM 2424 N N . GLY A 1 299 ? 1.548 -19.859 0.659 1 95.06 299 GLY A N 1
ATOM 2425 C CA . GLY A 1 299 ? 2.266 -19.031 1.617 1 95.06 299 GLY A CA 1
ATOM 2426 C C . GLY A 1 299 ? 2.719 -19.797 2.844 1 95.06 299 GLY A C 1
ATOM 2427 O O . GLY A 1 299 ? 1.961 -20.594 3.402 1 95.06 299 GLY A O 1
ATOM 2428 N N . LYS A 1 300 ? 3.965 -19.516 3.264 1 94.38 300 LYS A N 1
ATOM 2429 C CA . LYS A 1 300 ? 4.5 -20.141 4.469 1 94.38 300 LYS A CA 1
ATOM 2430 C C . LYS A 1 300 ? 5.027 -19.094 5.445 1 94.38 300 LYS A C 1
ATOM 2432 O O . LYS A 1 300 ? 5.695 -18.141 5.039 1 94.38 300 LYS A O 1
ATOM 2437 N N . LYS A 1 301 ? 4.633 -19.312 6.637 1 93.56 301 LYS A N 1
ATOM 2438 C CA . LYS A 1 301 ? 5.105 -18.422 7.695 1 93.56 301 LYS A CA 1
ATOM 2439 C C . LYS A 1 301 ? 6.539 -18.766 8.094 1 93.56 301 LYS A C 1
ATOM 2441 O O . LYS A 1 301 ? 6.914 -19.938 8.164 1 93.56 301 LYS A O 1
ATOM 2446 N N . SER A 1 302 ? 7.324 -17.719 8.266 1 92.44 302 SER A N 1
ATOM 2447 C CA . SER A 1 302 ? 8.695 -17.859 8.75 1 92.44 302 SER A CA 1
ATOM 2448 C C . SER A 1 302 ? 9.172 -16.578 9.422 1 92.44 302 SER A C 1
ATOM 2450 O O . SER A 1 302 ? 8.367 -15.688 9.727 1 92.44 302 SER A O 1
ATOM 2452 N N . HIS A 1 303 ? 10.406 -16.594 9.852 1 90.5 303 HIS A N 1
ATOM 2453 C CA . HIS A 1 303 ? 11.023 -15.398 10.406 1 90.5 303 HIS A CA 1
ATOM 2454 C C . HIS A 1 303 ? 12.141 -14.883 9.508 1 90.5 303 HIS A C 1
ATOM 2456 O O . HIS A 1 303 ? 12.945 -15.664 8.992 1 90.5 303 HIS A O 1
ATOM 2462 N N . HIS A 1 304 ? 12.07 -13.609 9.336 1 86.62 304 HIS A N 1
ATOM 2463 C CA . HIS A 1 304 ? 13.141 -13 8.539 1 86.62 304 HIS A CA 1
ATOM 2464 C C . HIS A 1 304 ? 14.508 -13.266 9.164 1 86.62 304 HIS A C 1
ATOM 2466 O O . HIS A 1 304 ? 14.695 -13.07 10.367 1 86.62 304 HIS A O 1
ATOM 2472 N N . PRO A 1 305 ? 15.43 -13.641 8.32 1 82.5 305 PRO A N 1
ATOM 2473 C CA . PRO A 1 305 ? 16.703 -14.102 8.875 1 82.5 305 PRO A CA 1
ATOM 2474 C C . PRO A 1 305 ? 17.5 -12.984 9.547 1 82.5 305 PRO A C 1
ATOM 2476 O O . PRO A 1 305 ? 18.234 -13.234 10.516 1 82.5 305 PRO A O 1
ATOM 2479 N N . VAL A 1 306 ? 17.312 -11.789 9.125 1 77.81 306 VAL A N 1
ATOM 2480 C CA . VAL A 1 306 ? 18.094 -10.68 9.656 1 77.81 306 VAL A CA 1
ATOM 2481 C C . VAL A 1 306 ? 17.297 -9.93 10.711 1 77.81 306 VAL A C 1
ATOM 2483 O O . VAL A 1 306 ? 17.75 -9.781 11.852 1 77.81 306 VAL A O 1
ATOM 2486 N N . THR A 1 307 ? 16.094 -9.586 10.469 1 81.81 307 THR A N 1
ATOM 2487 C CA . THR A 1 307 ? 15.305 -8.742 11.367 1 81.81 307 THR A CA 1
ATOM 2488 C C . THR A 1 307 ? 14.539 -9.586 12.375 1 81.81 307 THR A C 1
ATOM 2490 O O . THR A 1 307 ? 14.039 -9.07 13.375 1 81.81 307 THR A O 1
ATOM 2493 N N . LYS A 1 308 ? 14.344 -10.883 12.078 1 86.38 308 LYS A N 1
ATOM 2494 C CA . LYS A 1 308 ? 13.656 -11.859 12.914 1 86.38 308 LYS A CA 1
ATOM 2495 C C . LYS A 1 308 ? 12.156 -11.578 12.969 1 86.38 308 LYS A C 1
ATOM 2497 O O . LYS A 1 308 ? 11.43 -12.203 13.742 1 86.38 308 LYS A O 1
ATOM 2502 N N . LYS A 1 309 ? 11.75 -10.68 12.133 1 89.62 309 LYS A N 1
ATOM 2503 C CA . LYS A 1 309 ? 10.32 -10.391 12.039 1 89.62 309 LYS A CA 1
ATOM 2504 C C . LYS A 1 309 ? 9.578 -11.516 11.32 1 89.62 309 LYS A C 1
ATOM 2506 O O . LYS A 1 309 ? 10.133 -12.172 10.438 1 89.62 309 LYS A O 1
ATOM 2511 N N . GLU A 1 310 ? 8.328 -11.602 11.789 1 93.44 310 GLU A N 1
ATOM 2512 C CA . GLU A 1 310 ? 7.488 -12.586 11.117 1 93.44 310 GLU A CA 1
ATOM 2513 C C . GLU A 1 310 ? 7.227 -12.188 9.664 1 93.44 310 GLU A C 1
ATOM 2515 O O . GLU A 1 310 ? 7.047 -11.008 9.367 1 93.44 310 GLU A O 1
ATOM 2520 N N . GLN A 1 311 ? 7.238 -13.227 8.797 1 93.06 311 GLN A N 1
ATOM 2521 C CA . GLN A 1 311 ? 6.984 -12.992 7.383 1 93.06 311 GLN A CA 1
ATOM 2522 C C . GLN A 1 311 ? 6.199 -14.148 6.766 1 93.06 311 GLN A C 1
ATOM 2524 O O . GLN A 1 311 ? 6.215 -15.266 7.293 1 93.06 311 GLN A O 1
ATOM 2529 N N . TYR A 1 312 ? 5.457 -13.859 5.793 1 94.62 312 TYR A N 1
ATOM 2530 C CA . TYR A 1 312 ? 4.809 -14.836 4.922 1 94.62 312 TYR A CA 1
ATOM 2531 C C . TYR A 1 312 ? 5.406 -14.805 3.523 1 94.62 312 TYR A C 1
ATOM 2533 O O . TYR A 1 312 ? 5.41 -13.758 2.865 1 94.62 312 TYR A O 1
ATOM 2541 N N . ILE A 1 313 ? 5.945 -15.945 3.107 1 96.62 313 ILE A N 1
ATOM 2542 C CA . ILE A 1 313 ? 6.523 -16.016 1.769 1 96.62 313 ILE A CA 1
ATOM 2543 C C . ILE A 1 313 ? 5.688 -16.938 0.89 1 96.62 313 ILE A C 1
ATOM 2545 O O . ILE A 1 313 ? 5.473 -18.109 1.232 1 96.62 313 ILE A O 1
ATOM 2549 N N . PHE A 1 314 ? 5.211 -16.406 -0.256 1 97.88 314 PHE A N 1
ATOM 2550 C CA . PHE A 1 314 ? 4.418 -17.156 -1.217 1 97.88 314 PHE A CA 1
ATOM 2551 C C . PHE A 1 314 ? 5.27 -17.594 -2.402 1 97.88 314 PHE A C 1
ATOM 2553 O O . PHE A 1 314 ? 6.117 -16.828 -2.877 1 97.88 314 PHE A O 1
ATOM 2560 N N . ALA A 1 315 ? 5.086 -18.734 -2.824 1 97.81 315 ALA A N 1
ATOM 2561 C CA . ALA A 1 315 ? 5.73 -19.266 -4.023 1 97.81 315 ALA A CA 1
ATOM 2562 C C . ALA A 1 315 ? 4.918 -20.406 -4.625 1 97.81 315 ALA A C 1
ATOM 2564 O O . ALA A 1 315 ? 4.027 -20.953 -3.971 1 97.81 315 ALA A O 1
ATOM 2565 N N . ILE A 1 316 ? 5.234 -20.688 -5.863 1 97.44 316 ILE A N 1
ATOM 2566 C CA . ILE A 1 316 ? 4.555 -21.797 -6.523 1 97.44 316 ILE A CA 1
ATOM 2567 C C . ILE A 1 316 ? 5.047 -23.125 -5.941 1 97.44 316 ILE A C 1
ATOM 2569 O O . ILE A 1 316 ? 6.254 -23.328 -5.789 1 97.44 316 ILE A O 1
ATOM 2573 N N . GLU A 1 317 ? 4.113 -23.938 -5.586 1 95.44 317 GLU A N 1
ATOM 2574 C CA . GLU A 1 317 ? 4.406 -25.281 -5.098 1 95.44 317 GLU A CA 1
ATOM 2575 C C . GLU A 1 317 ? 3.553 -26.328 -5.812 1 95.44 317 GLU A C 1
ATOM 2577 O O . GLU A 1 317 ? 2.439 -26.031 -6.25 1 95.44 317 GLU A O 1
ATOM 2582 N N . SER A 1 318 ? 4.156 -27.5 -5.898 1 92.56 318 SER A N 1
ATOM 2583 C CA . SER A 1 318 ? 3.361 -28.641 -6.336 1 92.56 318 SER A CA 1
ATOM 2584 C C . SER A 1 318 ? 2.51 -29.203 -5.195 1 92.56 318 SER A C 1
ATOM 2586 O O . SER A 1 318 ? 2.982 -29.328 -4.066 1 92.56 318 SER A O 1
ATOM 2588 N N . THR A 1 319 ? 1.208 -29.391 -5.441 1 85.06 319 THR A N 1
ATOM 2589 C CA . THR A 1 319 ? 0.308 -29.859 -4.398 1 85.06 319 THR A CA 1
ATOM 2590 C C . THR A 1 319 ? 0.045 -31.359 -4.543 1 85.06 319 THR A C 1
ATOM 2592 O O . THR A 1 319 ? -0.796 -31.922 -3.84 1 85.06 319 THR A O 1
ATOM 2595 N N . GLN A 1 320 ? 0.991 -32.375 -4.883 1 66.75 320 GLN A N 1
ATOM 2596 C CA . GLN A 1 320 ? 0.747 -33.812 -5.012 1 66.75 320 GLN A CA 1
ATOM 2597 C C . GLN A 1 320 ? -0.058 -34.344 -3.826 1 66.75 320 GLN A C 1
ATOM 2599 O O . GLN A 1 320 ? 0.035 -33.812 -2.719 1 66.75 320 GLN A O 1
ATOM 2604 N N . MET B 1 1 ? -15.945 0.157 -6.02 1 19.84 1 MET B N 1
ATOM 2605 C CA . MET B 1 1 ? -15.195 0.673 -4.879 1 19.84 1 MET B CA 1
ATOM 2606 C C . MET B 1 1 ? -15.922 0.382 -3.57 1 19.84 1 MET B C 1
ATOM 2608 O O . MET B 1 1 ? -16.906 1.038 -3.248 1 19.84 1 MET B O 1
ATOM 2612 N N . VAL B 1 2 ? -16.109 -0.97 -3.314 1 20.55 2 VAL B N 1
ATOM 2613 C CA . VAL B 1 2 ? -17.062 -1.655 -2.455 1 20.55 2 VAL B CA 1
ATOM 2614 C C . VAL B 1 2 ? -16.766 -1.34 -0.992 1 20.55 2 VAL B C 1
ATOM 2616 O O . VAL B 1 2 ? -15.719 -1.728 -0.468 1 20.55 2 VAL B O 1
ATOM 2619 N N . PHE B 1 3 ? -17.062 -0.037 -0.563 1 21 3 PHE B N 1
ATOM 2620 C CA . PHE B 1 3 ? -16.891 0.516 0.773 1 21 3 PHE B CA 1
ATOM 2621 C C . PHE B 1 3 ? -17.641 -0.312 1.809 1 21 3 PHE B C 1
ATOM 2623 O O . PHE B 1 3 ? -18.859 -0.204 1.928 1 21 3 PHE B O 1
ATOM 2630 N N . LEU B 1 4 ? -17.328 -1.537 1.902 1 22.64 4 LEU B N 1
ATOM 2631 C CA . LEU B 1 4 ? -18.031 -2.426 2.814 1 22.64 4 LEU B CA 1
ATOM 2632 C C . LEU B 1 4 ? -17.812 -2.014 4.266 1 22.64 4 LEU B C 1
ATOM 2634 O O . LEU B 1 4 ? -16.656 -1.947 4.723 1 22.64 4 LEU B O 1
ATOM 2638 N N . LEU B 1 5 ? -18.688 -1.142 4.773 1 22.03 5 LEU B N 1
ATOM 2639 C CA . LEU B 1 5 ? -18.844 -0.555 6.098 1 22.03 5 LEU B CA 1
ATOM 2640 C C . LEU B 1 5 ? -19 -1.64 7.16 1 22.03 5 LEU B C 1
ATOM 2642 O O . LEU B 1 5 ? -19.922 -2.459 7.09 1 22.03 5 LEU B O 1
ATOM 2646 N N . SER B 1 6 ? -17.953 -2.207 7.527 1 21.61 6 SER B N 1
ATOM 2647 C CA . SER B 1 6 ? -17.984 -3.18 8.617 1 21.61 6 SER B CA 1
ATOM 2648 C C . SER B 1 6 ? -18.516 -2.553 9.898 1 21.61 6 SER B C 1
ATOM 2650 O O . SER B 1 6 ? -17.922 -1.597 10.414 1 21.61 6 SER B O 1
ATOM 2652 N N . LEU B 1 7 ? -19.812 -2.262 10.016 1 23.02 7 LEU B N 1
ATOM 2653 C CA . LEU B 1 7 ? -20.484 -1.685 11.18 1 23.02 7 LEU B CA 1
ATOM 2654 C C . LEU B 1 7 ? -20.266 -2.557 12.414 1 23.02 7 LEU B C 1
ATOM 2656 O O . LEU B 1 7 ? -20.594 -3.744 12.406 1 23.02 7 LEU B O 1
ATOM 2660 N N . ARG B 1 8 ? -19.188 -2.281 13.164 1 20.89 8 ARG B N 1
ATOM 2661 C CA . ARG B 1 8 ? -18.984 -2.867 14.484 1 20.89 8 ARG B CA 1
ATOM 2662 C C . ARG B 1 8 ? -20.125 -2.52 15.43 1 20.89 8 ARG B C 1
ATOM 2664 O O . ARG B 1 8 ? -20.422 -1.344 15.641 1 20.89 8 ARG B O 1
ATOM 2671 N N . THR B 1 9 ? -21.266 -3.221 15.477 1 22 9 THR B N 1
ATOM 2672 C CA . THR B 1 9 ? -22.469 -3.135 16.312 1 22 9 THR B CA 1
ATOM 2673 C C . THR B 1 9 ? -22.078 -3.127 17.797 1 22 9 THR B C 1
ATOM 2675 O O . THR B 1 9 ? -21.578 -4.125 18.312 1 22 9 THR B O 1
ATOM 2678 N N . THR B 1 10 ? -21.391 -2.035 18.25 1 19.59 10 THR B N 1
ATOM 2679 C CA . THR B 1 10 ? -21.203 -1.986 19.703 1 19.59 10 THR B CA 1
ATOM 2680 C C . THR B 1 10 ? -22.547 -1.875 20.422 1 19.59 10 THR B C 1
ATOM 2682 O O . THR B 1 10 ? -23.359 -0.996 20.094 1 19.59 10 THR B O 1
ATOM 2685 N N . PHE B 1 11 ? -23.203 -2.912 20.859 1 20.2 11 PHE B N 1
ATOM 2686 C CA . PHE B 1 11 ? -24.453 -3.146 21.547 1 20.2 11 PHE B CA 1
ATOM 2687 C C . PHE B 1 11 ? -24.5 -2.398 22.875 1 20.2 11 PHE B C 1
ATOM 2689 O O . PHE B 1 11 ? -24.047 -2.916 23.906 1 20.2 11 PHE B O 1
ATOM 2696 N N . GLN B 1 12 ? -24.062 -1.047 22.859 1 17.53 12 GLN B N 1
ATOM 2697 C CA . GLN B 1 12 ? -24.125 -0.557 24.234 1 17.53 12 GLN B CA 1
ATOM 2698 C C . GLN B 1 12 ? -25.562 -0.468 24.719 1 17.53 12 GLN B C 1
ATOM 2700 O O . GLN B 1 12 ? -26.438 0.008 23.984 1 17.53 12 GLN B O 1
ATOM 2705 N N . SER B 1 13 ? -26.047 -1.151 25.75 1 19.39 13 SER B N 1
ATOM 2706 C CA . SER B 1 13 ? -27.266 -1.474 26.484 1 19.39 13 SER B CA 1
ATOM 2707 C C . SER B 1 13 ? -27.844 -0.24 27.172 1 19.39 13 SER B C 1
ATOM 2709 O O . SER B 1 13 ? -28.875 -0.315 27.828 1 19.39 13 SER B O 1
ATOM 2711 N N . HIS B 1 14 ? -27.375 1.058 26.781 1 18.23 14 HIS B N 1
ATOM 2712 C CA . HIS B 1 14 ? -27.703 1.896 27.938 1 18.23 14 HIS B CA 1
ATOM 2713 C C . HIS B 1 14 ? -29.203 2.098 28.062 1 18.23 14 HIS B C 1
ATOM 2715 O O . HIS B 1 14 ? -29.922 2.129 27.047 1 18.23 14 HIS B O 1
ATOM 2721 N N . HIS B 1 15 ? -29.875 2.043 29.25 1 18.52 15 HIS B N 1
ATOM 2722 C CA . HIS B 1 15 ? -31.141 1.908 29.969 1 18.52 15 HIS B CA 1
ATOM 2723 C C . HIS B 1 15 ? -31.906 3.227 30 1 18.52 15 HIS B C 1
ATOM 2725 O O . HIS B 1 15 ? -33.062 3.275 30.453 1 18.52 15 HIS B O 1
ATOM 2731 N N . SER B 1 16 ? -31.281 4.402 29.469 1 16.59 16 SER B N 1
ATOM 2732 C CA . SER B 1 16 ? -31.719 5.512 30.297 1 16.59 16 SER B CA 1
ATOM 2733 C C . SER B 1 16 ? -33.219 5.738 30.172 1 16.59 16 SER B C 1
ATOM 2735 O O . SER B 1 16 ? -33.844 5.301 29.203 1 16.59 16 SER B O 1
ATOM 2737 N N . ARG B 1 1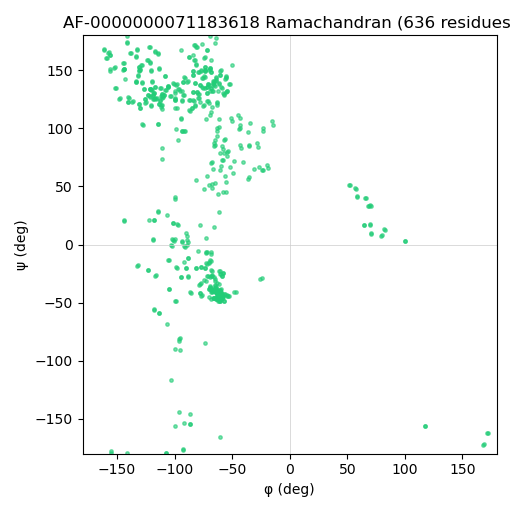7 ? -33.812 6.75 31.078 1 17.14 17 ARG B N 1
ATOM 2738 C CA . ARG B 1 17 ? -34.875 7.184 31.969 1 17.14 17 ARG B CA 1
ATOM 2739 C C . ARG B 1 17 ? -35.875 8.078 31.234 1 17.14 17 ARG B C 1
ATOM 2741 O O . ARG B 1 17 ? -35.5 9.117 30.688 1 17.14 17 ARG B O 1
ATOM 2748 N N . PHE B 1 18 ? -36.938 7.602 30.609 1 18.22 18 PHE B N 1
ATOM 2749 C CA . PHE B 1 18 ? -38.031 8.156 29.797 1 18.22 18 PHE B CA 1
ATOM 2750 C C . PHE B 1 18 ? -38.875 9.141 30.609 1 18.22 18 PHE B C 1
ATOM 2752 O O . PHE B 1 18 ? -39.906 8.781 31.156 1 18.22 18 PHE B O 1
ATOM 2759 N N . HIS B 1 19 ? -38.062 10.055 31.422 1 15.99 19 HIS B N 1
ATOM 2760 C CA . HIS B 1 19 ? -39.031 10.641 32.344 1 15.99 19 HIS B CA 1
ATOM 2761 C C . HIS B 1 19 ? -40.125 11.391 31.594 1 15.99 19 HIS B C 1
ATOM 2763 O O . HIS B 1 19 ? -39.969 11.719 30.406 1 15.99 19 HIS B O 1
ATOM 2769 N N . LYS B 1 20 ? -40.906 12.227 32.375 1 17.48 20 LYS B N 1
ATOM 2770 C CA . LYS B 1 20 ? -42.281 12.516 32.781 1 17.48 20 LYS B CA 1
ATOM 2771 C C . LYS B 1 20 ? -42.812 13.789 32.125 1 17.48 20 LYS B C 1
ATOM 2773 O O . LYS B 1 20 ? -42.844 14.844 32.75 1 17.48 20 LYS B O 1
ATOM 2778 N N . PHE B 1 21 ? -42.188 14.172 30.859 1 17.05 21 PHE B N 1
ATOM 2779 C CA . PHE B 1 21 ? -42.5 15.586 30.656 1 17.05 21 PHE B CA 1
ATOM 2780 C C . PHE B 1 21 ? -44 15.844 30.703 1 17.05 21 PHE B C 1
ATOM 2782 O O . PHE B 1 21 ? -44.781 15.023 30.234 1 17.05 21 PHE B O 1
ATOM 2789 N N . PHE B 1 22 ? -44.312 16.906 31.531 1 17.02 22 PHE B N 1
ATOM 2790 C CA . PHE B 1 22 ? -45.5 17.469 32.125 1 17.02 22 PHE B CA 1
ATOM 2791 C C . PHE B 1 22 ? -46.375 18.125 31.062 1 17.02 22 PHE B C 1
ATOM 2793 O O . PHE B 1 22 ? -45.875 18.859 30.219 1 17.02 22 PHE B O 1
ATOM 2800 N N . PRO B 1 23 ? -47.656 17.672 30.922 1 17.55 23 PRO B N 1
ATOM 2801 C CA . PRO B 1 23 ? -48.75 17.922 30 1 17.55 23 PRO B CA 1
ATOM 2802 C C . PRO B 1 23 ? -49.312 19.344 30.109 1 17.55 23 PRO B C 1
ATOM 2804 O O . PRO B 1 23 ? -50.031 19.656 31.047 1 17.55 23 PRO B O 1
ATOM 2807 N N . TYR B 1 24 ? -48.312 20.391 30.094 1 16.42 24 TYR B N 1
ATOM 2808 C CA . TYR B 1 24 ? -48.938 21.656 30.5 1 16.42 24 TYR B CA 1
ATOM 2809 C C . TYR B 1 24 ? -50.219 21.906 29.703 1 16.42 24 TYR B C 1
ATOM 2811 O O . TYR B 1 24 ? -50.344 21.453 28.562 1 16.42 24 TYR B O 1
ATOM 2819 N N . LEU B 1 25 ? -51.125 22.719 30.359 1 16.75 25 LEU B N 1
ATOM 2820 C CA . LEU B 1 25 ? -52.531 23.078 30.531 1 16.75 25 LEU B CA 1
ATOM 2821 C C . LEU B 1 25 ? -53 23.969 29.375 1 16.75 25 LEU B C 1
ATOM 2823 O O . LEU B 1 25 ? -52.281 24.891 28.984 1 16.75 25 LEU B O 1
ATOM 2827 N N . PHE B 1 26 ? -54.031 23.5 28.688 1 17.2 26 PHE B N 1
ATOM 2828 C CA . PHE B 1 26 ? -54.875 23.781 27.516 1 17.2 26 PHE B CA 1
ATOM 2829 C C . PHE B 1 26 ? -55.594 25.094 27.672 1 17.2 26 PHE B C 1
ATOM 2831 O O . PHE B 1 26 ? -56.812 25.109 27.844 1 17.2 26 PHE B O 1
ATOM 2838 N N . LYS B 1 27 ? -55 26.094 28.453 1 17.45 27 LYS B N 1
ATOM 2839 C CA . LYS B 1 27 ? -56.125 26.969 28.812 1 17.45 27 LYS B CA 1
ATOM 2840 C C . LYS B 1 27 ? -56.719 27.594 27.562 1 17.45 27 LYS B C 1
ATOM 2842 O O . LYS B 1 27 ? -56.031 28.203 26.75 1 17.45 27 LYS B O 1
ATOM 2847 N N . SER B 1 28 ? -58 27.328 27.312 1 16.53 28 SER B N 1
ATOM 2848 C CA . SER B 1 28 ? -59 27.438 26.266 1 16.53 28 SER B CA 1
ATOM 2849 C C . SER B 1 28 ? -59.438 28.891 26.078 1 16.53 28 SER B C 1
ATOM 2851 O O . SER B 1 28 ? -60.281 29.188 25.234 1 16.53 28 SER B O 1
ATOM 2853 N N . GLN B 1 29 ? -58.781 29.906 26.797 1 16.16 29 GLN B N 1
ATOM 2854 C CA . GLN B 1 29 ? -59.906 30.844 27.047 1 16.16 29 GLN B CA 1
ATOM 2855 C C . GLN B 1 29 ? -60.438 31.406 25.734 1 16.16 29 GLN B C 1
ATOM 2857 O O . GLN B 1 29 ? -59.75 31.422 24.719 1 16.16 29 GLN B O 1
ATOM 2862 N N . SER B 1 30 ? -61.562 32.281 25.906 1 16.42 30 SER B N 1
ATOM 2863 C CA . SER B 1 30 ? -62.906 32.625 25.406 1 16.42 30 SER B CA 1
ATOM 2864 C C . SER B 1 30 ? -62.812 33.625 24.25 1 16.42 30 SER B C 1
ATOM 2866 O O . SER B 1 30 ? -61.75 34.156 23.969 1 16.42 30 SER B O 1
ATOM 2868 N N . SER B 1 31 ? -63.844 34.594 24.125 1 16.75 31 SER B N 1
ATOM 2869 C CA . SER B 1 31 ? -65 34.812 23.266 1 16.75 31 SER B CA 1
ATOM 2870 C C . SER B 1 31 ? -64.75 35.938 22.281 1 16.75 31 SER B C 1
ATOM 2872 O O . SER B 1 31 ? -65.062 35.844 21.094 1 16.75 31 SER B O 1
ATOM 2874 N N . ILE B 1 32 ? -64.625 37.312 22.75 1 18.77 32 ILE B N 1
ATOM 2875 C CA . ILE B 1 32 ? -65.688 38.219 22.406 1 18.77 32 ILE B CA 1
ATOM 2876 C C . ILE B 1 32 ? -65.438 38.781 21 1 18.77 32 ILE B C 1
ATOM 2878 O O . ILE B 1 32 ? -64.312 39.031 20.609 1 18.77 32 ILE B O 1
ATOM 2882 N N . PRO B 1 33 ? -66.625 39.406 20.344 1 19.44 33 PRO B N 1
ATOM 2883 C CA . PRO B 1 33 ? -67.188 39.469 19 1 19.44 33 PRO B CA 1
ATOM 2884 C C . PRO B 1 33 ? -66.688 40.688 18.219 1 19.44 33 PRO B C 1
ATOM 2886 O O . PRO B 1 33 ? -66.625 40.625 16.984 1 19.44 33 PRO B O 1
ATOM 2889 N N . ILE B 1 34 ? -66.062 41.75 18.781 1 21.02 34 ILE B N 1
ATOM 2890 C CA . ILE B 1 34 ? -66.75 43 18.391 1 21.02 34 ILE B CA 1
ATOM 2891 C C . ILE B 1 34 ? -66.438 43.312 16.922 1 21.02 34 ILE B C 1
ATOM 2893 O O . ILE B 1 34 ? -65.25 43.188 16.5 1 21.02 34 ILE B O 1
ATOM 2897 N N . PRO B 1 35 ? -67.5 43.688 16.125 1 20.69 35 PRO B N 1
ATOM 2898 C CA . PRO B 1 35 ? -67.688 43.719 14.68 1 20.69 35 PRO B CA 1
ATOM 2899 C C . PRO B 1 35 ? -67 44.938 14.047 1 20.69 35 PRO B C 1
ATOM 2901 O O . PRO B 1 35 ? -66.938 45.031 12.82 1 20.69 35 PRO B O 1
ATOM 2904 N N . LEU B 1 36 ? -66.062 45.656 14.672 1 20.22 36 LEU B N 1
ATOM 2905 C CA . LEU B 1 36 ? -66.125 47.031 14.227 1 20.22 36 LEU B CA 1
ATOM 2906 C C . LEU B 1 36 ? -65.938 47.125 12.719 1 20.22 36 LEU B C 1
ATOM 2908 O O . LEU B 1 36 ? -65.125 46.438 12.148 1 20.22 36 LEU B O 1
ATOM 2912 N N . ASN B 1 37 ? -66.875 47.875 12.055 1 19.53 37 ASN B N 1
ATOM 2913 C CA . ASN B 1 37 ? -67.312 48.125 10.703 1 19.53 37 ASN B CA 1
ATOM 2914 C C . ASN B 1 37 ? -66.312 48.875 9.867 1 19.53 37 ASN B C 1
ATOM 2916 O O . ASN B 1 37 ? -66.438 49.062 8.664 1 19.53 37 ASN B O 1
ATOM 2920 N N . LYS B 1 38 ? -65.188 49.406 10.414 1 19.97 38 LYS B N 1
ATOM 2921 C CA . LYS B 1 38 ? -64.875 50.688 9.805 1 19.97 38 LYS B CA 1
ATOM 2922 C C . LYS B 1 38 ? -64.438 50.531 8.344 1 19.97 38 LYS B C 1
ATOM 2924 O O . LYS B 1 38 ? -63.594 49.688 8.023 1 19.97 38 LYS B O 1
ATOM 2929 N N . ASN B 1 39 ? -65.25 51.062 7.395 1 19.59 39 ASN B N 1
ATOM 2930 C CA . ASN B 1 39 ? -65.375 51.062 5.938 1 19.59 39 ASN B CA 1
ATOM 2931 C C . ASN B 1 39 ? -64.125 51.625 5.266 1 19.59 39 ASN B C 1
ATOM 2933 O O . ASN B 1 39 ? -63.906 51.406 4.074 1 19.59 39 ASN B O 1
ATOM 2937 N N . GLN B 1 40 ? -63.5 52.656 5.828 1 22.31 40 GLN B N 1
ATOM 2938 C CA . GLN B 1 40 ? -63.156 53.781 4.945 1 22.31 40 GLN B CA 1
ATOM 2939 C C . GLN B 1 40 ? -62.188 53.344 3.854 1 22.31 40 GLN B C 1
ATOM 2941 O O . GLN B 1 40 ? -61.281 52.562 4.109 1 22.31 40 GLN B O 1
ATOM 2946 N N . LEU B 1 41 ? -62.469 53.719 2.533 1 21.39 41 LEU B N 1
ATOM 2947 C CA . LEU B 1 41 ? -62.094 53.438 1.149 1 21.39 41 LEU B CA 1
ATOM 2948 C C . LEU B 1 41 ? -60.688 53.938 0.852 1 21.39 41 LEU B C 1
ATOM 2950 O O . LEU B 1 41 ? -60.438 55.125 0.785 1 21.39 41 LEU B O 1
ATOM 2954 N N . CYS B 1 42 ? -59.625 53.656 1.581 1 20.67 42 CYS B N 1
ATOM 2955 C CA . CYS B 1 42 ? -58.375 54.375 1.299 1 20.67 42 CYS B CA 1
ATOM 2956 C C . CYS B 1 42 ? -57.906 54.094 -0.127 1 20.67 42 CYS B C 1
ATOM 2958 O O . CYS B 1 42 ? -57.844 52.969 -0.558 1 20.67 42 CYS B O 1
ATOM 2960 N N . THR B 1 43 ? -58.031 55.125 -1.038 1 23.84 43 THR B N 1
ATOM 2961 C CA . THR B 1 43 ? -57.688 55.281 -2.451 1 23.84 43 THR B CA 1
ATOM 2962 C C . THR B 1 43 ? -56.25 54.844 -2.703 1 23.84 43 THR B C 1
ATOM 2964 O O . THR B 1 43 ? -55.312 55.281 -1.996 1 23.84 43 THR B O 1
ATOM 2967 N N . SER B 1 44 ? -55.969 53.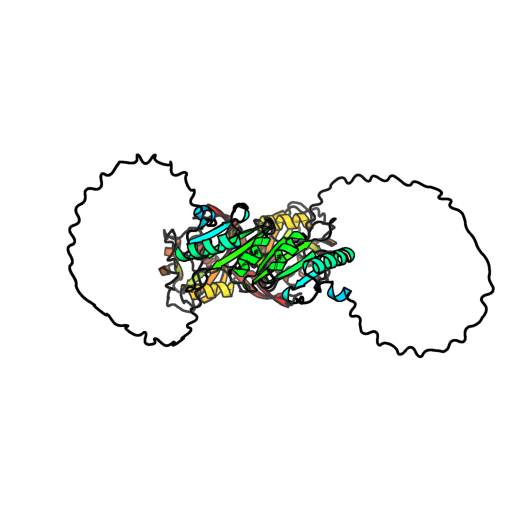656 -3.35 1 21.72 44 SER B N 1
ATOM 2968 C CA . SER B 1 44 ? -54.719 52.969 -3.6 1 21.72 44 SER B CA 1
ATOM 2969 C C . SER B 1 44 ? -53.875 53.688 -4.648 1 21.72 44 SER B C 1
ATOM 2971 O O . SER B 1 44 ? -54.312 53.812 -5.801 1 21.72 44 SER B O 1
ATOM 2973 N N . SER B 1 45 ? -53.5 55 -4.406 1 24.88 45 SER B N 1
ATOM 2974 C CA . SER B 1 45 ? -52.594 55.531 -5.406 1 24.88 45 SER B CA 1
ATOM 2975 C C . SER B 1 45 ? -51.5 54.5 -5.777 1 24.88 45 SER B C 1
ATOM 2977 O O . SER B 1 45 ? -50.875 53.906 -4.898 1 24.88 45 SER B O 1
ATOM 2979 N N . ALA B 1 46 ? -51.625 53.969 -7.016 1 24.3 46 ALA B N 1
ATOM 2980 C CA . ALA B 1 46 ? -50.75 52.969 -7.609 1 24.3 46 ALA B CA 1
ATOM 2981 C C . ALA B 1 46 ? -49.312 53.469 -7.715 1 24.3 46 ALA B C 1
ATOM 2983 O O . ALA B 1 46 ? -49.031 54.406 -8.492 1 24.3 46 ALA B O 1
ATOM 2984 N N . LEU B 1 47 ? -48.594 53.75 -6.578 1 26.62 47 LEU B N 1
ATOM 2985 C CA . LEU B 1 47 ? -47.188 54.031 -6.758 1 26.62 47 LEU B CA 1
ATOM 2986 C C . LEU B 1 47 ? -46.562 53.031 -7.723 1 26.62 47 LEU B C 1
ATOM 2988 O O . LEU B 1 47 ? -46.75 51.812 -7.57 1 26.62 47 LEU B O 1
ATOM 2992 N N . SER B 1 48 ? -46.406 53.438 -8.945 1 27.67 48 SER B N 1
ATOM 2993 C CA . SER B 1 48 ? -45.688 52.719 -9.977 1 27.67 48 SER B CA 1
ATOM 2994 C C . SER B 1 48 ? -44.375 52.125 -9.43 1 27.67 48 SER B C 1
ATOM 2996 O O . SER B 1 48 ? -43.531 52.844 -8.938 1 27.67 48 SER B O 1
ATOM 2998 N N . PHE B 1 49 ? -44.438 50.969 -8.805 1 26.55 49 PHE B N 1
ATOM 2999 C CA . PHE B 1 49 ? -43.219 50.281 -8.352 1 26.55 49 PHE B CA 1
ATOM 3000 C C . PHE B 1 49 ? -42.25 50.094 -9.508 1 26.55 49 PHE B C 1
ATOM 3002 O O . PHE B 1 49 ? -42.562 49.375 -10.477 1 26.55 49 PHE B O 1
ATOM 3009 N N . ARG B 1 50 ? -41.562 51.188 -9.898 1 29.72 50 ARG B N 1
ATOM 3010 C CA . ARG B 1 50 ? -40.375 50.938 -10.68 1 29.72 50 ARG B CA 1
ATOM 3011 C C . ARG B 1 50 ? -39.688 49.656 -10.242 1 29.72 50 ARG B C 1
ATOM 3013 O O . ARG B 1 50 ? -39.438 49.438 -9.055 1 29.72 50 ARG B O 1
ATOM 3020 N N . ASN B 1 51 ? -39.844 48.688 -11.008 1 29.89 51 ASN B N 1
ATOM 3021 C CA . ASN B 1 51 ? -39.219 47.375 -10.812 1 29.89 51 ASN B CA 1
ATOM 3022 C C . ASN B 1 51 ? -37.719 47.531 -10.523 1 29.89 51 ASN B C 1
ATOM 3024 O O . ASN B 1 51 ? -36.969 48.062 -11.344 1 29.89 51 ASN B O 1
ATOM 3028 N N . PHE B 1 52 ? -37.344 48.031 -9.305 1 27.67 52 PHE B N 1
ATOM 3029 C CA . PHE B 1 52 ? -35.938 47.812 -8.969 1 27.67 52 PHE B CA 1
ATOM 3030 C C . PHE B 1 52 ? -35.438 46.469 -9.5 1 27.67 52 PHE B C 1
ATOM 3032 O O . PHE B 1 52 ? -36.031 45.438 -9.203 1 27.67 52 PHE B O 1
ATOM 3039 N N . SER B 1 53 ? -35.031 46.438 -10.734 1 29.61 53 SER B N 1
ATOM 3040 C CA . SER B 1 53 ? -34.281 45.25 -11.148 1 29.61 53 SER B CA 1
ATOM 3041 C C . SER B 1 53 ? -33.531 44.625 -9.977 1 29.61 53 SER B C 1
ATOM 3043 O O . SER B 1 53 ? -32.875 45.344 -9.219 1 29.61 53 SER B O 1
ATOM 3045 N N . SER B 1 54 ? -34.25 43.781 -9.312 1 31.72 54 SER B N 1
ATOM 3046 C CA . SER B 1 54 ? -33.531 43 -8.289 1 31.72 54 SER B CA 1
ATOM 3047 C C . SER B 1 54 ? -32.094 42.75 -8.68 1 31.72 54 SER B C 1
ATOM 3049 O O . SER B 1 54 ? -31.828 42.062 -9.656 1 31.72 54 SER B O 1
ATOM 3051 N N . GLY B 1 55 ? -31.266 43.75 -8.781 1 33.28 55 GLY B N 1
ATOM 3052 C CA . GLY B 1 55 ? -29.875 43.344 -8.711 1 33.28 55 GLY B CA 1
ATOM 3053 C C . GLY B 1 55 ? -29.672 42 -8 1 33.28 55 GLY B C 1
ATOM 3054 O O . GLY B 1 55 ? -30.297 41.75 -6.973 1 33.28 55 GLY B O 1
ATOM 3055 N N . ARG B 1 56 ? -29.516 41.031 -8.797 1 33.78 56 ARG B N 1
ATOM 3056 C CA . ARG B 1 56 ? -29.078 39.781 -8.18 1 33.78 56 ARG B CA 1
ATOM 3057 C C . ARG B 1 56 ? -28.344 40.031 -6.871 1 33.78 56 ARG B C 1
ATOM 3059 O O . ARG B 1 56 ? -27.234 40.562 -6.867 1 33.78 56 ARG B O 1
ATOM 3066 N N . ILE B 1 57 ? -29.062 40.562 -5.93 1 33.84 57 ILE B N 1
ATOM 3067 C CA . ILE B 1 57 ? -28.406 40.156 -4.695 1 33.84 57 ILE B CA 1
ATOM 3068 C C . ILE B 1 57 ? -27.844 38.719 -4.844 1 33.84 57 ILE B C 1
ATOM 3070 O O . ILE B 1 57 ? -28.609 37.781 -4.949 1 33.84 57 ILE B O 1
ATOM 3074 N N . MET B 1 58 ? -27.016 38.469 -5.801 1 36.78 58 MET B N 1
ATOM 3075 C CA . MET B 1 58 ? -26.266 37.281 -5.418 1 36.78 58 MET B CA 1
ATOM 3076 C C . MET B 1 58 ? -26.359 37.062 -3.916 1 36.78 58 MET B C 1
ATOM 3078 O O . MET B 1 58 ? -25.891 37.875 -3.119 1 36.78 58 MET B O 1
ATOM 3082 N N . SER B 1 59 ? -27.516 36.719 -3.402 1 38.44 59 SER B N 1
ATOM 3083 C CA . SER B 1 59 ? -27.75 36.469 -1.982 1 38.44 59 SER B CA 1
ATOM 3084 C C . SER B 1 59 ? -26.438 36.312 -1.232 1 38.44 59 SER B C 1
ATOM 3086 O O . SER B 1 59 ? -25.547 35.594 -1.683 1 38.44 59 SER B O 1
ATOM 3088 N N . SER B 1 60 ? -26.047 37.312 -0.525 1 45.66 60 SER B N 1
ATOM 3089 C CA . SER B 1 60 ? -24.953 37.344 0.446 1 45.66 60 SER B CA 1
ATOM 3090 C C . SER B 1 60 ? -24.641 35.969 1.006 1 45.66 60 SER B C 1
ATOM 3092 O O . SER B 1 60 ? -23.562 35.719 1.549 1 45.66 60 SER B O 1
ATOM 3094 N N . GLN B 1 61 ? -25.703 35.156 1.036 1 51.94 61 GLN B N 1
ATOM 3095 C CA . GLN B 1 61 ? -25.594 33.812 1.579 1 51.94 61 GLN B CA 1
ATOM 3096 C C . GLN B 1 61 ? -24.734 32.938 0.674 1 51.94 61 GLN B C 1
ATOM 3098 O O . GLN B 1 61 ? -24.109 31.969 1.142 1 51.94 61 GLN B O 1
ATOM 3103 N N . GLU B 1 62 ? -24.891 33.156 -0.582 1 56.19 62 GLU B N 1
ATOM 3104 C CA . GLU B 1 62 ? -24.219 32.281 -1.544 1 56.19 62 GLU B CA 1
ATOM 3105 C C . GLU B 1 62 ? -22.703 32.312 -1.363 1 56.19 62 GLU B C 1
ATOM 3107 O O . GLU B 1 62 ? -22.047 31.297 -1.556 1 56.19 62 GLU B O 1
ATOM 3112 N N . ASN B 1 63 ? -22.25 33.406 -0.818 1 68 63 ASN B N 1
ATOM 3113 C CA . ASN B 1 63 ? -20.797 33.5 -0.625 1 68 63 ASN B CA 1
ATOM 3114 C C . ASN B 1 63 ? -20.359 32.938 0.72 1 68 63 ASN B C 1
ATOM 3116 O O . ASN B 1 63 ? -19.172 32.875 1.018 1 68 63 ASN B O 1
ATOM 3120 N N . LEU B 1 64 ? -21.422 32.406 1.396 1 83.38 64 LEU B N 1
ATOM 3121 C CA . LEU B 1 64 ? -21.172 31.938 2.752 1 83.38 64 LEU B CA 1
ATOM 3122 C C . LEU B 1 64 ? -20.859 30.438 2.756 1 83.38 64 LEU B C 1
ATOM 3124 O O . LEU B 1 64 ? -20.094 29.969 3.594 1 83.38 64 LEU B O 1
ATOM 3128 N N . ILE B 1 65 ? -21.406 29.844 1.78 1 91.69 65 ILE B N 1
ATOM 3129 C CA . ILE B 1 65 ? -21.281 28.375 1.803 1 91.69 65 ILE B CA 1
ATOM 3130 C C . ILE B 1 65 ? -20.156 27.938 0.882 1 91.69 65 ILE B C 1
ATOM 3132 O O . ILE B 1 65 ? -20.062 28.391 -0.265 1 91.69 65 ILE B O 1
ATOM 3136 N N . LEU B 1 66 ? -19.344 27.125 1.435 1 94.69 66 LEU B N 1
ATOM 3137 C CA . LEU B 1 66 ? -18.25 26.562 0.642 1 94.69 66 LEU B CA 1
ATOM 3138 C C . LEU B 1 66 ? -18.781 25.672 -0.477 1 94.69 66 LEU B C 1
ATOM 3140 O O . LEU B 1 66 ? -19.719 24.891 -0.263 1 94.69 66 LEU B O 1
ATOM 3144 N N . LYS B 1 67 ? -18.203 25.844 -1.582 1 92.25 67 LYS B N 1
ATOM 3145 C CA . LYS B 1 67 ? -18.609 25.047 -2.734 1 92.25 67 LYS B CA 1
ATOM 3146 C C . LYS B 1 67 ? -17.766 23.781 -2.844 1 92.25 67 LYS B C 1
ATOM 3148 O O . LYS B 1 67 ? -16.531 23.828 -2.748 1 92.25 67 LYS B O 1
ATOM 3153 N N . GLY B 1 68 ? -18.484 22.656 -2.955 1 94.25 68 GLY B N 1
ATOM 3154 C CA . GLY B 1 68 ? -17.812 21.375 -3.115 1 94.25 68 GLY B CA 1
ATOM 3155 C C . GLY B 1 68 ? -18.516 20.453 -4.086 1 94.25 68 GLY B C 1
ATOM 3156 O O . GLY B 1 68 ? -19.422 20.875 -4.809 1 94.25 68 GLY B O 1
ATOM 3157 N N . LYS B 1 69 ? -17.984 19.344 -4.27 1 94.88 69 LYS B N 1
ATOM 3158 C CA . LYS B 1 69 ? -18.562 18.328 -5.148 1 94.88 69 LYS B CA 1
ATOM 3159 C C . LYS B 1 69 ? -19.156 17.172 -4.344 1 94.88 69 LYS B C 1
ATOM 3161 O O . LYS B 1 69 ? -18.484 16.609 -3.473 1 94.88 69 LYS B O 1
ATOM 3166 N N . LEU B 1 70 ? -20.344 16.812 -4.715 1 93.19 70 LEU B N 1
ATOM 3167 C CA . LEU B 1 70 ? -21.031 15.688 -4.078 1 93.19 70 LEU B CA 1
ATOM 3168 C C . LEU B 1 70 ? -20.766 14.391 -4.836 1 93.19 70 LEU B C 1
ATOM 3170 O O . LEU B 1 70 ? -20.781 14.375 -6.066 1 93.19 70 LEU B O 1
ATOM 3174 N N . ASP B 1 71 ? -20.562 13.344 -4.094 1 86.81 71 ASP B N 1
ATOM 3175 C CA . ASP B 1 71 ? -20.375 12.055 -4.75 1 86.81 71 ASP B CA 1
ATOM 3176 C C . ASP B 1 71 ? -21.609 11.164 -4.562 1 86.81 71 ASP B C 1
ATOM 3178 O O . ASP B 1 71 ? -22.625 11.609 -4.008 1 86.81 71 ASP B O 1
ATOM 3182 N N . HIS B 1 72 ? -21.547 9.961 -5.102 1 82.19 72 HIS B N 1
ATOM 3183 C CA . HIS B 1 72 ? -22.719 9.086 -5.125 1 82.19 72 HIS B CA 1
ATOM 3184 C C . HIS B 1 72 ? -23.016 8.531 -3.736 1 82.19 72 HIS B C 1
ATOM 3186 O O . HIS B 1 72 ? -24.078 7.949 -3.516 1 82.19 72 HIS B O 1
ATOM 3192 N N . TYR B 1 73 ? -22.188 8.727 -2.715 1 81.12 73 TYR B N 1
ATOM 3193 C CA . TYR B 1 73 ? -22.406 8.297 -1.34 1 81.12 73 TYR B CA 1
ATOM 3194 C C . TYR B 1 73 ? -22.875 9.461 -0.468 1 81.12 73 TYR B C 1
ATOM 3196 O O . TYR B 1 73 ? -22.906 9.344 0.76 1 81.12 73 TYR B O 1
ATOM 3204 N N . ASN B 1 74 ? -23.062 10.555 -1.102 1 89.62 74 ASN B N 1
ATOM 3205 C CA . ASN B 1 74 ? -23.438 11.789 -0.427 1 89.62 74 ASN B CA 1
ATOM 3206 C C . ASN B 1 74 ? -22.297 12.359 0.397 1 89.62 74 ASN B C 1
ATOM 3208 O O . ASN B 1 74 ? -22.5 12.883 1.49 1 89.62 74 ASN B O 1
ATOM 3212 N N . GLY B 1 75 ? -21.188 12.148 -0.079 1 93.19 75 GLY B N 1
ATOM 3213 C CA . GLY B 1 75 ? -20 12.781 0.466 1 93.19 75 GLY B CA 1
ATOM 3214 C C . GLY B 1 75 ? -19.656 14.102 -0.211 1 93.19 75 GLY B C 1
ATOM 3215 O O . GLY B 1 75 ? -19.859 14.25 -1.417 1 93.19 75 GLY B O 1
ATOM 3216 N N . MET B 1 76 ? -19.172 15.031 0.536 1 96.06 76 MET B N 1
ATOM 3217 C CA . MET B 1 76 ? -18.828 16.359 0.023 1 96.06 76 MET B CA 1
ATOM 3218 C C . MET B 1 76 ? -17.328 16.562 0.02 1 96.06 76 MET B C 1
ATOM 3220 O O . MET B 1 76 ? -16.656 16.312 1.025 1 96.06 76 MET B O 1
ATOM 3224 N N . THR B 1 77 ? -16.781 16.938 -1.139 1 96.88 77 THR B N 1
ATOM 3225 C CA . THR B 1 77 ? -15.352 17.188 -1.242 1 96.88 77 THR B CA 1
ATOM 3226 C C . THR B 1 77 ? -15.078 18.641 -1.644 1 96.88 77 THR B C 1
ATOM 3228 O O . THR B 1 77 ? -15.656 19.125 -2.613 1 96.88 77 THR B O 1
ATOM 3231 N N . ILE B 1 78 ? -14.234 19.281 -0.908 1 96.38 78 ILE B N 1
ATOM 3232 C CA . ILE B 1 78 ? -13.875 20.656 -1.171 1 96.38 78 ILE B CA 1
ATOM 3233 C C . ILE B 1 78 ? -12.391 20.75 -1.527 1 96.38 78 ILE B C 1
ATOM 3235 O O . ILE B 1 78 ? -11.539 20.25 -0.788 1 96.38 78 ILE B O 1
ATOM 3239 N N . ASP B 1 79 ? -12.102 21.312 -2.619 1 93.88 79 ASP B N 1
ATOM 3240 C CA . ASP B 1 79 ? -10.742 21.734 -2.945 1 93.88 79 ASP B CA 1
ATOM 3241 C C . ASP B 1 79 ? -10.453 23.125 -2.418 1 93.88 79 ASP B C 1
ATOM 3243 O O . ASP B 1 79 ? -10.953 24.125 -2.963 1 93.88 79 ASP B O 1
ATOM 3247 N N . CYS B 1 80 ? -9.578 23.203 -1.542 1 92.06 80 CYS B N 1
ATOM 3248 C CA . CYS B 1 80 ? -9.398 24.453 -0.809 1 92.06 80 CYS B CA 1
ATOM 3249 C C . CYS B 1 80 ? -8.773 25.531 -1.698 1 92.06 80 CYS B C 1
ATOM 3251 O O . CYS B 1 80 ? -8.992 26.719 -1.486 1 92.06 80 CYS B O 1
ATOM 3253 N N . ASP B 1 81 ? -8.039 25.094 -2.648 1 92.19 81 ASP B N 1
ATOM 3254 C CA . ASP B 1 81 ? -7.406 26.062 -3.525 1 92.19 81 ASP B CA 1
ATOM 3255 C C . ASP B 1 81 ? -8.43 26.734 -4.445 1 92.19 81 ASP B C 1
ATOM 3257 O O . ASP B 1 81 ? -8.164 27.781 -5.02 1 92.19 81 ASP B O 1
ATOM 3261 N N . SER B 1 82 ? -9.578 26.141 -4.566 1 89.75 82 SER B N 1
ATOM 3262 C CA . SER B 1 82 ? -10.633 26.703 -5.414 1 89.75 82 SER B CA 1
ATOM 3263 C C . SER B 1 82 ? -11.5 27.688 -4.641 1 89.75 82 SER B C 1
ATOM 3265 O O . SER B 1 82 ? -12.312 28.406 -5.234 1 89.75 82 SER B O 1
ATOM 3267 N N . VAL B 1 83 ? -11.375 27.734 -3.379 1 89.75 83 VAL B N 1
ATOM 3268 C CA . VAL B 1 83 ? -12.18 28.625 -2.545 1 89.75 83 VAL B CA 1
ATOM 3269 C C . VAL B 1 83 ? -11.602 30.047 -2.605 1 89.75 83 VAL B C 1
ATOM 3271 O O . VAL B 1 83 ? -10.422 30.25 -2.311 1 89.75 83 VAL B O 1
ATOM 3274 N N . PRO B 1 84 ? -12.352 30.953 -2.916 1 87.12 84 PRO B N 1
ATOM 3275 C CA . PRO B 1 84 ? -11.852 32.312 -3.012 1 87.12 84 PRO B CA 1
ATOM 3276 C C . PRO B 1 84 ? -11.359 32.875 -1.672 1 87.12 84 PRO B C 1
ATOM 3278 O O . PRO B 1 84 ? -11.945 32.562 -0.627 1 87.12 84 PRO B O 1
ATOM 3281 N N . GLU B 1 85 ? -10.344 33.625 -1.68 1 81.81 85 GLU B N 1
ATOM 3282 C CA . GLU B 1 85 ? -9.766 34.25 -0.48 1 81.81 85 GLU B CA 1
ATOM 3283 C C . GLU B 1 85 ? -10.625 35.375 0.037 1 81.81 85 GLU B C 1
ATOM 3285 O O . GLU B 1 85 ? -10.648 35.656 1.238 1 81.81 85 GLU B O 1
ATOM 3290 N N . GLU B 1 86 ? -11.266 36 -0.915 1 81.44 86 GLU B N 1
ATOM 3291 C CA . GLU B 1 86 ? -12.109 37.125 -0.57 1 81.44 86 GLU B CA 1
ATOM 3292 C C . GLU B 1 86 ? -13.398 36.688 0.111 1 81.44 86 GLU B C 1
ATOM 3294 O O . GLU B 1 86 ? -13.906 35.594 -0.164 1 81.44 86 GLU B O 1
ATOM 3299 N N . GLY B 1 87 ? -13.82 37.531 1.062 1 79.62 87 GLY B N 1
ATOM 3300 C CA . GLY B 1 87 ? -15.086 37.219 1.72 1 79.62 87 GLY B CA 1
ATOM 3301 C C . GLY B 1 87 ? -14.938 36.969 3.207 1 79.62 87 GLY B C 1
ATOM 3302 O O . GLY B 1 87 ? -14.023 37.5 3.846 1 79.62 87 GLY B O 1
ATOM 3303 N N . LEU B 1 88 ? -15.891 36.219 3.752 1 87.75 88 LEU B N 1
ATOM 3304 C CA . LEU B 1 88 ? -15.914 35.906 5.18 1 87.75 88 LEU B CA 1
ATOM 3305 C C . LEU B 1 88 ? -14.766 34.969 5.555 1 87.75 88 LEU B C 1
ATOM 3307 O O . LEU B 1 88 ? -14.289 34.188 4.719 1 87.75 88 LEU B O 1
ATOM 3311 N N . PRO B 1 89 ? -14.367 35.094 6.777 1 91.62 89 PRO B N 1
ATOM 3312 C CA . PRO B 1 89 ? -13.312 34.188 7.254 1 91.62 89 PRO B CA 1
ATOM 3313 C C . PRO B 1 89 ? -13.68 32.719 7.074 1 91.62 89 PRO B C 1
ATOM 3315 O O . PRO B 1 89 ? -14.852 32.344 7.191 1 91.62 89 PRO B O 1
ATOM 3318 N N . PHE B 1 90 ? -12.727 31.984 6.785 1 94.31 90 PHE B N 1
ATOM 3319 C CA . PHE B 1 90 ? -12.898 30.562 6.516 1 94.31 90 PHE B CA 1
ATOM 3320 C C . PHE B 1 90 ? -13.656 29.875 7.648 1 94.31 90 PHE B C 1
ATOM 3322 O O . PHE B 1 90 ? -14.555 29.062 7.402 1 94.31 90 PHE B O 1
ATOM 3329 N N . ALA B 1 91 ? -13.297 30.188 8.859 1 95.38 91 ALA B N 1
ATOM 3330 C CA . ALA B 1 91 ? -13.914 29.547 10.016 1 95.38 91 ALA B CA 1
ATOM 3331 C C . ALA B 1 91 ? -15.43 29.734 10 1 95.38 91 ALA B C 1
ATOM 3333 O O . ALA B 1 91 ? -16.188 28.812 10.305 1 95.38 91 ALA B O 1
ATOM 3334 N N . GLN B 1 92 ? -15.836 30.875 9.68 1 94.88 92 GLN B N 1
ATOM 3335 C CA . GLN B 1 92 ? -17.266 31.188 9.641 1 94.88 92 GLN B CA 1
ATOM 3336 C C . GLN B 1 92 ? -17.953 30.438 8.492 1 94.88 92 GLN B C 1
ATOM 3338 O O . GLN B 1 92 ? -19.016 29.875 8.664 1 94.88 92 GLN B O 1
ATOM 3343 N N . ARG B 1 93 ? -17.328 30.5 7.359 1 95.25 93 ARG B N 1
ATOM 3344 C CA . ARG B 1 93 ? -17.875 29.812 6.199 1 95.25 93 ARG B CA 1
ATOM 3345 C C . ARG B 1 93 ? -17.969 28.312 6.461 1 95.25 93 ARG B C 1
ATOM 3347 O O . ARG B 1 93 ? -18.938 27.672 6.051 1 95.25 93 ARG B O 1
ATOM 3354 N N . LEU B 1 94 ? -16.984 27.766 7.121 1 96.88 94 LEU B N 1
ATOM 3355 C CA . LEU B 1 94 ? -16.969 26.344 7.457 1 96.88 94 LEU B CA 1
ATOM 3356 C C . LEU B 1 94 ? -18.141 25.984 8.367 1 96.88 94 LEU B C 1
ATOM 3358 O O . LEU B 1 94 ? -18.859 25.016 8.109 1 96.88 94 LEU B O 1
ATOM 3362 N N . GLU B 1 95 ? -18.328 26.75 9.383 1 96.44 95 GLU B N 1
ATOM 3363 C CA . GLU B 1 95 ? -19.391 26.484 10.344 1 96.44 95 GLU B CA 1
ATOM 3364 C C . GLU B 1 95 ? -20.766 26.484 9.656 1 96.44 95 GLU B C 1
ATOM 3366 O O . GLU B 1 95 ? -21.578 25.594 9.883 1 96.44 95 GLU B O 1
ATOM 3371 N N . GLU B 1 96 ? -20.953 27.5 8.828 1 95.81 96 GLU B N 1
ATOM 3372 C CA . GLU B 1 96 ? -22.234 27.594 8.125 1 95.81 96 GLU B CA 1
ATOM 3373 C C . GLU B 1 96 ? -22.406 26.453 7.129 1 95.81 96 GLU B C 1
ATOM 3375 O O . GLU B 1 96 ? -23.5 25.922 6.969 1 95.81 96 GLU B O 1
ATOM 3380 N N . SER B 1 97 ? -21.359 26.109 6.48 1 96.94 97 SER B N 1
ATOM 3381 C CA . SER B 1 97 ? -21.406 25 5.527 1 96.94 97 SER B CA 1
ATOM 3382 C C . SER B 1 97 ? -21.703 23.688 6.223 1 96.94 97 SER B C 1
ATOM 3384 O O . SER B 1 97 ? -22.5 22.891 5.73 1 96.94 97 SER B O 1
ATOM 3386 N N . LEU B 1 98 ? -21.109 23.484 7.363 1 97.06 98 LEU B N 1
ATOM 3387 C CA . LEU B 1 98 ? -21.312 22.25 8.109 1 97.06 98 LEU B CA 1
ATOM 3388 C C . LEU B 1 98 ? -22.766 22.109 8.547 1 97.06 98 LEU B C 1
ATOM 3390 O O . LEU B 1 98 ? -23.328 21.016 8.508 1 97.06 98 LEU B O 1
ATOM 3394 N N . LYS B 1 99 ? -23.344 23.188 8.992 1 95.69 99 LYS B N 1
ATOM 3395 C CA . LYS B 1 99 ? -24.75 23.172 9.359 1 95.69 99 LYS B CA 1
ATOM 3396 C C . LYS B 1 99 ? -25.625 22.797 8.172 1 95.69 99 LYS B C 1
ATOM 3398 O O . LYS B 1 99 ? -26.516 21.953 8.289 1 95.69 99 LYS B O 1
ATOM 3403 N N . LYS B 1 100 ? -25.312 23.406 7.105 1 96.12 100 LYS B N 1
ATOM 3404 C CA . LYS B 1 100 ? -26.078 23.125 5.891 1 96.12 100 LYS B CA 1
ATOM 3405 C C . LYS B 1 100 ? -25.906 21.672 5.465 1 96.12 100 LYS B C 1
ATOM 3407 O O . LYS B 1 100 ? -26.891 21 5.137 1 96.12 100 LYS B O 1
ATOM 3412 N N . TRP B 1 101 ? -24.703 21.203 5.445 1 96.5 101 TRP B N 1
ATOM 3413 C CA . TRP B 1 101 ? -24.422 19.828 5.004 1 96.5 101 TRP B CA 1
ATOM 3414 C C . TRP B 1 101 ? -25.062 18.812 5.934 1 96.5 101 TRP B C 1
ATOM 3416 O O . TRP B 1 101 ? -25.578 17.781 5.48 1 96.5 101 TRP B O 1
ATOM 3426 N N . ALA B 1 102 ? -25.078 19.094 7.16 1 94.88 102 ALA B N 1
ATOM 3427 C CA . ALA B 1 102 ? -25.75 18.234 8.117 1 94.88 102 ALA B CA 1
ATOM 3428 C C . ALA B 1 102 ? -27.25 18.156 7.832 1 94.88 102 ALA B C 1
ATOM 3430 O O . ALA B 1 102 ? -27.844 17.078 7.852 1 94.88 102 ALA B O 1
ATOM 3431 N N . ALA B 1 103 ? -27.812 19.25 7.555 1 94.25 103 ALA B N 1
ATOM 3432 C CA . ALA B 1 103 ? -29.234 19.344 7.258 1 94.25 103 ALA B CA 1
ATOM 3433 C C . ALA B 1 103 ? -29.578 18.594 5.965 1 94.25 103 ALA B C 1
ATOM 3435 O O . ALA B 1 103 ? -30.672 18.062 5.816 1 94.25 103 ALA B O 1
ATOM 3436 N N . GLU B 1 104 ? -28.625 18.547 5.102 1 95.12 104 GLU B N 1
ATOM 3437 C CA . GLU B 1 104 ? -28.828 17.906 3.807 1 95.12 104 GLU B CA 1
ATOM 3438 C C . GLU B 1 104 ? -28.391 16.438 3.848 1 95.12 104 GLU B C 1
ATOM 3440 O O . GLU B 1 104 ? -28.297 15.789 2.807 1 95.12 104 GLU B O 1
ATOM 3445 N N . ASN B 1 105 ? -27.984 15.977 4.965 1 93.31 105 ASN B N 1
ATOM 3446 C CA . ASN B 1 105 ? -27.641 14.586 5.223 1 93.31 105 ASN B CA 1
ATOM 3447 C C . ASN B 1 105 ? -26.391 14.164 4.461 1 93.31 105 ASN B C 1
ATOM 3449 O O . ASN B 1 105 ? -26.328 13.047 3.943 1 93.31 105 ASN B O 1
ATOM 3453 N N . VAL B 1 106 ? -25.578 15.18 4.363 1 95.19 106 VAL B N 1
ATOM 3454 C CA . VAL B 1 106 ? -24.25 14.836 3.861 1 95.19 106 VAL B CA 1
ATOM 3455 C C . VAL B 1 106 ? -23.547 13.906 4.852 1 95.19 106 VAL B C 1
ATOM 3457 O O . VAL B 1 106 ? -23.656 14.094 6.066 1 95.19 106 VAL B O 1
ATOM 3460 N N . ARG B 1 107 ? -22.812 12.93 4.344 1 93.69 107 ARG B N 1
ATOM 3461 C CA . ARG B 1 107 ? -22.172 11.93 5.203 1 93.69 107 ARG B CA 1
ATOM 3462 C C . ARG B 1 107 ? -20.734 12.297 5.496 1 93.69 107 ARG B C 1
ATOM 3464 O O . ARG B 1 107 ? -20.438 12.922 6.52 1 93.69 107 ARG B O 1
ATOM 3471 N N . GLY B 1 108 ? -19.859 11.953 4.562 1 95.38 108 GLY B N 1
ATOM 3472 C CA . GLY B 1 108 ? -18.469 12.328 4.734 1 95.38 108 GLY B CA 1
ATOM 3473 C C . GLY B 1 108 ? -18.109 13.641 4.055 1 95.38 108 GLY B C 1
ATOM 3474 O O . GLY B 1 108 ? -18.5 13.875 2.91 1 95.38 108 GLY B O 1
ATOM 3475 N N . VAL B 1 109 ? -17.422 14.547 4.785 1 97.38 109 VAL B N 1
ATOM 3476 C CA . VAL B 1 109 ? -16.938 15.797 4.219 1 97.38 109 VAL B CA 1
ATOM 3477 C C . VAL B 1 109 ? -15.414 15.773 4.133 1 97.38 109 VAL B C 1
ATOM 3479 O O . VAL B 1 109 ? -14.742 15.477 5.121 1 97.38 109 VAL B O 1
ATOM 3482 N N . TRP B 1 110 ? -14.914 16.094 2.961 1 97.38 110 TRP B N 1
ATOM 3483 C CA . TRP B 1 110 ? -13.484 16 2.68 1 97.38 110 TRP B CA 1
ATOM 3484 C C . TRP B 1 110 ? -12.922 17.359 2.27 1 97.38 110 TRP B C 1
ATOM 3486 O O . TRP B 1 110 ? -13.516 18.047 1.438 1 97.38 110 TRP B O 1
ATOM 3496 N N . PHE B 1 111 ? -11.797 17.719 2.848 1 98.12 111 PHE B N 1
ATOM 3497 C CA . PHE B 1 111 ? -11.055 18.891 2.43 1 98.12 111 PHE B CA 1
ATOM 3498 C C . PHE B 1 111 ? -9.672 18.516 1.917 1 98.12 111 PHE B C 1
ATOM 3500 O O . PHE B 1 111 ? -8.922 17.812 2.6 1 98.12 111 PHE B O 1
ATOM 3507 N N . HIS B 1 112 ? -9.32 18.891 0.762 1 97.88 112 HIS B N 1
ATOM 3508 C CA . HIS B 1 112 ? -7.961 18.844 0.244 1 97.88 112 HIS B CA 1
ATOM 3509 C C . HIS B 1 112 ? -7.254 20.188 0.444 1 97.88 112 HIS B C 1
ATOM 3511 O O . HIS B 1 112 ? -7.551 21.156 -0.25 1 97.88 112 HIS B O 1
ATOM 3517 N N . VAL B 1 113 ? -6.32 20.188 1.35 1 98.19 113 VAL B N 1
ATOM 3518 C CA . VAL B 1 113 ? -5.668 21.438 1.746 1 98.19 113 VAL B CA 1
ATOM 3519 C C . VAL B 1 113 ? -4.211 21.422 1.281 1 98.19 113 VAL B C 1
ATOM 3521 O O . VAL B 1 113 ? -3.42 20.594 1.716 1 98.19 113 VAL B O 1
ATOM 3524 N N . SER B 1 114 ? -3.861 22.344 0.426 1 97.62 114 SER B N 1
ATOM 3525 C CA . SER B 1 114 ? -2.467 22.469 0.016 1 97.62 114 SER B CA 1
ATOM 3526 C C . SER B 1 114 ? -1.655 23.25 1.05 1 97.62 114 SER B C 1
ATOM 3528 O O . SER B 1 114 ? -2.221 23.844 1.972 1 97.62 114 SER B O 1
ATOM 3530 N N . THR B 1 115 ? -0.374 23.219 0.853 1 97.19 115 THR B N 1
ATOM 3531 C CA . THR B 1 115 ? 0.506 23.953 1.756 1 97.19 115 THR B CA 1
ATOM 3532 C C . THR B 1 115 ? 0.189 25.453 1.725 1 97.19 115 THR B C 1
ATOM 3534 O O . THR B 1 115 ? 0.408 26.156 2.711 1 97.19 115 THR B O 1
ATOM 3537 N N . LYS B 1 116 ? -0.404 25.969 0.687 1 95.56 116 LYS B N 1
ATOM 3538 C CA . LYS B 1 116 ? -0.766 27.375 0.557 1 95.56 116 LYS B CA 1
ATOM 3539 C C . LYS B 1 116 ? -1.866 27.75 1.543 1 95.56 116 LYS B C 1
ATOM 3541 O O . LYS B 1 116 ? -2 28.922 1.915 1 95.56 116 LYS B O 1
ATOM 3546 N N . ARG B 1 117 ? -2.641 26.797 1.918 1 96.81 117 ARG B N 1
ATOM 3547 C CA . ARG B 1 117 ? -3.76 27.016 2.824 1 96.81 117 ARG B CA 1
ATOM 3548 C C . ARG B 1 117 ? -3.553 26.297 4.148 1 96.81 117 ARG B C 1
ATOM 3550 O O . ARG B 1 117 ? -4.52 25.875 4.793 1 96.81 117 ARG B O 1
ATOM 3557 N N . ALA B 1 118 ? -2.334 26.109 4.516 1 97.81 118 ALA B N 1
ATOM 3558 C CA . ALA B 1 118 ? -2.016 25.344 5.719 1 97.81 118 ALA B CA 1
ATOM 3559 C C . ALA B 1 118 ? -2.68 25.953 6.949 1 97.81 118 ALA B C 1
ATOM 3561 O O . ALA B 1 118 ? -2.965 25.25 7.922 1 97.81 118 ALA B O 1
ATOM 3562 N N . ASP B 1 119 ? -2.996 27.219 6.949 1 96.88 119 ASP B N 1
ATOM 3563 C CA . ASP B 1 119 ? -3.611 27.922 8.078 1 96.88 119 ASP B CA 1
ATOM 3564 C C . ASP B 1 119 ? -5.047 27.438 8.297 1 96.88 119 ASP B C 1
ATOM 3566 O O . ASP B 1 119 ? -5.637 27.703 9.352 1 96.88 119 ASP B O 1
ATOM 3570 N N . TRP B 1 120 ? -5.609 26.75 7.371 1 97.62 120 TRP B N 1
ATOM 3571 C CA . TRP B 1 120 ? -6.969 26.25 7.508 1 97.62 120 TRP B CA 1
ATOM 3572 C C . TRP B 1 120 ? -6.992 24.969 8.328 1 97.62 120 TRP B C 1
ATOM 3574 O O . TRP B 1 120 ? -8.039 24.562 8.844 1 97.62 120 TRP B O 1
ATOM 3584 N N . ILE B 1 121 ? -5.852 24.312 8.414 1 98.44 121 ILE B N 1
ATOM 3585 C CA . ILE B 1 121 ? -5.789 22.969 8.992 1 98.44 121 ILE B CA 1
ATOM 3586 C C . ILE B 1 121 ? -6.199 23.031 10.461 1 98.44 121 ILE B C 1
ATOM 3588 O O . ILE B 1 121 ? -7.066 22.266 10.898 1 98.44 121 ILE B O 1
ATOM 3592 N N . PRO B 1 122 ? -5.691 23.984 11.258 1 98.31 122 PRO B N 1
ATOM 3593 C CA . PRO B 1 122 ? -6.145 24.031 12.656 1 98.31 122 PRO B CA 1
ATOM 3594 C C . PRO B 1 122 ? -7.637 24.328 12.781 1 98.31 122 PRO B C 1
ATOM 3596 O O . PRO B 1 122 ? -8.289 23.828 13.711 1 98.31 122 PRO B O 1
ATOM 3599 N N . VAL B 1 123 ? -8.172 25.094 11.898 1 98.12 123 VAL B N 1
ATOM 3600 C CA . VAL B 1 123 ? -9.594 25.422 11.914 1 98.12 123 VAL B CA 1
ATOM 3601 C C . VAL B 1 123 ? -10.422 24.156 11.656 1 98.12 123 VAL B C 1
ATOM 3603 O O . VAL B 1 123 ? -11.406 23.906 12.344 1 98.12 123 VAL B O 1
ATOM 3606 N N . LEU B 1 124 ? -10.023 23.422 10.688 1 98.5 124 LEU B N 1
ATOM 3607 C CA . LEU B 1 124 ? -10.703 22.172 10.359 1 98.5 124 LEU B CA 1
ATOM 3608 C C . LEU B 1 124 ? -10.656 21.203 11.531 1 98.5 124 LEU B C 1
ATOM 3610 O O . LEU B 1 124 ? -11.672 20.609 11.891 1 98.5 124 LEU B O 1
ATOM 3614 N N . VAL B 1 125 ? -9.469 21.078 12.109 1 98.44 125 VAL B N 1
ATOM 3615 C CA . VAL B 1 125 ? -9.281 20.156 13.227 1 98.44 125 VAL B CA 1
ATOM 3616 C C . VAL B 1 125 ? -10.188 20.578 14.391 1 98.44 125 VAL B C 1
ATOM 3618 O O . VAL B 1 125 ? -10.836 19.734 15.016 1 98.44 125 VAL B O 1
ATOM 3621 N N . LYS B 1 126 ? -10.227 21.828 14.688 1 97.56 126 LYS B N 1
ATOM 3622 C CA . LYS B 1 126 ? -11.07 22.359 15.758 1 97.56 126 LYS B CA 1
ATOM 3623 C C . LYS B 1 126 ? -12.539 22.047 15.5 1 97.56 126 LYS B C 1
ATOM 3625 O O . LYS B 1 126 ? -13.336 21.969 16.438 1 97.56 126 LYS B O 1
ATOM 3630 N N . ASN B 1 127 ? -12.875 21.906 14.266 1 97.56 127 ASN B N 1
ATOM 3631 C CA . ASN B 1 127 ? -14.258 21.625 13.906 1 97.56 127 ASN B CA 1
ATOM 3632 C C . ASN B 1 127 ? -14.492 20.141 13.664 1 97.56 127 ASN B C 1
ATOM 3634 O O . ASN B 1 127 ? -15.43 19.75 12.961 1 97.56 127 ASN B O 1
ATOM 3638 N N . GLY B 1 128 ? -13.633 19.312 14.109 1 96.19 128 GLY B N 1
ATOM 3639 C CA . GLY B 1 128 ? -13.906 17.891 14.188 1 96.19 128 GLY B CA 1
ATOM 3640 C C . GLY B 1 128 ? -13.305 17.094 13.039 1 96.19 128 GLY B C 1
ATOM 3641 O O . GLY B 1 128 ? -13.531 15.891 12.93 1 96.19 128 GLY B O 1
ATOM 3642 N N . PHE B 1 129 ? -12.57 17.75 12.172 1 97.94 129 PHE B N 1
ATOM 3643 C CA . PHE B 1 129 ? -11.93 17.031 11.078 1 97.94 129 PHE B CA 1
ATOM 3644 C C . PHE B 1 129 ? -10.664 16.328 11.562 1 97.94 129 PHE B C 1
ATOM 3646 O O . PHE B 1 129 ? -9.984 16.828 12.469 1 97.94 129 PHE B O 1
ATOM 3653 N N . ASN B 1 130 ? -10.375 15.188 10.938 1 97.44 130 ASN B N 1
ATOM 3654 C CA . ASN B 1 130 ? -9.172 14.414 11.227 1 97.44 130 ASN B CA 1
ATOM 3655 C C . ASN B 1 130 ? -8.305 14.242 9.984 1 97.44 130 ASN B C 1
ATOM 3657 O O . ASN B 1 130 ? -8.789 14.352 8.859 1 97.44 130 ASN B O 1
ATOM 3661 N N . PHE B 1 131 ? -7.031 14 10.25 1 98.19 131 PHE B N 1
ATOM 3662 C CA . PHE B 1 131 ? -6.113 13.727 9.148 1 98.19 131 PHE B CA 1
ATOM 3663 C C . PHE B 1 131 ? -6.438 12.391 8.492 1 98.19 131 PHE B C 1
ATOM 3665 O O . PHE B 1 131 ? -6.66 11.391 9.18 1 98.19 131 PHE B O 1
ATOM 3672 N N . HIS B 1 132 ? -6.457 12.375 7.184 1 97.06 132 HIS B N 1
ATOM 3673 C CA . HIS B 1 132 ? -6.746 11.125 6.488 1 97.06 132 HIS B CA 1
ATOM 3674 C C . HIS B 1 132 ? -5.531 10.641 5.703 1 97.06 132 HIS B C 1
ATOM 3676 O O . HIS B 1 132 ? -5.062 9.516 5.91 1 97.06 132 HIS B O 1
ATOM 3682 N N . HIS B 1 133 ? -5.027 11.414 4.777 1 97.12 133 HIS B N 1
ATOM 3683 C CA . HIS B 1 133 ? -3.824 11.086 4.02 1 97.12 133 HIS B CA 1
ATOM 3684 C C . HIS B 1 133 ? -3.178 12.344 3.441 1 97.12 133 HIS B C 1
ATOM 3686 O O . HIS B 1 133 ? -3.787 13.414 3.439 1 97.12 133 HIS B O 1
ATOM 3692 N N . ALA B 1 134 ? -1.928 12.188 3.006 1 97.12 134 ALA B N 1
ATOM 3693 C CA . ALA B 1 134 ? -1.187 13.281 2.396 1 97.12 134 ALA B CA 1
ATOM 3694 C C . ALA B 1 134 ? -0.54 12.852 1.085 1 97.12 134 ALA B C 1
ATOM 3696 O O . ALA B 1 134 ? -0.316 11.656 0.86 1 97.12 134 ALA B O 1
ATOM 3697 N N . SER B 1 135 ? -0.372 13.844 0.26 1 91.38 135 SER B N 1
ATOM 3698 C CA . SER B 1 135 ? 0.339 13.641 -0.998 1 91.38 135 SER B CA 1
ATOM 3699 C C . SER B 1 135 ? 1.57 14.531 -1.091 1 91.38 135 SER B C 1
ATOM 3701 O O . SER B 1 135 ? 1.454 15.758 -1.091 1 91.38 135 SER B O 1
ATOM 3703 N N . ILE B 1 136 ? 2.688 13.867 -1.207 1 88.56 136 ILE B N 1
ATOM 3704 C CA . ILE B 1 136 ? 3.932 14.617 -1.339 1 88.56 136 ILE B CA 1
ATOM 3705 C C . ILE B 1 136 ? 3.955 15.352 -2.68 1 88.56 136 ILE B C 1
ATOM 3707 O O . ILE B 1 136 ? 4.344 16.516 -2.75 1 88.56 136 ILE B O 1
ATOM 3711 N N . ASP B 1 137 ? 3.514 14.742 -3.682 1 87.25 137 ASP B N 1
ATOM 3712 C CA . ASP B 1 137 ? 3.592 15.25 -5.047 1 87.25 137 ASP B CA 1
ATOM 3713 C C . ASP B 1 137 ? 2.775 16.531 -5.203 1 87.25 137 ASP B C 1
ATOM 3715 O O . ASP B 1 137 ? 3.215 17.469 -5.863 1 87.25 137 ASP B O 1
ATOM 3719 N N . THR B 1 138 ? 1.656 16.547 -4.59 1 90.81 138 THR B N 1
ATOM 3720 C CA . THR B 1 138 ? 0.79 17.703 -4.75 1 90.81 138 THR B CA 1
ATOM 3721 C C . THR B 1 138 ? 0.87 18.609 -3.529 1 90.81 138 THR B C 1
ATOM 3723 O O . THR B 1 138 ? 0.182 19.641 -3.465 1 90.81 138 THR B O 1
ATOM 3726 N N . SER B 1 139 ? 1.68 18.188 -2.543 1 95.44 139 SER B N 1
ATOM 3727 C CA . SER B 1 139 ? 1.792 18.953 -1.303 1 95.44 139 SER B CA 1
ATOM 3728 C C . SER B 1 139 ? 0.419 19.234 -0.701 1 95.44 139 SER B C 1
ATOM 3730 O O . SER B 1 139 ? 0.104 20.375 -0.368 1 95.44 139 SER B O 1
ATOM 3732 N N . THR B 1 140 ? -0.317 18.188 -0.582 1 97.31 140 THR B N 1
ATOM 3733 C CA . THR B 1 140 ? -1.697 18.328 -0.128 1 97.31 140 THR B CA 1
ATOM 3734 C C . THR B 1 140 ? -1.979 17.391 1.043 1 97.31 140 THR B C 1
ATOM 3736 O O . THR B 1 140 ? -1.502 16.266 1.064 1 97.31 140 THR B O 1
ATOM 3739 N N . LEU B 1 141 ? -2.703 17.906 1.98 1 98.38 141 LEU B N 1
ATOM 3740 C CA . LEU B 1 141 ? -3.25 17.125 3.086 1 98.38 141 LEU B CA 1
ATOM 3741 C C . LEU B 1 141 ? -4.762 16.984 2.953 1 98.38 141 LEU B C 1
ATOM 3743 O O . LEU B 1 141 ? -5.469 17.969 2.748 1 98.38 141 LEU B O 1
ATOM 3747 N N . THR B 1 142 ? -5.207 15.781 3.039 1 98.12 142 THR B N 1
ATOM 3748 C CA . THR B 1 142 ? -6.645 15.523 3.029 1 98.12 142 THR B CA 1
ATOM 3749 C C . THR B 1 142 ? -7.16 15.297 4.449 1 98.12 142 THR B C 1
ATOM 3751 O O . THR B 1 142 ? -6.609 14.484 5.195 1 98.12 142 THR B O 1
ATOM 3754 N N . LEU B 1 143 ? -8.148 16.047 4.828 1 98.31 143 LEU B N 1
ATOM 3755 C CA . LEU B 1 143 ? -8.859 15.875 6.086 1 98.31 143 LEU B CA 1
ATOM 3756 C C . LEU B 1 143 ? -10.305 15.438 5.84 1 98.31 143 LEU B C 1
ATOM 3758 O O . LEU B 1 143 ? -10.891 15.789 4.816 1 98.31 143 LEU B O 1
ATOM 3762 N N . CYS B 1 144 ? -10.852 14.734 6.789 1 97.25 144 CYS B N 1
ATOM 3763 C CA . CYS B 1 144 ? -12.211 14.242 6.613 1 97.25 144 CYS B CA 1
ATOM 3764 C C . CYS B 1 144 ? -12.969 14.234 7.938 1 97.25 144 CYS B C 1
ATOM 3766 O O . CYS B 1 144 ? -12.359 14.117 9 1 97.25 144 CYS B O 1
ATOM 3768 N N . ARG B 1 145 ? -14.227 14.398 7.832 1 96.62 145 ARG B N 1
ATOM 3769 C CA . ARG B 1 145 ? -15.148 14.297 8.961 1 96.62 145 ARG B CA 1
ATOM 3770 C C . ARG B 1 145 ? -16.438 13.578 8.562 1 96.62 145 ARG B C 1
ATOM 3772 O O . ARG B 1 145 ? -17.031 13.906 7.539 1 96.62 145 ARG B O 1
ATOM 3779 N N . TRP B 1 146 ? -16.781 12.539 9.32 1 95.62 146 TRP B N 1
ATOM 3780 C CA . TRP B 1 146 ? -18.078 11.867 9.18 1 95.62 146 TRP B CA 1
ATOM 3781 C C . TRP B 1 146 ? -19.172 12.617 9.93 1 95.62 146 TRP B C 1
ATOM 3783 O O . TRP B 1 146 ? -19.078 12.797 11.148 1 95.62 146 TRP B O 1
ATOM 3793 N N . LEU B 1 147 ? -20.172 13.078 9.32 1 94.38 147 LEU B N 1
ATOM 3794 C CA . LEU B 1 147 ? -21.125 14 9.914 1 94.38 147 LEU B CA 1
ATOM 3795 C C . LEU B 1 147 ? -22.219 13.25 10.672 1 94.38 147 LEU B C 1
ATOM 3797 O O . LEU B 1 147 ? -22.625 13.656 11.758 1 94.38 147 LEU B O 1
ATOM 3801 N N . PRO B 1 148 ? -22.703 12.133 10.078 1 90.75 148 PRO B N 1
ATOM 3802 C CA . PRO B 1 148 ? -23.781 11.453 10.805 1 90.75 148 PRO B CA 1
ATOM 3803 C C . PRO B 1 148 ? -23.344 10.969 12.188 1 90.75 148 PRO B C 1
ATOM 3805 O O . PRO B 1 148 ? -22.234 10.438 12.336 1 90.75 148 PRO B O 1
ATOM 3808 N N . GLN B 1 149 ? -24.109 11.109 13.125 1 84.19 149 GLN B N 1
ATOM 3809 C CA . GLN B 1 149 ? -23.781 10.742 14.5 1 84.19 149 GLN B CA 1
ATOM 3810 C C . GLN B 1 149 ? -24.344 9.375 14.859 1 84.19 149 GLN B C 1
ATOM 3812 O O . GLN B 1 149 ? -23.891 8.727 15.797 1 84.19 149 GLN B O 1
ATOM 3817 N N . ASP B 1 150 ? -25.328 8.891 14.133 1 83.62 150 ASP B N 1
ATOM 3818 C CA . ASP B 1 150 ? -26.047 7.668 14.453 1 83.62 150 ASP B CA 1
ATOM 3819 C C . ASP B 1 150 ? -25.547 6.488 13.625 1 83.62 150 ASP B C 1
ATOM 3821 O O . ASP B 1 150 ? -26.141 5.414 13.625 1 83.62 150 ASP B O 1
ATOM 3825 N N . ALA B 1 151 ? -24.562 6.754 12.906 1 80.44 151 ALA B N 1
ATOM 3826 C CA . ALA B 1 151 ? -24.031 5.684 12.07 1 80.44 151 ALA B CA 1
ATOM 3827 C C . ALA B 1 151 ? -22.5 5.621 12.172 1 80.44 151 ALA B C 1
ATOM 3829 O O . ALA B 1 151 ? -21.828 6.652 12.258 1 80.44 151 ALA B O 1
ATOM 3830 N N . ALA B 1 152 ? -22.078 4.453 12.219 1 81.5 152 ALA B N 1
ATOM 3831 C CA . ALA B 1 152 ? -20.625 4.254 12.234 1 81.5 152 ALA B CA 1
ATOM 3832 C C . ALA B 1 152 ? -19.984 4.824 10.969 1 81.5 152 ALA B C 1
ATOM 3834 O O . ALA B 1 152 ? -20.594 4.816 9.898 1 81.5 152 ALA B O 1
ATOM 3835 N N . SER B 1 153 ? -18.781 5.34 11.156 1 84.44 153 SER B N 1
ATOM 3836 C CA . SER B 1 153 ? -18.047 5.922 10.039 1 84.44 153 SER B CA 1
ATOM 3837 C C . SER B 1 153 ? -17.688 4.859 9.008 1 84.44 153 SER B C 1
ATOM 3839 O O . SER B 1 153 ? -17.281 3.75 9.367 1 84.44 153 SER B O 1
ATOM 3841 N N . HIS B 1 154 ? -17.797 5.195 7.754 1 81.62 154 HIS B N 1
ATOM 3842 C CA . HIS B 1 154 ? -17.422 4.316 6.652 1 81.62 154 HIS B CA 1
ATOM 3843 C C . HIS B 1 154 ? -16.297 4.922 5.82 1 81.62 154 HIS B C 1
ATOM 3845 O O . HIS B 1 154 ? -16.172 4.625 4.629 1 81.62 154 HIS B O 1
ATOM 3851 N N . ILE B 1 155 ? -15.633 5.832 6.52 1 86.06 155 ILE B N 1
ATOM 3852 C CA . ILE B 1 155 ? -14.5 6.418 5.816 1 86.06 155 ILE B CA 1
ATOM 3853 C C . ILE B 1 155 ? -13.461 5.34 5.523 1 86.06 155 ILE B C 1
ATOM 3855 O O . ILE B 1 155 ? -12.984 4.66 6.434 1 86.06 155 ILE B O 1
ATOM 3859 N N . PRO B 1 156 ? -13.156 5.172 4.324 1 87.81 156 PRO B N 1
ATOM 3860 C CA . PRO B 1 156 ? -12.18 4.129 3.986 1 87.81 156 PRO B CA 1
ATOM 3861 C C . PRO B 1 156 ? -10.773 4.473 4.453 1 87.81 156 PRO B C 1
ATOM 3863 O O . PRO B 1 156 ? -10.391 5.645 4.48 1 87.81 156 PRO B O 1
ATOM 3866 N N . VAL B 1 157 ? -10.047 3.469 4.73 1 91.25 157 VAL B N 1
ATOM 3867 C CA . VAL B 1 157 ? -8.648 3.645 5.109 1 91.25 157 VAL B CA 1
ATOM 3868 C C . VAL B 1 157 ? -7.805 3.936 3.869 1 91.25 157 VAL B C 1
ATOM 3870 O O . VAL B 1 157 ? -8.18 3.555 2.756 1 91.25 157 VAL B O 1
ATOM 3873 N N . TYR B 1 158 ? -6.754 4.676 4.066 1 95.38 158 TYR B N 1
ATOM 3874 C CA . TYR B 1 158 ? -5.812 4.961 2.988 1 95.38 158 TYR B CA 1
ATOM 3875 C C . TYR B 1 158 ? -4.805 3.828 2.834 1 95.38 158 TYR B C 1
ATOM 3877 O O . TYR B 1 158 ? -4.785 2.891 3.635 1 95.38 158 TYR B O 1
ATOM 3885 N N . ALA B 1 159 ? -3.998 3.91 1.735 1 96.88 159 ALA B N 1
ATOM 3886 C CA . ALA B 1 159 ? -2.932 2.941 1.492 1 96.88 159 ALA B CA 1
ATOM 3887 C C . ALA B 1 159 ? -2.023 2.807 2.711 1 96.88 159 ALA B C 1
ATOM 3889 O O . ALA B 1 159 ? -1.677 3.805 3.348 1 96.88 159 ALA B O 1
ATOM 3890 N N . HIS B 1 160 ? -1.651 1.585 3.023 1 96.88 160 HIS B N 1
ATOM 3891 C CA . HIS B 1 160 ? -0.862 1.325 4.223 1 96.88 160 HIS B CA 1
ATOM 3892 C C . HIS B 1 160 ? 0.148 0.208 3.986 1 96.88 160 HIS B C 1
ATOM 3894 O O . HIS B 1 160 ? 0.56 -0.472 4.93 1 96.88 160 HIS B O 1
ATOM 3900 N N . THR B 1 161 ? 0.478 -0.06 2.793 1 96.88 161 THR B N 1
ATOM 3901 C CA . THR B 1 161 ? 1.425 -1.11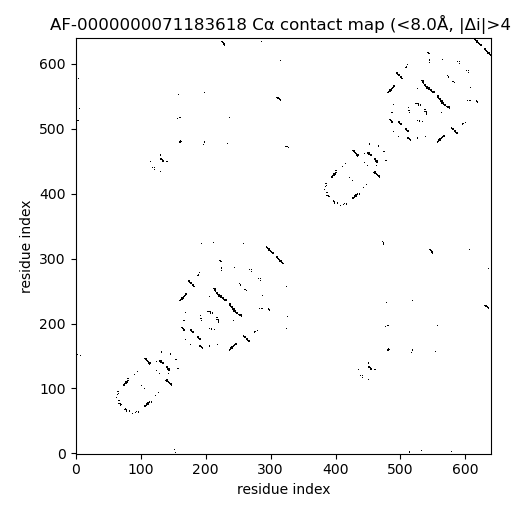6 2.451 1 96.88 161 THR B CA 1
ATOM 3902 C C . THR B 1 161 ? 2.482 -0.601 1.479 1 96.88 161 THR B C 1
ATOM 3904 O O . THR B 1 161 ? 2.152 -0.109 0.398 1 96.88 161 THR B O 1
ATOM 3907 N N . MET B 1 162 ? 3.713 -0.709 1.944 1 97.5 162 MET B N 1
ATOM 3908 C CA . MET B 1 162 ? 4.82 -0.405 1.042 1 97.5 162 MET B CA 1
ATOM 3909 C C . MET B 1 162 ? 5.012 -1.521 0.02 1 97.5 162 MET B C 1
ATOM 3911 O O . MET B 1 162 ? 4.672 -2.676 0.284 1 97.5 162 MET B O 1
ATOM 3915 N N . VAL B 1 163 ? 5.559 -1.156 -1.153 1 98.19 163 VAL B N 1
ATOM 3916 C CA . VAL B 1 163 ? 5.738 -2.156 -2.201 1 98.19 163 VAL B CA 1
ATOM 3917 C C . VAL B 1 163 ? 7.172 -2.102 -2.727 1 98.19 163 VAL B C 1
ATOM 3919 O O . VAL B 1 163 ? 7.617 -1.063 -3.223 1 98.19 163 VAL B O 1
ATOM 3922 N N . GLY B 1 164 ? 7.887 -3.168 -2.559 1 98.06 164 GLY B N 1
ATOM 3923 C CA . GLY B 1 164 ? 9.195 -3.373 -3.16 1 98.06 164 GLY B CA 1
ATOM 3924 C C . GLY B 1 164 ? 9.227 -4.543 -4.129 1 98.06 164 GLY B C 1
ATOM 3925 O O . GLY B 1 164 ? 8.312 -5.367 -4.145 1 98.06 164 GLY B O 1
ATOM 3926 N N . ILE B 1 165 ? 10.305 -4.562 -4.895 1 98.62 165 ILE B N 1
ATOM 3927 C CA . ILE B 1 165 ? 10.438 -5.656 -5.852 1 98.62 165 ILE B CA 1
ATOM 3928 C C . ILE B 1 165 ? 11.914 -5.945 -6.109 1 98.62 165 ILE B C 1
ATOM 3930 O O . ILE B 1 165 ? 12.727 -5.02 -6.191 1 98.62 165 ILE B O 1
ATOM 3934 N N . GLY B 1 166 ? 12.25 -7.191 -6.109 1 98.5 166 GLY B N 1
ATOM 3935 C CA . GLY B 1 166 ? 13.57 -7.684 -6.453 1 98.5 166 GLY B CA 1
ATOM 3936 C C . GLY B 1 166 ? 13.586 -8.523 -7.719 1 98.5 166 GLY B C 1
ATOM 3937 O O . GLY B 1 166 ? 12.531 -8.984 -8.172 1 98.5 166 GLY B O 1
ATOM 3938 N N . ALA B 1 167 ? 14.812 -8.703 -8.227 1 98.81 167 ALA B N 1
ATOM 3939 C CA . ALA B 1 167 ? 14.938 -9.344 -9.539 1 98.81 167 ALA B CA 1
ATOM 3940 C C . ALA B 1 167 ? 15.875 -10.547 -9.469 1 98.81 167 ALA B C 1
ATOM 3942 O O . ALA B 1 167 ? 17 -10.438 -8.992 1 98.81 167 ALA B O 1
ATOM 3943 N N . VAL B 1 168 ? 15.359 -11.633 -9.891 1 98.81 168 VAL B N 1
ATOM 3944 C CA . VAL B 1 168 ? 16.203 -12.766 -10.266 1 98.81 168 VAL B CA 1
ATOM 3945 C C . VAL B 1 168 ? 16.484 -12.719 -11.766 1 98.81 168 VAL B C 1
ATOM 3947 O O . VAL B 1 168 ? 15.672 -13.164 -12.578 1 98.81 168 VAL B O 1
ATOM 3950 N N . VAL B 1 169 ? 17.641 -12.172 -12.07 1 98.81 169 VAL B N 1
ATOM 3951 C CA . VAL B 1 169 ? 18.078 -12.07 -13.461 1 98.81 169 VAL B CA 1
ATOM 3952 C C . VAL B 1 169 ? 19.031 -13.203 -13.789 1 98.81 169 VAL B C 1
ATOM 3954 O O . VAL B 1 169 ? 20.141 -13.273 -13.234 1 98.81 169 VAL B O 1
ATOM 3957 N N . VAL B 1 170 ? 18.656 -14.055 -14.719 1 98.56 170 VAL B N 1
ATOM 3958 C CA . VAL B 1 170 ? 19.484 -15.211 -15.039 1 98.56 170 VAL B CA 1
ATOM 3959 C C . VAL B 1 170 ? 19.875 -15.172 -16.516 1 98.56 170 VAL B C 1
ATOM 3961 O O . VAL B 1 170 ? 19.016 -15.023 -17.391 1 98.56 170 VAL B O 1
ATOM 3964 N N . ASN B 1 171 ? 21.172 -15.289 -16.781 1 97.94 171 ASN B N 1
ATOM 3965 C CA . ASN B 1 171 ? 21.641 -15.25 -18.156 1 97.94 171 ASN B CA 1
ATOM 3966 C C . ASN B 1 171 ? 21.734 -16.656 -18.766 1 97.94 171 ASN B C 1
ATOM 3968 O O . ASN B 1 171 ? 21.359 -17.625 -18.125 1 97.94 171 ASN B O 1
ATOM 3972 N N . GLU B 1 172 ? 22.219 -16.734 -19.969 1 96.19 172 GLU B N 1
ATOM 3973 C CA . GLU B 1 172 ? 22.266 -17.984 -20.719 1 96.19 172 GLU B CA 1
ATOM 3974 C C . GLU B 1 172 ? 23.266 -18.953 -20.094 1 96.19 172 GLU B C 1
ATOM 3976 O O . GLU B 1 172 ? 23.172 -20.172 -20.328 1 96.19 172 GLU B O 1
ATOM 3981 N N . ASP B 1 173 ? 24.203 -18.469 -19.344 1 96.81 173 ASP B N 1
ATOM 3982 C CA . ASP B 1 173 ? 25.234 -19.297 -18.719 1 96.81 173 ASP B CA 1
ATOM 3983 C C . ASP B 1 173 ? 24.781 -19.781 -17.344 1 96.81 173 ASP B C 1
ATOM 3985 O O . ASP B 1 173 ? 25.609 -20.234 -16.547 1 96.81 173 ASP B O 1
ATOM 3989 N N . ASN B 1 174 ? 23.562 -19.547 -17 1 97.5 174 ASN B N 1
ATOM 3990 C CA . ASN B 1 174 ? 22.984 -19.953 -15.727 1 97.5 174 ASN B CA 1
ATOM 3991 C C . ASN B 1 174 ? 23.625 -19.219 -14.562 1 97.5 174 ASN B C 1
ATOM 3993 O O . ASN B 1 174 ? 23.922 -19.812 -13.523 1 97.5 174 ASN B O 1
ATOM 3997 N N . GLU B 1 175 ? 23.859 -18 -14.797 1 98.31 175 GLU B N 1
ATOM 3998 C CA . GLU B 1 175 ? 24.344 -17.094 -13.758 1 98.31 175 GLU B CA 1
ATOM 3999 C C . GLU B 1 175 ? 23.281 -16.109 -13.336 1 98.31 175 GLU B C 1
ATOM 4001 O O . GLU B 1 175 ? 22.5 -15.633 -14.164 1 98.31 175 GLU B O 1
ATOM 4006 N N . VAL B 1 176 ? 23.297 -15.789 -12.055 1 98.56 176 VAL B N 1
ATOM 4007 C CA . VAL B 1 176 ? 22.344 -14.828 -11.508 1 98.56 176 VAL B CA 1
ATOM 4008 C C . VAL B 1 176 ? 23.047 -13.508 -11.234 1 98.56 176 VAL B C 1
ATOM 4010 O O . VAL B 1 176 ? 24.172 -13.484 -10.727 1 98.56 176 VAL B O 1
ATOM 4013 N N . LEU B 1 177 ? 22.406 -12.406 -11.609 1 98.44 177 LEU B N 1
ATOM 4014 C CA . LEU B 1 177 ? 22.922 -11.07 -11.336 1 98.44 177 LEU B CA 1
ATOM 4015 C C . LEU B 1 177 ? 22.797 -10.734 -9.852 1 98.44 177 LEU B C 1
ATOM 4017 O O . LEU B 1 177 ? 21.703 -10.773 -9.289 1 98.44 177 LEU B O 1
ATOM 4021 N N . THR B 1 178 ? 23.922 -10.406 -9.25 1 97 178 THR B N 1
ATOM 4022 C CA . THR B 1 178 ? 23.938 -10.195 -7.801 1 97 178 THR B CA 1
ATOM 4023 C C . THR B 1 178 ? 24.656 -8.891 -7.457 1 97 178 THR B C 1
ATOM 4025 O O . THR B 1 178 ? 25.656 -8.539 -8.094 1 97 178 THR B O 1
ATOM 4028 N N . VAL B 1 179 ? 24.125 -8.234 -6.363 1 95.31 179 VAL B N 1
ATOM 4029 C CA . VAL B 1 179 ? 24.688 -6.934 -6 1 95.31 179 VAL B CA 1
ATOM 4030 C C . VAL B 1 179 ? 25.047 -6.922 -4.516 1 95.31 179 VAL B C 1
ATOM 4032 O O . VAL B 1 179 ? 24.531 -7.73 -3.74 1 95.31 179 VAL B O 1
ATOM 4035 N N . LYS B 1 180 ? 25.984 -6.086 -4.199 1 91.62 180 LYS B N 1
ATOM 4036 C CA . LYS B 1 180 ? 26.344 -5.75 -2.824 1 91.62 180 LYS B CA 1
ATOM 4037 C C . LYS B 1 180 ? 26.234 -4.25 -2.576 1 91.62 180 LYS B C 1
ATOM 4039 O O . LYS B 1 180 ? 26.766 -3.445 -3.354 1 91.62 180 LYS B O 1
ATOM 4044 N N . GLU B 1 181 ? 25.531 -3.926 -1.517 1 83.38 181 GLU B N 1
ATOM 4045 C CA . GLU B 1 181 ? 25.328 -2.506 -1.244 1 83.38 181 GLU B CA 1
ATOM 4046 C C . GLU B 1 181 ? 26.531 -1.902 -0.531 1 83.38 181 GLU B C 1
ATOM 4048 O O . GLU B 1 181 ? 27.266 -2.607 0.168 1 83.38 181 GLU B O 1
ATOM 4053 N N . LYS B 1 182 ? 26.656 -0.61 -0.703 1 77.19 182 LYS B N 1
ATOM 4054 C CA . LYS B 1 182 ? 27.781 0.107 -0.118 1 77.19 182 LYS B CA 1
ATOM 4055 C C . LYS B 1 182 ? 27.578 0.336 1.376 1 77.19 182 LYS B C 1
ATOM 4057 O O . LYS B 1 182 ? 28.516 0.205 2.166 1 77.19 182 LYS B O 1
ATOM 4062 N N . TYR B 1 183 ? 26.312 0.755 1.667 1 65.25 183 TYR B N 1
ATOM 4063 C CA . TYR B 1 183 ? 26.062 1.188 3.035 1 65.25 183 TYR B CA 1
ATOM 4064 C C . TYR B 1 183 ? 25.141 0.199 3.756 1 65.25 183 TYR B C 1
ATOM 4066 O O . TYR B 1 183 ? 24.047 -0.088 3.293 1 65.25 183 TYR B O 1
ATOM 4074 N N . GLY B 1 184 ? 25.656 -0.988 4.129 1 61.22 184 GLY B N 1
ATOM 4075 C CA . GLY B 1 184 ? 24.875 -1.911 4.926 1 61.22 184 GLY B CA 1
ATOM 4076 C C . GLY B 1 184 ? 25.625 -2.492 6.102 1 61.22 184 GLY B C 1
ATOM 4077 O O . GLY B 1 184 ? 26.859 -2.4 6.156 1 61.22 184 GLY B O 1
ATOM 4078 N N . GLN B 1 185 ? 24.906 -2.594 7.145 1 57.94 185 GLN B N 1
ATOM 4079 C CA . GLN B 1 185 ? 25.531 -3.141 8.344 1 57.94 185 GLN B CA 1
ATOM 4080 C C . GLN B 1 185 ? 26.328 -4.406 8.016 1 57.94 185 GLN B C 1
ATOM 4082 O O . GLN B 1 185 ? 27.344 -4.676 8.641 1 57.94 185 GLN B O 1
ATOM 4087 N N . ARG B 1 186 ? 25.688 -5.227 7.121 1 58.66 186 ARG B N 1
ATOM 4088 C CA . ARG B 1 186 ? 26.344 -6.477 6.766 1 58.66 186 ARG B CA 1
ATOM 4089 C C . ARG B 1 186 ? 26.516 -6.605 5.258 1 58.66 186 ARG B C 1
ATOM 4091 O O . ARG B 1 186 ? 25.562 -6.355 4.504 1 58.66 186 ARG B O 1
ATOM 4098 N N . ILE B 1 187 ? 27.719 -6.762 4.879 1 65.56 187 ILE B N 1
ATOM 4099 C CA . ILE B 1 187 ? 28.109 -6.918 3.486 1 65.56 187 ILE B CA 1
ATOM 4100 C C . ILE B 1 187 ? 27.547 -8.234 2.938 1 65.56 187 ILE B C 1
ATOM 4102 O O . ILE B 1 187 ? 28.094 -9.305 3.211 1 65.56 187 ILE B O 1
ATOM 4106 N N . GLN B 1 188 ? 26.234 -8.195 2.463 1 85.31 188 GLN B N 1
ATOM 4107 C CA . GLN B 1 188 ? 25.656 -9.414 1.915 1 85.31 188 GLN B CA 1
ATOM 4108 C C . GLN B 1 188 ? 25.25 -9.219 0.454 1 85.31 188 GLN B C 1
ATOM 4110 O O . GLN B 1 188 ? 24.922 -8.109 0.033 1 85.31 188 GLN B O 1
ATOM 4115 N N . TRP B 1 189 ? 25.547 -10.336 -0.278 1 92.88 189 TRP B N 1
ATOM 4116 C CA . TRP B 1 189 ? 25.047 -10.406 -1.647 1 92.88 189 TRP B CA 1
ATOM 4117 C C . TRP B 1 189 ? 23.516 -10.508 -1.668 1 92.88 189 TRP B C 1
ATOM 4119 O O . TRP B 1 189 ? 22.938 -11.242 -0.874 1 92.88 189 TRP B O 1
ATOM 4129 N N . LYS B 1 190 ? 22.969 -9.688 -2.488 1 94.38 190 LYS B N 1
ATOM 4130 C CA . LYS B 1 190 ? 21.516 -9.711 -2.609 1 94.38 190 LYS B CA 1
ATOM 4131 C C . LYS B 1 190 ? 21.094 -9.516 -4.059 1 94.38 190 LYS B C 1
ATOM 4133 O O . LYS B 1 190 ? 21.922 -9.375 -4.949 1 94.38 190 LYS B O 1
ATOM 4138 N N . LEU B 1 191 ? 19.844 -9.648 -4.27 1 97.5 191 LEU B N 1
ATOM 4139 C CA . LEU B 1 191 ? 19.266 -9.422 -5.59 1 97.5 191 LEU B CA 1
ATOM 4140 C C . LEU B 1 191 ? 19.016 -7.934 -5.832 1 97.5 191 LEU B C 1
ATOM 4142 O O . LEU B 1 191 ? 18.656 -7.203 -4.91 1 97.5 191 LEU B O 1
ATOM 4146 N N . PRO B 1 192 ? 19.312 -7.477 -7.059 1 97.44 192 PRO B N 1
ATOM 4147 C CA . PRO B 1 192 ? 18.953 -6.078 -7.328 1 97.44 192 PRO B CA 1
ATOM 4148 C C . PRO B 1 192 ? 17.469 -5.801 -7.184 1 97.44 192 PRO B C 1
ATOM 4150 O O . PRO B 1 192 ? 16.641 -6.691 -7.41 1 97.44 192 PRO B O 1
ATOM 4153 N N . GLY B 1 193 ? 17.078 -4.668 -6.832 1 97 193 GLY B N 1
ATOM 4154 C CA . GLY B 1 193 ? 15.688 -4.297 -6.637 1 97 193 GLY B CA 1
ATOM 4155 C C . GLY B 1 193 ? 15.516 -2.965 -5.934 1 97 193 GLY B C 1
ATOM 4156 O O . GLY B 1 193 ? 16.484 -2.205 -5.789 1 97 193 GLY B O 1
ATOM 4157 N N . GLY B 1 194 ? 14.266 -2.658 -5.586 1 96 194 GLY B N 1
ATOM 4158 C CA . GLY B 1 194 ? 13.93 -1.412 -4.918 1 96 194 GLY B CA 1
ATOM 4159 C C . GLY B 1 194 ? 12.438 -1.191 -4.789 1 96 194 GLY B C 1
ATOM 4160 O O . GLY B 1 194 ? 11.648 -2.141 -4.875 1 96 194 GLY B O 1
ATOM 4161 N N . TYR B 1 195 ? 12.125 0.005 -4.547 1 96.06 195 TYR B N 1
ATOM 4162 C CA . TYR B 1 195 ? 10.727 0.339 -4.32 1 96.06 195 TYR B CA 1
ATOM 4163 C C . TYR B 1 195 ? 10 0.563 -5.645 1 96.06 195 TYR B C 1
ATOM 4165 O O . TYR B 1 195 ? 10.602 1.019 -6.617 1 96.06 195 TYR B O 1
ATOM 4173 N N . VAL B 1 196 ? 8.758 0.243 -5.605 1 97.69 196 VAL B N 1
ATOM 4174 C CA . VAL B 1 196 ? 7.867 0.567 -6.715 1 97.69 196 VAL B CA 1
ATOM 4175 C C . VAL B 1 196 ? 7.363 2.002 -6.57 1 97.69 196 VAL B C 1
ATOM 4177 O O . VAL B 1 196 ? 6.906 2.402 -5.496 1 97.69 196 VAL B O 1
ATOM 4180 N N . GLU B 1 197 ? 7.441 2.785 -7.617 1 95.75 197 GLU B N 1
ATOM 4181 C CA . GLU B 1 197 ? 6.984 4.172 -7.582 1 95.75 197 GLU B CA 1
ATOM 4182 C C . GLU B 1 197 ? 5.477 4.262 -7.797 1 95.75 197 GLU B C 1
ATOM 4184 O O . GLU B 1 197 ? 4.871 3.354 -8.375 1 95.75 197 GLU B O 1
ATOM 4189 N N . PRO B 1 198 ? 4.891 5.359 -7.371 1 95 198 PRO B N 1
ATOM 4190 C CA . PRO B 1 198 ? 3.451 5.527 -7.594 1 95 198 PRO B CA 1
ATOM 4191 C C . PRO B 1 198 ? 3.064 5.438 -9.07 1 95 198 PRO B C 1
ATOM 4193 O O . PRO B 1 198 ? 3.658 6.117 -9.906 1 95 198 PRO B O 1
ATOM 4196 N N . GLY B 1 199 ? 2.039 4.566 -9.359 1 95.5 199 GLY B N 1
ATOM 4197 C CA . GLY B 1 199 ? 1.528 4.449 -10.711 1 95.5 199 GLY B CA 1
ATOM 4198 C C . GLY B 1 199 ? 2.398 3.582 -11.602 1 95.5 199 GLY B C 1
ATOM 4199 O O . GLY B 1 199 ? 2.16 3.488 -12.812 1 95.5 199 GLY B O 1
ATOM 4200 N N . GLU B 1 200 ? 3.359 2.938 -11.062 1 96.94 200 GLU B N 1
ATOM 4201 C CA . GLU B 1 200 ? 4.301 2.125 -11.828 1 96.94 200 GLU B CA 1
ATOM 4202 C C . GLU B 1 200 ? 3.898 0.654 -11.812 1 96.94 200 GLU B C 1
ATOM 4204 O O . GLU B 1 200 ? 3.553 0.109 -10.766 1 96.94 200 GLU B O 1
ATOM 4209 N N . ASP B 1 201 ? 3.934 0.041 -12.977 1 97.56 201 ASP B N 1
ATOM 4210 C CA . ASP B 1 201 ? 3.721 -1.402 -13.031 1 97.56 201 ASP B CA 1
ATOM 4211 C C . ASP B 1 201 ? 4.883 -2.154 -12.391 1 97.56 201 ASP B C 1
ATOM 4213 O O . ASP B 1 201 ? 6.035 -1.724 -12.484 1 97.56 201 ASP B O 1
ATOM 4217 N N . LEU B 1 202 ? 4.559 -3.32 -11.797 1 98.19 202 LEU B N 1
ATOM 4218 C CA . LEU B 1 202 ? 5.594 -4.145 -11.188 1 98.19 202 LEU B CA 1
ATOM 4219 C C . LEU B 1 202 ? 6.703 -4.453 -12.18 1 98.19 202 LEU B C 1
ATOM 4221 O O . LEU B 1 202 ? 7.887 -4.34 -11.859 1 98.19 202 LEU B O 1
ATOM 4225 N N . ALA B 1 203 ? 6.301 -4.789 -13.375 1 98.06 203 ALA B N 1
ATOM 4226 C CA . ALA B 1 203 ? 7.258 -5.156 -14.414 1 98.06 203 ALA B CA 1
ATOM 4227 C C . ALA B 1 203 ? 8.188 -3.988 -14.75 1 98.06 203 ALA B C 1
ATOM 4229 O O . ALA B 1 203 ? 9.398 -4.16 -14.852 1 98.06 203 ALA B O 1
ATOM 4230 N N . ASP B 1 204 ? 7.609 -2.803 -14.883 1 98.12 204 ASP B N 1
ATOM 4231 C CA . ASP B 1 204 ? 8.398 -1.619 -15.203 1 98.12 204 ASP B CA 1
ATOM 4232 C C . ASP B 1 204 ? 9.328 -1.247 -14.055 1 98.12 204 ASP B C 1
ATOM 4234 O O . ASP B 1 204 ? 10.477 -0.846 -14.281 1 98.12 204 ASP B O 1
ATOM 4238 N N . ALA B 1 205 ? 8.852 -1.367 -12.867 1 98.38 205 ALA B N 1
ATOM 4239 C CA . ALA B 1 205 ? 9.625 -1.013 -11.68 1 98.38 205 ALA B CA 1
ATOM 4240 C C . ALA B 1 205 ? 10.891 -1.863 -11.578 1 98.38 205 ALA B C 1
ATOM 4242 O O . ALA B 1 205 ? 11.984 -1.337 -11.359 1 98.38 205 ALA B O 1
ATOM 4243 N N . VAL B 1 206 ? 10.742 -3.145 -11.727 1 98.62 206 VAL B N 1
ATOM 4244 C CA . VAL B 1 206 ? 11.875 -4.043 -11.516 1 98.62 206 VAL B CA 1
ATOM 4245 C C . VAL B 1 206 ? 12.898 -3.865 -12.641 1 98.62 206 VAL B C 1
ATOM 4247 O O . VAL B 1 206 ? 14.102 -3.928 -12.406 1 98.62 206 VAL B O 1
ATOM 4250 N N . VAL B 1 207 ? 12.422 -3.674 -13.836 1 98.69 207 VAL B N 1
ATOM 4251 C CA . VAL B 1 207 ? 13.312 -3.412 -14.961 1 98.69 207 VAL B CA 1
ATOM 4252 C C . VAL B 1 207 ? 14.094 -2.125 -14.711 1 98.69 207 VAL B C 1
ATOM 4254 O O . VAL B 1 207 ? 15.312 -2.076 -14.922 1 98.69 207 VAL B O 1
ATOM 4257 N N . ARG B 1 208 ? 13.406 -1.107 -14.266 1 98.31 208 ARG B N 1
ATOM 4258 C CA . ARG B 1 208 ? 14.047 0.171 -13.961 1 98.31 208 ARG B CA 1
ATOM 4259 C C . ARG B 1 208 ? 15.086 0.017 -12.859 1 98.31 208 ARG B C 1
ATOM 4261 O O . ARG B 1 208 ? 16.203 0.526 -12.977 1 98.31 208 ARG B O 1
ATOM 4268 N N . GLU B 1 209 ? 14.742 -0.677 -11.781 1 97.44 209 GLU B N 1
ATOM 4269 C CA . GLU B 1 209 ? 15.641 -0.85 -10.641 1 97.44 209 GLU B CA 1
ATOM 4270 C C . GLU B 1 209 ? 16.922 -1.575 -11.055 1 97.44 209 GLU B C 1
ATOM 4272 O O . GLU B 1 209 ? 18.016 -1.213 -10.617 1 97.44 209 GLU B O 1
ATOM 4277 N N . VAL B 1 210 ? 16.797 -2.615 -11.852 1 98.06 210 VAL B N 1
ATOM 4278 C CA . VAL B 1 210 ? 17.953 -3.354 -12.312 1 98.06 210 VAL B CA 1
ATOM 4279 C C . VAL B 1 210 ? 18.844 -2.443 -13.164 1 98.06 210 VAL B C 1
ATOM 4281 O O . VAL B 1 210 ? 20.062 -2.424 -13 1 98.06 210 VAL B O 1
ATOM 4284 N N . MET B 1 211 ? 18.188 -1.703 -14.023 1 97.75 211 MET B N 1
ATOM 4285 C CA . MET B 1 211 ? 18.938 -0.771 -14.875 1 97.75 211 MET B CA 1
ATOM 4286 C C . MET B 1 211 ? 19.672 0.265 -14.031 1 97.75 211 MET B C 1
ATOM 4288 O O . MET B 1 211 ? 20.844 0.539 -14.266 1 97.75 211 MET B O 1
ATOM 4292 N N . GLU B 1 212 ? 19.031 0.805 -13.062 1 95.38 212 GLU B N 1
ATOM 4293 C CA . GLU B 1 212 ? 19.594 1.849 -12.219 1 95.38 212 GLU B CA 1
ATOM 4294 C C . GLU B 1 212 ? 20.797 1.325 -11.43 1 95.38 212 GLU B C 1
ATOM 4296 O O . GLU B 1 212 ? 21.812 2.016 -11.297 1 95.38 212 GLU B O 1
ATOM 4301 N N . GLU B 1 213 ? 20.688 0.111 -10.953 1 95.19 213 GLU B N 1
ATOM 4302 C CA . GLU B 1 213 ? 21.703 -0.405 -10.039 1 95.19 213 GLU B CA 1
ATOM 4303 C C . GLU B 1 213 ? 22.844 -1.055 -10.805 1 95.19 213 GLU B C 1
ATOM 4305 O O . GLU B 1 213 ? 23.984 -1.073 -10.328 1 95.19 213 GLU B O 1
ATOM 4310 N N . THR B 1 214 ? 22.625 -1.59 -12.016 1 96.5 214 THR B N 1
ATOM 4311 C CA . THR B 1 214 ? 23.609 -2.463 -12.633 1 96.5 214 THR B CA 1
ATOM 4312 C C . THR B 1 214 ? 23.859 -2.064 -14.086 1 96.5 214 THR B C 1
ATOM 4314 O O . THR B 1 214 ? 24.828 -2.514 -14.703 1 96.5 214 THR B O 1
ATOM 4317 N N . HIS B 1 215 ? 23.016 -1.335 -14.719 1 96.38 215 HIS B N 1
ATOM 4318 C CA . HIS B 1 215 ? 23.031 -0.913 -16.125 1 96.38 215 HIS B CA 1
ATOM 4319 C C . HIS B 1 215 ? 22.766 -2.092 -17.047 1 96.38 215 HIS B C 1
ATOM 4321 O O . HIS B 1 215 ? 23.094 -2.033 -18.234 1 96.38 215 HIS B O 1
ATOM 4327 N N . ILE B 1 216 ? 22.266 -3.113 -16.562 1 97.75 216 ILE B N 1
ATOM 4328 C CA . ILE B 1 216 ? 21.875 -4.246 -17.391 1 97.75 216 ILE B CA 1
ATOM 4329 C C . ILE B 1 216 ? 20.453 -4.051 -17.891 1 97.75 216 ILE B C 1
ATOM 4331 O O . ILE B 1 216 ? 19.531 -3.814 -17.094 1 97.75 216 ILE B O 1
ATOM 4335 N N . GLU B 1 217 ? 20.297 -4.09 -19.172 1 98.06 217 GLU B N 1
ATOM 4336 C CA . GLU B 1 217 ? 18.953 -4.102 -19.75 1 98.06 217 GLU B CA 1
ATOM 4337 C C . GLU B 1 217 ? 18.297 -5.473 -19.594 1 98.06 217 GLU B C 1
ATOM 4339 O O . GLU B 1 217 ? 18.938 -6.5 -19.812 1 98.06 217 GLU B O 1
ATOM 4344 N N . THR B 1 218 ? 17.016 -5.438 -19.172 1 98.62 218 THR B N 1
ATOM 4345 C CA . THR B 1 218 ? 16.359 -6.715 -18.922 1 98.62 218 THR B CA 1
ATOM 4346 C C . THR B 1 218 ? 14.93 -6.695 -19.453 1 98.62 218 THR B C 1
ATOM 4348 O O . THR B 1 218 ? 14.406 -5.637 -19.797 1 98.62 218 THR B O 1
ATOM 4351 N N . LYS B 1 219 ? 14.383 -7.859 -19.562 1 98.5 219 LYS B N 1
ATOM 4352 C CA . LYS B 1 219 ? 12.969 -8.062 -19.859 1 98.5 219 LYS B CA 1
ATOM 4353 C C . LYS B 1 219 ? 12.281 -8.852 -18.75 1 98.5 219 LYS B C 1
ATOM 4355 O O . LYS B 1 219 ? 12.805 -9.867 -18.297 1 98.5 219 LYS B O 1
ATOM 4360 N N . PHE B 1 220 ? 11.141 -8.344 -18.375 1 98.44 220 PHE B N 1
ATOM 4361 C CA . PHE B 1 220 ? 10.336 -9.016 -17.375 1 98.44 220 PHE B CA 1
ATOM 4362 C C . PHE B 1 220 ? 9.719 -10.289 -17.922 1 98.44 220 PHE B C 1
ATOM 4364 O O . PHE B 1 220 ? 9.211 -10.305 -19.047 1 98.44 220 PHE B O 1
ATOM 4371 N N . VAL B 1 221 ? 9.719 -11.391 -17.125 1 98.12 221 VAL B N 1
ATOM 4372 C CA . VAL B 1 221 ? 9.156 -12.656 -17.578 1 98.12 221 VAL B CA 1
ATOM 4373 C C . VAL B 1 221 ? 7.977 -13.055 -16.688 1 98.12 221 VAL B C 1
ATOM 4375 O O . VAL B 1 221 ? 6.859 -13.242 -17.172 1 98.12 221 VAL B O 1
ATOM 4378 N N . SER B 1 222 ? 8.203 -13.148 -15.367 1 98.31 222 SER B N 1
ATOM 4379 C CA . SER B 1 222 ? 7.168 -13.625 -14.461 1 98.31 222 SER B CA 1
ATOM 4380 C C . SER B 1 222 ? 7.473 -13.227 -13.016 1 98.31 222 SER B C 1
ATOM 4382 O O . SER B 1 222 ? 8.57 -12.742 -12.719 1 98.31 222 SER B O 1
ATOM 4384 N N . LEU B 1 223 ? 6.445 -13.391 -12.141 1 98.25 223 LEU B N 1
ATOM 4385 C CA . LEU B 1 223 ? 6.668 -13.305 -10.703 1 98.25 223 LEU B CA 1
ATOM 4386 C C . LEU B 1 223 ? 7.051 -14.664 -10.133 1 98.25 223 LEU B C 1
ATOM 4388 O O . LEU B 1 223 ? 6.492 -15.688 -10.531 1 98.25 223 LEU B O 1
ATOM 4392 N N . LEU B 1 224 ? 8.016 -14.609 -9.188 1 98.44 224 LEU B N 1
ATOM 4393 C CA . LEU B 1 224 ? 8.5 -15.852 -8.594 1 98.44 224 LEU B CA 1
ATOM 4394 C C . LEU B 1 224 ? 7.949 -16.031 -7.184 1 98.44 224 LEU B C 1
ATOM 4396 O O . LEU B 1 224 ? 7.699 -17.156 -6.746 1 98.44 224 LEU B O 1
ATOM 4400 N N . SER B 1 225 ? 7.871 -14.938 -6.496 1 98.19 225 SER B N 1
ATOM 4401 C CA . SER B 1 225 ? 7.551 -15.008 -5.074 1 98.19 225 SER B CA 1
ATOM 4402 C C . SER B 1 225 ? 7.012 -13.672 -4.562 1 98.19 225 SER B C 1
ATOM 4404 O O . SER B 1 225 ? 7.102 -12.656 -5.25 1 98.19 225 SER B O 1
ATOM 4406 N N . LEU B 1 226 ? 6.34 -13.727 -3.449 1 98.19 226 LEU B N 1
ATOM 4407 C CA . LEU B 1 226 ? 5.832 -12.578 -2.707 1 98.19 226 LEU B CA 1
ATOM 4408 C C . LEU B 1 226 ? 6.078 -12.742 -1.212 1 98.19 226 LEU B C 1
ATOM 4410 O O . LEU B 1 226 ? 5.664 -13.742 -0.618 1 98.19 226 LEU B O 1
ATOM 4414 N N . ARG B 1 227 ? 6.762 -11.812 -0.637 1 97.88 227 ARG B N 1
ATOM 4415 C CA . ARG B 1 227 ? 6.906 -11.766 0.814 1 97.88 227 ARG B CA 1
ATOM 4416 C C . ARG B 1 227 ? 6.008 -10.695 1.421 1 97.88 227 ARG B C 1
ATOM 4418 O O . ARG B 1 227 ? 5.977 -9.555 0.941 1 97.88 227 ARG B O 1
ATOM 4425 N N . HIS B 1 228 ? 5.25 -11.055 2.35 1 97.56 228 HIS B N 1
ATOM 4426 C CA . HIS B 1 228 ? 4.383 -10.148 3.094 1 97.56 228 HIS B CA 1
ATOM 4427 C C . HIS B 1 228 ? 4.832 -10.031 4.547 1 97.56 228 HIS B C 1
ATOM 4429 O O . HIS B 1 228 ? 4.945 -11.031 5.25 1 97.56 228 HIS B O 1
ATOM 4435 N N . MET B 1 229 ? 5.152 -8.82 4.961 1 96.94 229 MET B N 1
ATOM 4436 C CA . MET B 1 229 ? 5.574 -8.531 6.328 1 96.94 229 MET B CA 1
ATOM 4437 C C . MET B 1 229 ? 4.848 -7.305 6.875 1 96.94 229 MET B C 1
ATOM 4439 O O . MET B 1 229 ? 4.285 -6.52 6.113 1 96.94 229 MET B O 1
ATOM 4443 N N . HIS B 1 230 ? 4.895 -7.223 8.203 1 95.69 230 HIS B N 1
ATOM 4444 C CA . HIS B 1 230 ? 4.262 -6.082 8.852 1 95.69 230 HIS B CA 1
ATOM 4445 C C . HIS B 1 230 ? 5.262 -5.297 9.695 1 95.69 230 HIS B C 1
ATOM 4447 O O . HIS B 1 230 ? 6.422 -5.699 9.82 1 95.69 230 HIS B O 1
ATOM 4453 N N . GLN B 1 231 ? 4.766 -4.047 10.18 1 91.62 231 GLN B N 1
ATOM 4454 C CA . GLN B 1 231 ? 5.574 -3.16 11.008 1 91.62 231 GLN B CA 1
ATOM 4455 C C . GLN B 1 231 ? 6.859 -2.756 10.289 1 91.62 231 GLN B C 1
ATOM 4457 O O . GLN B 1 231 ? 7.949 -2.84 10.867 1 91.62 231 GLN B O 1
ATOM 4462 N N . ALA B 1 232 ? 6.66 -2.502 9.047 1 91.06 232 ALA B N 1
ATOM 4463 C CA . ALA B 1 232 ? 7.777 -2.02 8.242 1 91.06 232 ALA B CA 1
ATOM 4464 C C . ALA B 1 232 ? 7.902 -0.501 8.328 1 91.06 232 ALA B C 1
ATOM 4466 O O . ALA B 1 232 ? 7.621 0.092 9.375 1 91.06 232 ALA B O 1
ATOM 4467 N N . LYS B 1 233 ? 8.461 0.04 7.328 1 88.69 233 LYS B N 1
ATOM 4468 C CA . LYS B 1 233 ? 8.703 1.48 7.301 1 88.69 233 LYS B CA 1
ATOM 4469 C C . LYS B 1 233 ? 7.414 2.258 7.547 1 88.69 233 LYS B C 1
ATOM 4471 O O . LYS B 1 233 ? 6.363 1.918 7 1 88.69 233 LYS B O 1
ATOM 4476 N N . PHE B 1 234 ? 7.441 3.283 8.477 1 90.94 234 PHE B N 1
ATOM 4477 C CA . PHE B 1 234 ? 6.348 4.184 8.812 1 90.94 234 PHE B CA 1
ATOM 4478 C C . PHE B 1 234 ? 5.188 3.42 9.445 1 90.94 234 PHE B C 1
ATOM 4480 O O . PHE B 1 234 ? 4.035 3.854 9.375 1 90.94 234 PHE B O 1
ATOM 4487 N N . GLY B 1 235 ? 5.492 2.227 9.891 1 91.38 235 GLY B N 1
ATOM 4488 C CA . GLY B 1 235 ? 4.465 1.416 10.523 1 91.38 235 GLY B CA 1
ATOM 4489 C C . GLY B 1 235 ? 3.582 0.687 9.523 1 91.38 235 GLY B C 1
ATOM 4490 O O . GLY B 1 235 ? 2.564 0.101 9.898 1 91.38 235 GLY B O 1
ATOM 4491 N N . CYS B 1 236 ? 3.967 0.645 8.32 1 95.88 236 CYS B N 1
ATOM 4492 C CA . CYS B 1 236 ? 3.193 0.041 7.238 1 95.88 236 CYS B CA 1
ATOM 4493 C C . CYS B 1 236 ? 3.498 -1.447 7.113 1 95.88 236 CYS B C 1
ATOM 4495 O O . CYS B 1 236 ? 4.492 -1.929 7.664 1 95.88 236 CYS B O 1
ATOM 4497 N N . SER B 1 237 ? 2.596 -2.158 6.449 1 97 237 SER B N 1
ATOM 4498 C CA . SER B 1 237 ? 2.943 -3.463 5.898 1 97 237 SER B CA 1
ATOM 4499 C C . SER B 1 237 ? 3.871 -3.322 4.695 1 97 237 SER B C 1
ATOM 4501 O O . SER B 1 237 ? 4.109 -2.213 4.215 1 97 237 SER B O 1
ATOM 4503 N N . ASP B 1 238 ? 4.422 -4.492 4.332 1 97.31 238 ASP B N 1
ATOM 4504 C CA . ASP B 1 238 ? 5.395 -4.484 3.244 1 97.31 238 ASP B CA 1
ATOM 4505 C C . ASP B 1 238 ? 5.211 -5.699 2.338 1 97.31 238 ASP B C 1
ATOM 4507 O O . ASP B 1 238 ? 5.207 -6.836 2.809 1 97.31 238 ASP B O 1
ATOM 4511 N N . PHE B 1 239 ? 4.984 -5.387 1.068 1 98.31 239 PHE B N 1
ATOM 4512 C CA . PHE B 1 239 ? 5.078 -6.426 0.046 1 98.31 239 PHE B CA 1
ATOM 4513 C C . PHE B 1 239 ? 6.418 -6.355 -0.675 1 98.31 239 PHE B C 1
ATOM 4515 O O . PHE B 1 239 ? 6.824 -5.289 -1.141 1 98.31 239 PHE B O 1
ATOM 4522 N N . TYR B 1 240 ? 7.102 -7.426 -0.665 1 98.19 240 TYR B N 1
ATOM 4523 C CA . TYR B 1 240 ? 8.305 -7.578 -1.473 1 98.19 240 TYR B CA 1
ATOM 4524 C C . TYR B 1 240 ? 8.117 -8.641 -2.545 1 98.19 240 TYR B C 1
ATOM 4526 O O . TYR B 1 240 ? 8.133 -9.844 -2.25 1 98.19 240 TYR B O 1
ATOM 4534 N N . PHE B 1 241 ? 7.922 -8.195 -3.785 1 98.75 241 PHE B N 1
ATOM 4535 C CA . PHE B 1 241 ? 7.773 -9.102 -4.918 1 98.75 241 PHE B CA 1
ATOM 4536 C C . PHE B 1 241 ? 9.133 -9.531 -5.453 1 98.75 241 PHE B C 1
ATOM 4538 O O . PHE B 1 241 ? 10.102 -8.758 -5.395 1 98.75 241 PHE B O 1
ATOM 4545 N N . ILE B 1 242 ? 9.211 -10.742 -5.922 1 98.81 242 ILE B N 1
ATOM 4546 C CA . ILE B 1 242 ? 10.391 -11.234 -6.621 1 98.81 242 ILE B CA 1
ATOM 4547 C C . ILE B 1 242 ? 10.023 -11.609 -8.055 1 98.81 242 ILE B C 1
ATOM 4549 O O . ILE B 1 242 ? 9.086 -12.383 -8.273 1 98.81 242 ILE B O 1
ATOM 4553 N N . ALA B 1 243 ? 10.805 -11.109 -8.969 1 98.81 243 ALA B N 1
ATOM 4554 C CA . ALA B 1 243 ? 10.492 -11.336 -10.375 1 98.81 243 ALA B CA 1
ATOM 4555 C C . ALA B 1 243 ? 11.641 -12.062 -11.086 1 98.81 243 ALA B C 1
ATOM 4557 O O . ALA B 1 243 ? 12.805 -11.883 -10.727 1 98.81 243 ALA B O 1
ATOM 4558 N N . HIS B 1 244 ? 11.234 -12.805 -12.055 1 98.81 244 HIS B N 1
ATOM 4559 C CA . HIS B 1 244 ? 12.18 -13.391 -12.992 1 98.81 244 HIS B CA 1
ATOM 4560 C C . HIS B 1 244 ? 12.359 -12.5 -14.227 1 98.81 244 HIS B C 1
ATOM 4562 O O . HIS B 1 244 ? 11.383 -12.156 -14.891 1 98.81 244 HIS B O 1
ATOM 4568 N N . LEU B 1 245 ? 13.617 -12.133 -14.469 1 98.75 245 LEU B N 1
ATOM 4569 C CA . LEU B 1 245 ? 13.953 -11.359 -15.664 1 98.75 245 LEU B CA 1
ATOM 4570 C C . LEU B 1 245 ? 15.008 -12.078 -16.5 1 98.75 245 LEU B C 1
ATOM 4572 O O . LEU B 1 245 ? 15.773 -12.891 -15.969 1 98.75 245 LEU B O 1
ATOM 4576 N N . VAL B 1 246 ? 15.047 -11.703 -17.766 1 98.5 246 VAL B N 1
ATOM 4577 C CA . VAL B 1 246 ? 16.125 -12.141 -18.656 1 98.5 246 VAL B CA 1
ATOM 4578 C C . VAL B 1 246 ? 16.922 -10.93 -19.125 1 98.5 246 VAL B C 1
ATOM 4580 O O . VAL B 1 246 ? 16.359 -9.883 -19.438 1 98.5 246 VAL B O 1
ATOM 4583 N N . PRO B 1 247 ? 18.234 -11.078 -19.094 1 98.44 247 PRO B N 1
ATOM 4584 C CA . PRO B 1 247 ? 19.062 -9.953 -19.547 1 98.44 247 PRO B CA 1
ATOM 4585 C C . PRO B 1 247 ? 19.094 -9.797 -21.062 1 98.44 247 PRO B C 1
ATOM 4587 O O . PRO B 1 247 ? 19.078 -10.797 -21.781 1 98.44 247 PRO B O 1
ATOM 4590 N N . LEU B 1 248 ? 19.109 -8.586 -21.484 1 97.94 248 LEU B N 1
ATOM 4591 C CA . LEU B 1 248 ? 19.25 -8.258 -22.891 1 97.94 248 LEU B CA 1
ATOM 4592 C C . LEU B 1 248 ? 20.656 -7.738 -23.203 1 97.94 248 LEU B C 1
ATOM 4594 O O . LEU B 1 248 ? 21.016 -7.57 -24.359 1 97.94 248 LEU B O 1
ATOM 4598 N N . SER B 1 249 ? 21.422 -7.41 -22.156 1 95.19 249 SER B N 1
ATOM 4599 C CA . SER B 1 249 ? 22.828 -7.035 -22.203 1 95.19 249 SER B CA 1
ATOM 4600 C C . SER B 1 249 ? 23.641 -7.785 -21.156 1 95.19 249 SER B C 1
ATOM 4602 O O . SER B 1 249 ? 23.078 -8.414 -20.266 1 95.19 249 SER B O 1
ATOM 4604 N N . LYS B 1 250 ? 24.953 -7.691 -21.312 1 91.62 250 LYS B N 1
ATOM 4605 C CA . LYS B 1 250 ? 25.766 -8.531 -20.438 1 91.62 250 LYS B CA 1
ATOM 4606 C C . LYS B 1 250 ? 26.75 -7.699 -19.625 1 91.62 250 LYS B C 1
ATOM 4608 O O . LYS B 1 250 ? 27.172 -8.102 -18.531 1 91.62 250 LYS B O 1
ATOM 4613 N N . ASP B 1 251 ? 27.047 -6.559 -20.078 1 92.81 251 ASP B N 1
ATOM 4614 C CA . ASP B 1 251 ? 28.109 -5.773 -19.469 1 92.81 251 ASP B CA 1
ATOM 4615 C C . ASP B 1 251 ? 27.594 -4.969 -18.281 1 92.81 251 ASP B C 1
ATOM 4617 O O . ASP B 1 251 ? 26.812 -4.027 -18.453 1 92.81 251 ASP B O 1
ATOM 4621 N N . ILE B 1 252 ? 28.141 -5.297 -17.172 1 93.44 252 ILE B N 1
ATOM 4622 C CA . ILE B 1 252 ? 27.734 -4.648 -15.938 1 93.44 252 ILE B CA 1
ATOM 4623 C C . ILE B 1 252 ? 28.422 -3.289 -15.812 1 93.44 252 ILE B C 1
ATOM 4625 O O . ILE B 1 252 ? 29.625 -3.174 -16.031 1 93.44 252 ILE B O 1
ATOM 4629 N N . LYS B 1 253 ? 27.734 -2.318 -15.531 1 90.88 253 LYS B N 1
ATOM 4630 C CA . LYS B 1 253 ? 28.203 -1.037 -15.016 1 90.88 253 LYS B CA 1
ATOM 4631 C C . LYS B 1 253 ? 27.453 -0.647 -13.742 1 90.88 253 LYS B C 1
ATOM 4633 O O . LYS B 1 253 ? 26.344 -0.13 -13.797 1 90.88 253 LYS B O 1
ATOM 4638 N N . LYS B 1 254 ? 28.141 -0.845 -12.641 1 84.5 254 LYS B N 1
ATOM 4639 C CA . LYS B 1 254 ? 27.469 -0.657 -11.359 1 84.5 254 LYS B CA 1
ATOM 4640 C C . LYS B 1 254 ? 27.25 0.824 -11.062 1 84.5 254 LYS B C 1
ATOM 4642 O O . LYS B 1 254 ? 28.031 1.673 -11.508 1 84.5 254 LYS B O 1
ATOM 4647 N N . CYS B 1 255 ? 26.234 1.086 -10.352 1 82.75 255 CYS B N 1
ATOM 4648 C CA . CYS B 1 255 ? 26.031 2.418 -9.797 1 82.75 255 CYS B CA 1
ATOM 4649 C C . CYS B 1 255 ? 26.953 2.664 -8.609 1 82.75 255 CYS B C 1
ATOM 4651 O O . CYS B 1 255 ? 26.797 2.041 -7.559 1 82.75 255 CYS B O 1
ATOM 4653 N N . ASP B 1 256 ? 27.781 3.584 -8.641 1 80.44 256 ASP B N 1
ATOM 4654 C CA . ASP B 1 256 ? 28.812 3.783 -7.633 1 80.44 256 ASP B CA 1
ATOM 4655 C C . ASP B 1 256 ? 28.234 4.41 -6.367 1 80.44 256 ASP B C 1
ATOM 4657 O O . ASP B 1 256 ? 28.828 4.309 -5.289 1 80.44 256 ASP B O 1
ATOM 4661 N N . ARG B 1 257 ? 27.188 4.965 -6.496 1 75.94 257 ARG B N 1
ATOM 4662 C CA . ARG B 1 257 ? 26.609 5.641 -5.34 1 75.94 257 ARG B CA 1
ATOM 4663 C C . ARG B 1 257 ? 25.984 4.641 -4.375 1 75.94 257 ARG B C 1
ATOM 4665 O O . ARG B 1 257 ? 26.094 4.797 -3.156 1 75.94 257 ARG B O 1
ATOM 4672 N N . GLU B 1 258 ? 25.422 3.52 -4.871 1 76.75 258 GLU B N 1
ATOM 4673 C CA . GLU B 1 258 ? 24.578 2.637 -4.059 1 76.75 258 GLU B CA 1
ATOM 4674 C C . GLU B 1 258 ? 25.219 1.255 -3.922 1 76.75 258 GLU B C 1
ATOM 4676 O O . GLU B 1 258 ? 24.969 0.548 -2.941 1 76.75 258 GLU B O 1
ATOM 4681 N N . ILE B 1 259 ? 26.016 0.933 -4.922 1 84.56 259 ILE B N 1
ATOM 4682 C CA . ILE B 1 259 ? 26.422 -0.465 -5.043 1 84.56 259 ILE B CA 1
ATOM 4683 C C . ILE B 1 259 ? 27.938 -0.58 -4.895 1 84.56 259 ILE B C 1
ATOM 4685 O O . ILE B 1 259 ? 28.688 0.141 -5.555 1 84.56 259 ILE B O 1
ATOM 4689 N N . GLU B 1 260 ? 28.297 -1.396 -4.008 1 88.06 260 GLU B N 1
ATOM 4690 C CA . GLU B 1 260 ? 29.719 -1.683 -3.789 1 88.06 260 GLU B CA 1
ATOM 4691 C C . GLU B 1 260 ? 30.25 -2.635 -4.852 1 88.06 260 GLU B C 1
ATOM 4693 O O . GLU B 1 260 ? 31.359 -2.447 -5.355 1 88.06 260 GLU B O 1
ATOM 4698 N N . ASP B 1 261 ? 29.422 -3.607 -5.141 1 92.25 261 ASP B N 1
ATOM 4699 C CA . ASP B 1 261 ? 29.844 -4.617 -6.105 1 92.25 261 ASP B CA 1
ATOM 4700 C C . ASP B 1 261 ? 28.641 -5.227 -6.82 1 92.25 261 ASP B C 1
ATOM 4702 O O . ASP B 1 261 ? 27.516 -5.188 -6.305 1 92.25 261 ASP B O 1
ATOM 4706 N N . CYS B 1 262 ? 28.906 -5.664 -8.016 1 95.19 262 CYS B N 1
ATOM 4707 C CA . CYS B 1 262 ? 27.906 -6.316 -8.844 1 95.19 262 CYS B CA 1
ATOM 4708 C C . CYS B 1 262 ? 28.531 -7.379 -9.734 1 95.19 262 CYS B C 1
ATOM 4710 O O . CYS B 1 262 ? 29.469 -7.09 -10.477 1 95.19 262 CYS B O 1
ATOM 4712 N N . VAL B 1 263 ? 28 -8.609 -9.664 1 96.56 263 VAL B N 1
ATOM 4713 C CA . VAL B 1 263 ? 28.641 -9.688 -10.422 1 96.56 263 VAL B CA 1
ATOM 4714 C C . VAL B 1 263 ? 27.562 -10.648 -10.945 1 96.56 263 VAL B C 1
ATOM 4716 O O . VAL B 1 263 ? 26.453 -10.688 -10.43 1 96.56 263 VAL B O 1
ATOM 4719 N N . TRP B 1 264 ? 28.016 -11.312 -12.023 1 97.81 264 TRP B N 1
ATOM 4720 C CA . TRP B 1 264 ? 27.328 -12.547 -12.391 1 97.81 264 TRP B CA 1
ATOM 4721 C C . TRP B 1 264 ? 27.859 -13.727 -11.578 1 97.81 264 TRP B C 1
ATOM 4723 O O . TRP B 1 264 ? 29.062 -14 -11.562 1 97.81 264 TRP B O 1
ATOM 4733 N N . MET B 1 265 ? 26.938 -14.383 -10.906 1 97.56 265 MET B N 1
ATOM 4734 C CA . MET B 1 265 ? 27.312 -15.516 -10.07 1 97.56 265 MET B CA 1
ATOM 4735 C C . MET B 1 265 ? 26.594 -16.781 -10.531 1 97.56 265 MET B C 1
ATOM 4737 O O . MET B 1 265 ? 25.391 -16.766 -10.789 1 97.56 265 MET B O 1
ATOM 4741 N N . LYS B 1 266 ? 27.375 -17.859 -10.656 1 98.38 266 LYS B N 1
ATOM 4742 C CA . LYS B 1 266 ? 26.719 -19.125 -10.977 1 98.38 266 LYS B CA 1
ATOM 4743 C C . LYS B 1 266 ? 25.641 -19.453 -9.945 1 98.38 266 LYS B C 1
ATOM 4745 O O . LYS B 1 266 ? 25.828 -19.234 -8.75 1 98.38 266 LYS B O 1
ATOM 4750 N N . ILE B 1 267 ? 24.562 -20 -10.398 1 98.31 267 ILE B N 1
ATOM 4751 C CA . ILE B 1 267 ? 23.422 -20.281 -9.539 1 98.31 267 ILE B CA 1
ATOM 4752 C C . ILE B 1 267 ? 23.844 -21.203 -8.398 1 98.31 267 ILE B C 1
ATOM 4754 O O . ILE B 1 267 ? 23.5 -20.969 -7.238 1 98.31 267 ILE B O 1
ATOM 4758 N N . ASP B 1 268 ? 24.594 -22.203 -8.734 1 97.94 268 ASP B N 1
ATOM 4759 C CA . ASP B 1 268 ? 25.047 -23.125 -7.703 1 97.94 268 ASP B CA 1
ATOM 4760 C C . ASP B 1 268 ? 25.891 -22.422 -6.652 1 97.94 268 ASP B C 1
ATOM 4762 O O . ASP B 1 268 ? 25.781 -22.703 -5.457 1 97.94 268 ASP B O 1
ATOM 4766 N N . GLU B 1 269 ? 26.719 -21.594 -7.066 1 97.69 269 GLU B N 1
ATOM 4767 C CA . GLU B 1 269 ? 27.531 -20.812 -6.148 1 97.69 269 GLU B CA 1
ATOM 4768 C C . GLU B 1 269 ? 26.672 -19.906 -5.277 1 97.69 269 GLU B C 1
ATOM 4770 O O . GLU B 1 269 ? 26.875 -19.812 -4.066 1 97.69 269 GLU B O 1
ATOM 4775 N N . TYR B 1 270 ? 25.734 -19.281 -5.879 1 97.69 270 TYR B N 1
ATOM 4776 C CA . TYR B 1 270 ? 24.828 -18.375 -5.164 1 97.69 270 TYR B CA 1
ATOM 4777 C C . TYR B 1 270 ? 24.078 -19.125 -4.07 1 97.69 270 TYR B C 1
ATOM 4779 O O . TYR B 1 270 ? 23.969 -18.641 -2.941 1 97.69 270 TYR B O 1
ATOM 4787 N N . LEU B 1 271 ? 23.594 -20.297 -4.367 1 97.56 271 LEU B N 1
ATOM 4788 C CA . LEU B 1 271 ? 22.75 -21.078 -3.467 1 97.56 271 LEU B CA 1
ATOM 4789 C C . LEU B 1 271 ? 23.562 -21.594 -2.283 1 97.56 271 LEU B C 1
ATOM 4791 O O . LEU B 1 271 ? 23 -21.969 -1.252 1 97.56 271 LEU B O 1
ATOM 4795 N N . ASN B 1 272 ? 24.859 -21.547 -2.402 1 96.69 272 ASN B N 1
ATOM 4796 C CA . ASN B 1 272 ? 25.719 -22.078 -1.345 1 96.69 272 ASN B CA 1
ATOM 4797 C C . ASN B 1 272 ? 26.609 -21 -0.752 1 96.69 272 ASN B C 1
ATOM 4799 O O . ASN B 1 272 ? 27.438 -21.281 0.111 1 96.69 272 ASN B O 1
ATOM 4803 N N . HIS B 1 273 ? 26.438 -19.828 -1.165 1 95.25 273 HIS B N 1
ATOM 4804 C CA . HIS B 1 273 ? 27.312 -18.75 -0.744 1 95.25 273 HIS B CA 1
ATOM 4805 C C . HIS B 1 273 ? 27.062 -18.359 0.707 1 95.25 273 HIS B C 1
ATOM 4807 O O . HIS B 1 273 ? 25.906 -18.141 1.098 1 95.25 273 HIS B O 1
ATOM 4813 N N . PRO B 1 274 ? 28.016 -18.172 1.472 1 93.06 274 PRO B N 1
ATOM 4814 C CA . PRO B 1 274 ? 27.828 -17.891 2.896 1 93.06 274 PRO B CA 1
ATOM 4815 C C . PRO B 1 274 ? 27.312 -16.469 3.154 1 93.06 274 PRO B C 1
ATOM 4817 O O . PRO B 1 274 ? 26.719 -16.219 4.207 1 93.06 274 PRO B O 1
ATOM 4820 N N . GLU B 1 275 ? 27.5 -15.625 2.207 1 92.38 275 GLU B N 1
ATOM 4821 C CA . GLU B 1 275 ? 27.094 -14.234 2.404 1 92.38 275 GLU B CA 1
ATOM 4822 C C . GLU B 1 275 ? 25.766 -13.945 1.715 1 92.38 275 GLU B C 1
ATOM 4824 O O . GLU B 1 275 ? 25.453 -12.797 1.405 1 92.38 275 GLU B O 1
ATOM 4829 N N . VAL B 1 276 ? 25.031 -14.969 1.397 1 93.12 276 VAL B N 1
ATOM 4830 C CA . VAL B 1 276 ? 23.688 -14.82 0.869 1 93.12 276 VAL B CA 1
ATOM 4831 C C . VAL B 1 276 ? 22.672 -15.32 1.893 1 93.12 276 VAL B C 1
ATOM 4833 O O . VAL B 1 276 ? 22.766 -16.469 2.361 1 93.12 276 VAL B O 1
ATOM 4836 N N . HIS B 1 277 ? 21.734 -14.469 2.156 1 90.38 277 HIS B N 1
ATOM 4837 C CA . HIS B 1 277 ? 20.75 -14.867 3.156 1 90.38 277 HIS B CA 1
ATOM 4838 C C . HIS B 1 277 ? 19.781 -15.906 2.6 1 90.38 277 HIS B C 1
ATOM 4840 O O . HIS B 1 277 ? 19.562 -15.969 1.389 1 90.38 277 HIS B O 1
ATOM 4846 N N . ILE B 1 278 ? 19.141 -16.594 3.523 1 92.31 278 ILE B N 1
ATOM 4847 C CA . ILE B 1 278 ? 18.344 -17.781 3.205 1 92.31 278 ILE B CA 1
ATOM 4848 C C . ILE B 1 278 ? 17.156 -17.391 2.328 1 92.31 278 ILE B C 1
ATOM 4850 O O . ILE B 1 278 ? 16.781 -18.125 1.412 1 92.31 278 ILE B O 1
ATOM 4854 N N . ASN B 1 279 ? 16.562 -16.281 2.539 1 93.94 279 ASN B N 1
ATOM 4855 C CA . ASN B 1 279 ? 15.438 -15.844 1.726 1 93.94 279 ASN B CA 1
ATOM 4856 C C . ASN B 1 279 ? 15.836 -15.656 0.265 1 93.94 279 ASN B C 1
ATOM 4858 O O . ASN B 1 279 ? 15.109 -16.078 -0.641 1 93.94 279 ASN B O 1
ATOM 4862 N N . ASN B 1 280 ? 16.969 -15.039 0.104 1 95.56 280 ASN B N 1
ATOM 4863 C CA . ASN B 1 280 ? 17.438 -14.805 -1.261 1 95.56 280 ASN B CA 1
ATOM 4864 C C . ASN B 1 280 ? 17.766 -16.125 -1.967 1 95.56 280 ASN B C 1
ATOM 4866 O O . ASN B 1 280 ? 17.5 -16.266 -3.162 1 95.56 280 ASN B O 1
ATOM 4870 N N . LYS B 1 281 ? 18.375 -17.047 -1.203 1 96.69 281 LYS B N 1
ATOM 4871 C CA . LYS B 1 281 ? 18.594 -18.375 -1.757 1 96.69 281 LYS B CA 1
ATOM 4872 C C . LYS B 1 281 ? 17.281 -19.047 -2.148 1 96.69 281 LYS B C 1
ATOM 4874 O O . LYS B 1 281 ? 17.188 -19.656 -3.213 1 96.69 281 LYS B O 1
ATOM 4879 N N . PHE B 1 282 ? 16.344 -18.875 -1.323 1 97.19 282 PHE B N 1
ATOM 4880 C CA . PHE B 1 282 ? 15.031 -19.453 -1.56 1 97.19 282 PHE B CA 1
ATOM 4881 C C . PHE B 1 282 ? 14.445 -18.953 -2.871 1 97.19 282 PHE B C 1
ATOM 4883 O O . PHE B 1 282 ? 13.891 -19.719 -3.65 1 97.19 282 PHE B O 1
ATOM 4890 N N . PHE B 1 283 ? 14.523 -17.688 -3.154 1 97.94 283 PHE B N 1
ATOM 4891 C CA . PHE B 1 283 ? 13.945 -17.094 -4.352 1 97.94 283 PHE B CA 1
ATOM 4892 C C . PHE B 1 283 ? 14.586 -17.672 -5.609 1 97.94 283 PHE B C 1
ATOM 4894 O O . PHE B 1 283 ? 13.898 -17.984 -6.574 1 97.94 283 PHE B O 1
ATOM 4901 N N . VAL B 1 284 ? 15.883 -17.797 -5.562 1 98.44 284 VAL B N 1
ATOM 4902 C CA . VAL B 1 284 ? 16.578 -18.344 -6.715 1 98.44 284 VAL B CA 1
ATOM 4903 C C . VAL B 1 284 ? 16.25 -19.828 -6.867 1 98.44 284 VAL B C 1
ATOM 4905 O O . VAL B 1 284 ? 16.109 -20.328 -7.988 1 98.44 284 VAL B O 1
ATOM 4908 N N . GLN B 1 285 ? 16.125 -20.484 -5.773 1 98.12 285 GLN B N 1
ATOM 4909 C CA . GLN B 1 285 ? 15.711 -21.875 -5.809 1 98.12 285 GLN B CA 1
ATOM 4910 C C . GLN B 1 285 ? 14.344 -22.031 -6.465 1 98.12 285 GLN B C 1
ATOM 4912 O O . GLN B 1 285 ? 14.117 -22.969 -7.23 1 98.12 285 GLN B O 1
ATOM 4917 N N . LYS B 1 286 ? 13.484 -21.172 -6.145 1 97.69 286 LYS B N 1
ATOM 4918 C CA . LYS B 1 286 ? 12.148 -21.219 -6.727 1 97.69 286 LYS B CA 1
ATOM 4919 C C . LYS B 1 286 ? 12.195 -20.969 -8.234 1 97.69 286 LYS B C 1
ATOM 4921 O O . LYS B 1 286 ? 11.414 -21.547 -8.992 1 97.69 286 LYS B O 1
ATOM 4926 N N . TYR B 1 287 ? 13.102 -20.109 -8.625 1 98.31 287 TYR B N 1
ATOM 4927 C CA . TYR B 1 287 ? 13.312 -19.938 -10.062 1 98.31 287 TYR B CA 1
ATOM 4928 C C . TYR B 1 287 ? 13.68 -21.266 -10.719 1 98.31 287 TYR B C 1
ATOM 4930 O O . TYR B 1 287 ? 13.102 -21.641 -11.742 1 98.31 287 TYR B O 1
ATOM 4938 N N . VAL B 1 288 ? 14.609 -21.938 -10.133 1 98.06 288 VAL B N 1
ATOM 4939 C CA . VAL B 1 288 ? 15.102 -23.203 -10.68 1 98.06 288 VAL B CA 1
ATOM 4940 C C . VAL B 1 288 ? 13.961 -24.219 -10.727 1 98.06 288 VAL B C 1
ATOM 4942 O O . VAL B 1 288 ? 13.773 -24.906 -11.734 1 98.06 288 VAL B O 1
ATOM 4945 N N . GLU B 1 289 ? 13.211 -24.281 -9.711 1 97.06 289 GLU B N 1
ATOM 4946 C CA . GLU B 1 289 ? 12.109 -25.234 -9.617 1 97.06 289 GLU B CA 1
ATOM 4947 C C . GLU B 1 289 ? 11.023 -24.922 -10.641 1 97.06 289 GLU B C 1
ATOM 4949 O O . GLU B 1 289 ? 10.492 -25.844 -11.289 1 97.06 289 GLU B O 1
ATOM 4954 N N . ASN B 1 290 ? 10.656 -23.672 -10.742 1 97.31 290 ASN B N 1
ATOM 4955 C CA . ASN B 1 290 ? 9.633 -23.281 -11.703 1 97.31 290 ASN B CA 1
ATOM 4956 C C . ASN B 1 290 ? 10.055 -23.625 -13.133 1 97.31 290 ASN B C 1
ATOM 4958 O O . ASN B 1 290 ? 9.234 -24.094 -13.93 1 97.31 290 ASN B O 1
ATOM 4962 N N . LYS B 1 291 ? 11.297 -23.328 -13.414 1 95.94 291 LYS B N 1
ATOM 4963 C CA . LYS B 1 291 ? 11.82 -23.656 -14.734 1 95.94 291 LYS B CA 1
ATOM 4964 C C . LYS B 1 291 ? 11.742 -25.156 -15.008 1 95.94 291 LYS B C 1
ATOM 4966 O O . LYS B 1 291 ? 11.297 -25.578 -16.078 1 95.94 291 LYS B O 1
ATOM 4971 N N . LYS B 1 292 ? 12.141 -25.922 -14.039 1 95.44 292 LYS B N 1
ATOM 4972 C CA . LYS B 1 292 ? 12.125 -27.391 -14.156 1 95.44 292 LYS B CA 1
ATOM 4973 C C . LYS B 1 292 ? 10.711 -27.906 -14.359 1 95.44 292 LYS B C 1
ATOM 4975 O O . LYS B 1 292 ? 10.484 -28.828 -15.141 1 95.44 292 LYS B O 1
ATOM 4980 N N . ASN B 1 293 ? 9.742 -27.328 -13.672 1 95 293 ASN B N 1
ATOM 4981 C CA . ASN B 1 293 ? 8.367 -27.797 -13.688 1 95 293 ASN B CA 1
ATOM 4982 C C . ASN B 1 293 ? 7.543 -27.125 -14.781 1 95 293 ASN B C 1
ATOM 4984 O O . ASN B 1 293 ? 6.352 -27.391 -14.922 1 95 293 ASN B O 1
ATOM 4988 N N . ASN B 1 294 ? 8.086 -26.25 -15.5 1 95.44 294 ASN B N 1
ATOM 4989 C CA . ASN B 1 294 ? 7.438 -25.531 -16.594 1 95.44 294 ASN B CA 1
ATOM 4990 C C . ASN B 1 294 ? 6.191 -24.797 -16.125 1 95.44 294 ASN B C 1
ATOM 4992 O O . ASN B 1 294 ? 5.121 -24.922 -16.719 1 95.44 294 ASN B O 1
ATOM 4996 N N . VAL B 1 295 ? 6.375 -24.062 -14.992 1 96.5 295 VAL B N 1
ATOM 4997 C CA . VAL B 1 295 ? 5.293 -23.234 -14.453 1 96.5 295 VAL B CA 1
ATOM 4998 C C . VAL B 1 295 ? 5.809 -21.828 -14.172 1 96.5 295 VAL B C 1
ATOM 5000 O O . VAL B 1 295 ? 7 -21.641 -13.93 1 96.5 295 VAL B O 1
ATOM 5003 N N . ALA B 1 296 ? 4.965 -20.859 -14.258 1 97.56 296 ALA B N 1
ATOM 5004 C CA . ALA B 1 296 ? 5.297 -19.484 -13.953 1 97.56 296 ALA B CA 1
ATOM 5005 C C . ALA B 1 296 ? 4.051 -18.688 -13.57 1 97.56 296 ALA B C 1
ATOM 5007 O O . ALA B 1 296 ? 2.936 -19.047 -13.953 1 97.56 296 ALA B O 1
ATOM 5008 N N . PHE B 1 297 ? 4.246 -17.734 -12.773 1 97.38 297 PHE B N 1
ATOM 5009 C CA . PHE B 1 297 ? 3.197 -16.781 -12.453 1 97.38 297 PHE B CA 1
ATOM 5010 C C . PHE B 1 297 ? 3.244 -15.586 -13.391 1 97.38 297 PHE B C 1
ATOM 5012 O O . PHE B 1 297 ? 3.938 -14.602 -13.117 1 97.38 297 PHE B O 1
ATOM 5019 N N . ILE B 1 298 ? 2.414 -15.609 -14.406 1 96.44 298 ILE B N 1
ATOM 5020 C CA . ILE B 1 298 ? 2.555 -14.719 -15.547 1 96.44 298 ILE B CA 1
ATOM 5021 C C . ILE B 1 298 ? 1.486 -13.625 -15.484 1 96.44 298 ILE B C 1
ATOM 5023 O O . ILE B 1 298 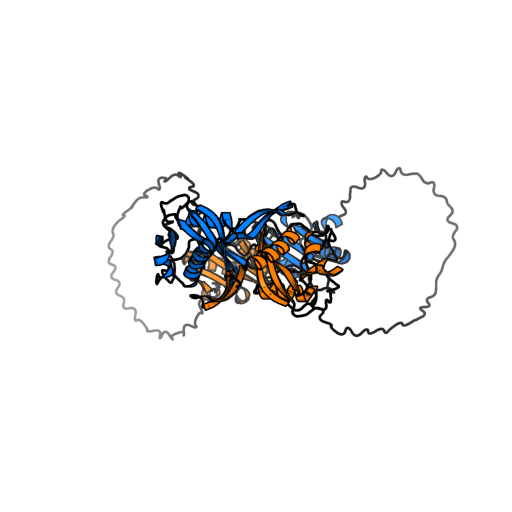? 0.328 -13.906 -15.164 1 96.44 298 ILE B O 1
ATOM 5027 N N . GLY B 1 299 ? 1.973 -12.414 -15.766 1 95.12 299 GLY B N 1
ATOM 5028 C CA . GLY B 1 299 ? 1.055 -11.289 -15.844 1 95.12 299 GLY B CA 1
ATOM 5029 C C . GLY B 1 299 ? 0.646 -10.953 -17.266 1 95.12 299 GLY B C 1
ATOM 5030 O O . GLY B 1 299 ? 1.483 -10.93 -18.172 1 95.12 299 GLY B O 1
ATOM 5031 N N . LYS B 1 300 ? -0.655 -10.664 -17.438 1 94.44 300 LYS B N 1
ATOM 5032 C CA . LYS B 1 300 ? -1.169 -10.266 -18.75 1 94.44 300 LYS B CA 1
ATOM 5033 C C . LYS B 1 300 ? -1.936 -8.945 -18.656 1 94.44 300 LYS B C 1
ATOM 5035 O O . LYS B 1 300 ? -2.721 -8.742 -17.734 1 94.44 300 LYS B O 1
ATOM 5040 N N . LYS B 1 301 ? -1.602 -8.141 -19.578 1 93.62 301 LYS B N 1
ATOM 5041 C CA . LYS B 1 301 ? -2.299 -6.855 -19.656 1 93.62 301 LYS B CA 1
ATOM 5042 C C . LYS B 1 301 ? -3.682 -7.02 -20.281 1 93.62 301 LYS B C 1
ATOM 5044 O O . LYS B 1 301 ? -3.857 -7.793 -21.234 1 93.62 301 LYS B O 1
ATOM 5049 N N . SER B 1 302 ? -4.645 -6.359 -19.688 1 92.5 302 SER B N 1
ATOM 5050 C CA . SER B 1 302 ? -6.008 -6.324 -20.203 1 92.5 302 SER B CA 1
ATOM 5051 C C . SER B 1 302 ? -6.746 -5.074 -19.734 1 92.5 302 SER B C 1
ATOM 5053 O O . SER B 1 302 ? -6.129 -4.141 -19.219 1 92.5 302 SER B O 1
ATOM 5055 N N . HIS B 1 303 ? -7.988 -4.98 -20.141 1 90.88 303 HIS B N 1
ATOM 5056 C CA . HIS B 1 303 ? -8.844 -3.895 -19.672 1 90.88 303 HIS B CA 1
ATOM 5057 C C . HIS B 1 303 ? -9.953 -4.414 -18.766 1 90.88 303 HIS B C 1
ATOM 5059 O O . HIS B 1 303 ? -10.57 -5.441 -19.062 1 90.88 303 HIS B O 1
ATOM 5065 N N . HIS B 1 304 ? -10.086 -3.705 -17.719 1 87.06 304 HIS B N 1
ATOM 5066 C CA . HIS B 1 304 ? -11.172 -4.082 -16.812 1 87.06 304 HIS B CA 1
ATOM 5067 C C . HIS B 1 304 ? -12.523 -4.016 -17.531 1 87.06 304 HIS B C 1
ATOM 5069 O O . HIS B 1 304 ? -12.836 -3.025 -18.188 1 87.06 304 HIS B O 1
ATOM 5075 N N . PRO B 1 305 ? -13.32 -5.043 -17.297 1 82.75 305 PRO B N 1
ATOM 5076 C CA . PRO B 1 305 ? -14.539 -5.145 -18.109 1 82.75 305 PRO B CA 1
ATOM 5077 C C . PRO B 1 305 ? -15.547 -4.047 -17.781 1 82.75 305 PRO B C 1
ATOM 5079 O O . PRO B 1 305 ? -16.297 -3.617 -18.672 1 82.75 305 PRO B O 1
ATOM 5082 N N . VAL B 1 306 ? -15.539 -3.561 -16.609 1 77.94 306 VAL B N 1
ATOM 5083 C CA . VAL B 1 306 ? -16.531 -2.58 -16.188 1 77.94 306 VAL B CA 1
ATOM 5084 C C . VAL B 1 306 ? -15.945 -1.174 -16.281 1 77.94 306 VAL B C 1
ATOM 5086 O O . VAL B 1 306 ? -16.5 -0.306 -16.953 1 77.94 306 VAL B O 1
ATOM 5089 N N . THR B 1 307 ? -14.805 -0.921 -15.781 1 81.88 307 THR B N 1
ATOM 5090 C CA . THR B 1 307 ? -14.234 0.42 -15.688 1 81.88 307 THR B CA 1
ATOM 5091 C C . THR B 1 307 ? -13.422 0.747 -16.938 1 81.88 307 THR B C 1
ATOM 5093 O O . THR B 1 307 ? -13.094 1.909 -17.188 1 81.88 307 THR B O 1
ATOM 5096 N N . LYS B 1 308 ? -12.992 -0.279 -17.688 1 86.5 308 LYS B N 1
ATOM 5097 C CA . LYS B 1 308 ? -12.219 -0.172 -18.922 1 86.5 308 LYS B CA 1
ATOM 5098 C C . LYS B 1 308 ? -10.797 0.3 -18.641 1 86.5 308 LYS B C 1
ATOM 5100 O O . LYS B 1 308 ? -10.039 0.597 -19.562 1 86.5 308 LYS B O 1
ATOM 5105 N N . LYS B 1 309 ? -10.477 0.334 -17.391 1 89.62 309 LYS B N 1
ATOM 5106 C CA . LYS B 1 309 ? -9.109 0.695 -17 1 89.62 309 LYS B CA 1
ATOM 5107 C C . LYS B 1 309 ? -8.141 -0.442 -17.297 1 89.62 309 LYS B C 1
ATOM 5109 O O . LYS B 1 309 ? -8.508 -1.615 -17.25 1 89.62 309 LYS B O 1
ATOM 5114 N N . GLU B 1 310 ? -6.926 0.05 -17.578 1 93.56 310 GLU B N 1
ATOM 5115 C CA . GLU B 1 310 ? -5.883 -0.948 -17.797 1 93.56 310 GLU B CA 1
ATOM 5116 C C . GLU B 1 310 ? -5.582 -1.722 -16.516 1 93.56 310 GLU B C 1
ATOM 5118 O O . GLU B 1 310 ? -5.582 -1.148 -15.422 1 93.56 310 GLU B O 1
ATOM 5123 N N . GLN B 1 311 ? -5.363 -3.033 -16.703 1 93.19 311 GLN B N 1
ATOM 5124 C CA . GLN B 1 311 ? -5.039 -3.889 -15.57 1 93.19 311 GLN B CA 1
ATOM 5125 C C . GLN B 1 311 ? -4.027 -4.961 -15.961 1 93.19 311 GLN B C 1
ATOM 5127 O O . GLN B 1 311 ? -3.891 -5.293 -17.141 1 93.19 311 GLN B O 1
ATOM 5132 N N . TYR B 1 312 ? -3.266 -5.371 -15.039 1 94.69 312 TYR B N 1
ATOM 5133 C CA . TYR B 1 312 ? -2.395 -6.535 -15.141 1 94.69 312 TYR B CA 1
ATOM 5134 C C . TYR B 1 312 ? -2.877 -7.656 -14.227 1 94.69 312 TYR B C 1
ATOM 5136 O O . TYR B 1 312 ? -3.004 -7.465 -13.016 1 94.69 312 TYR B O 1
ATOM 5144 N N . ILE B 1 313 ? -3.188 -8.797 -14.836 1 96.75 313 ILE B N 1
ATOM 5145 C CA . ILE B 1 313 ? -3.641 -9.93 -14.031 1 96.75 313 ILE B CA 1
ATOM 5146 C C . ILE B 1 313 ? -2.596 -11.047 -14.07 1 96.75 313 ILE B C 1
ATOM 5148 O O . ILE B 1 313 ? -2.215 -11.508 -15.148 1 96.75 313 ILE B O 1
ATOM 5152 N N . PHE B 1 314 ? -2.129 -11.469 -12.883 1 97.94 314 PHE B N 1
ATOM 5153 C CA . PHE B 1 314 ? -1.15 -12.539 -12.734 1 97.94 314 PHE B CA 1
ATOM 5154 C C . PHE B 1 314 ? -1.828 -13.844 -12.336 1 97.94 314 PHE B C 1
ATOM 5156 O O . PHE B 1 314 ? -2.754 -13.844 -11.523 1 97.94 314 PHE B O 1
ATOM 5163 N N . ALA B 1 315 ? -1.423 -14.875 -12.891 1 97.81 315 ALA B N 1
ATOM 5164 C CA . ALA B 1 315 ? -1.881 -16.219 -12.531 1 97.81 315 ALA B CA 1
ATOM 5165 C C . ALA B 1 315 ? -0.845 -17.266 -12.914 1 97.81 315 ALA B C 1
ATOM 5167 O O . ALA B 1 315 ? 0.075 -16.984 -13.688 1 97.81 315 ALA B O 1
ATOM 5168 N N . ILE B 1 316 ? -1.015 -18.406 -12.32 1 97.44 316 ILE B N 1
ATOM 5169 C CA . ILE B 1 316 ? -0.112 -19.5 -12.656 1 97.44 316 ILE B CA 1
ATOM 5170 C C . ILE B 1 316 ? -0.418 -20.016 -14.062 1 97.44 316 ILE B C 1
ATOM 5172 O O . ILE B 1 316 ? -1.58 -20.25 -14.414 1 97.44 316 ILE B O 1
ATOM 5176 N N . GLU B 1 317 ? 0.611 -20.125 -14.828 1 95.44 317 GLU B N 1
ATOM 5177 C CA . GLU B 1 317 ? 0.511 -20.672 -16.172 1 95.44 317 GLU B CA 1
ATOM 5178 C C . GLU B 1 317 ? 1.576 -21.734 -16.422 1 95.44 317 GLU B C 1
ATOM 5180 O O . GLU B 1 317 ? 2.656 -21.688 -15.82 1 95.44 317 GLU B O 1
ATOM 5185 N N . SER B 1 318 ? 1.189 -22.672 -17.281 1 92.56 318 SER B N 1
ATOM 5186 C CA . SER B 1 318 ? 2.193 -23.594 -17.781 1 92.56 318 SER B CA 1
ATOM 5187 C C . SER B 1 318 ? 3.033 -22.969 -18.891 1 92.56 318 SER B C 1
ATOM 5189 O O . SER B 1 318 ? 2.502 -22.281 -19.75 1 92.56 318 SER B O 1
ATOM 5191 N N . THR B 1 319 ? 4.359 -23.062 -18.75 1 85 319 THR B N 1
ATOM 5192 C CA . THR B 1 319 ? 5.242 -22.438 -19.734 1 85 319 THR B CA 1
ATOM 5193 C C . THR B 1 319 ? 5.754 -23.469 -20.734 1 85 319 THR B C 1
ATOM 5195 O O . THR B 1 319 ? 6.617 -23.156 -21.562 1 85 319 THR B O 1
ATOM 5198 N N . GLN B 1 320 ? 5.012 -24.547 -21.297 1 66.56 320 GLN B N 1
ATOM 5199 C CA . GLN B 1 320 ? 5.492 -25.531 -22.25 1 66.56 320 GLN B CA 1
ATOM 5200 C C . GLN B 1 320 ? 6.25 -24.859 -23.391 1 66.56 320 GLN B C 1
ATOM 5202 O O . GLN B 1 320 ? 5.957 -23.719 -23.75 1 66.56 320 GLN B O 1
#

Radius of gyration: 34.34 Å; Cα contacts (8 Å, |Δi|>4): 1167; chains: 2; bounding box: 123×90×74 Å

InterPro domains:
  IPR000086 NUDIX hydrolase domain [PF00293] (162-282)
  IPR000086 NUDIX hydrolase domain [PS51462] (160-288)
  IPR003293 Nudix hydrolase 6-like [PR01356] (117-135)
  IPR003293 Nudix hydrolase 6-like [PR01356] (175-192)
  IPR003293 Nudix hydrolase 6-like [PR01356] (215-238)
  IPR003293 Nudix hydrolase 6-like [PR01356] (243-267)
  IPR003293 Nudix hydrolase 6-like [PTHR13994] (63-314)
  IPR015797 NUDIX hydrolase-like domain superfamily [SSF55811] (145-290)
  IPR020084 NUDIX hydrolase, conserved site [PS00893] (194-215)
  IPR020476 NUDIX hydrolase [PR00502] (189-203)
  IPR020476 NUDIX hydrolase [PR00502] (203-218)
  IPR040618 Pre-nudix hydrolase domain [PF18290] (66-147)

Sequence (640 aa):
MVFLLSLRTTFQSHHSRFHKFFPYLFKSQSSIPIPLNKNQLCTSSALSFRNFSSGRIMSSQENLILKGKLDHYNGMTIDCDSVPEEGLPFAQRLEESLKKWAAENVRGVWFHVSTKRADWIPVLVKNGFNFHHASIDTSTLTLCRWLPQDAASHIPVYAHTMVGIGAVVVNEDNEVLTVKEKYGQRIQWKLPGGYVEPGEDLADAVVREVMEETHIETKFVSLLSLRHMHQAKFGCSDFYFIAHLVPLSKDIKKCDREIEDCVWMKIDEYLNHPEVHINNKFFVQKYVENKKNNVAFIGKKSHHPVTKKEQYIFAIESTQMVFLLSLRTTFQSHHSRFHKFFPYLFKSQSSIPIPLNKNQLCTSSALSFRNFSSGRIMSSQENLILKGKLDHYNGMTIDCDSVPEEGLPFAQRLEESLKKWAAENVRGVWFHVSTKRADWIPVLVKNGFNFHHASIDTSTLTLCRWLPQDAASHIPVYAHTMVGIGAVVVNEDNEVLTVKEKYGQRIQWKLPGGYVEPGEDLADAVVREVMEETHIETKFVSLLSLRHMHQAKFGCSDFYFIAHLVPLSKDIKKCDREIEDCVWMKIDEYLNHPEVHINNKFFVQKYVENKKNNVAFIGKKSHHPVTKKEQYIFAIESTQ